Protein 2H6L (pdb70)

Foldseek 3Di:
DDFDFDFDDKDKDKDDAFDKPQVRVQVVCQVVVFAKWKKWKWFKFQWFKFWAADQPVLDTDIDTTGIWTFPIKIWMWFEPPGTDTWIKTWIHDDPGIDIHTGDITGDHIMIMMITGTHGHGFYFPQDPNRRGGDGDD/DDFDFDFDDKDKDKDDAFDKPQVRVQVVCQVVVFAKWKKWKWFKFQWFKFWAAPQPVLHTDIDTTGIWTFPIKIWMWFEPPGTDTWIKTWIHDDPGIDIHTGDITGDHIMIMMITGTHGHGFYFPQDPNRRGGDTDD/DDFDFDFDDKDKDKDDAFDKPQVVVQVVCVVVVFAKWKKWKWFKFQWFKFWAADQPVLDTDIDTTGIWTFPIKIWMWFEPPGTDTWIKTWIHDDPGIDIHTGDITGDHIMMMMITGTHGHGFYFPQDPNRRGGDGDD

Solvent-accessible surface area: 16720 Å² total

Sequence (411 aa):
KVFEFEVGKGFLLRLDYGKDLVRQIEEFLEEKGIHAAHISAIGAVRSAVIGYYDQEKKEYVKKELEPLEILSLSGNVSKDSKPFCHIHVLLGKDGEVYGGHLFSAEVFACEVFVLPLSGEAPERAFDEQTGLFLWLEKVFEFEVGKGFLLRLDYGKDLVRQIEEFLEEKGIHAAHISAIGAVRSAVIGYYDQEKKEYVKKELEPLEILSLSGNVSKDSKPFCHIHVLLGKDGEVYGGHLFSAEVFACEVFVLPLSGEAPERAFDEQTGLFLWLEKVFEFEVGKGFLLRLDYGKDLVRQIEEFLEEKGIHAAHISAIGAVRSAVIGYYDQEKKEYVKKELEPLEILSLSGNVSKDSKPFCHIHVLLGKDGEVYGGHLFSAEVFACEVFVLPLSGEAPERAFDEQTGLFLWLE

B-factor: mean 24.64, std 8.17, range [10.41, 68.02]

Organism: Archaeoglobus fulgidus (strain ATCC 49558 / DSM 4304 / JCM 9628 / NBRC 100126 / VC-16) (NCBI:txid224325)

InterPro domains:
  IPR005175 PPC domain [PF03479] (12-120)
  IPR005175 PPC domain [PS51742] (6-138)
  IPR005175 PPC domain [cd11378] (12-120)
  IPR025707 Predicted DNA-binding protein with PD1-like DNA-binding motif [PIRSF016702] (10-138)

CATH classification: 3.30.1330.80

Secondary structure (DSSP, 8-state):
-EEEEE--EEEEEEPPTTSBHHHHHHHHHHHHT--SEEEEEEEEEEEEEEEEEETTTTEEEEEE---EEEEEEEEEE--TTS--EEEEEEEEEBTEEEEEEEEEEEEEEEEEEEEE-BSPPP-EEE-TTTSSEEE--/-EEEEE--EEEEEEPPTTSBHHHHHHHHHHHHT--SEEEEEEEEEEEEEEEEEETTTTEEEEEE---EEEEEEEEEE--TTS--EEEEEEEEEBTEEEEEEEEEEEEEEEEEEEEE-BS----EEE-TTTSSEEE--/-EEEEE--EEEEEEPPTTSBHHHHHHHHHHHHT--SEEEEEEEEEEEEEEEEEETTTTEEEEEE---EEEEEEEEEE--TTS--EEEEEEEEEBTEEEEEEEEEEEEEEEEEEEEE-BSPPP-EEE-TTTSSEEE--

Nearest PDB structures (foldseek):
  2h6l-assembly1_C  TM=1.007E+00  e=1.733E-25  Archaeoglobus fulgidus
  2dt4-assembly1_A  TM=9.422E-01  e=7.377E-15  Pyrococcus horikoshii
  3hwu-assembly1_A  TM=8.911E-01  e=1.164E-10  Cupriavidus pinatubonensis JMP134
  3htn-assembly1_C  TM=8.584E-01  e=6.280E-11  Bacteroides thetaiotaomicron VPI-5482
  2hx0-assembly1_A  TM=7.952E-01  e=3.037E-07  Salmonella enterica

Radius of gyration: 19.37 Å; Cα contacts (8 Å, |Δi|>4): 1258; chains: 3; bounding box: 49×54×53 Å

Structure (mmCIF, N/CA/C/O backbone):
data_2H6L
#
_entry.id   2H6L
#
_cell.length_a   47.673
_cell.length_b   47.714
_cell.length_c   47.665
_cell.angle_alpha   70.75
_cell.angle_beta   70.81
_cell.angle_gamma   70.83
#
_symmetry.space_group_name_H-M   'P 1'
#
loop_
_entity.id
_entity.type
_entity.pdbx_description
1 polymer 'Hypothetical protein'
2 non-polymer 'ZINC ION'
3 non-polymer 'ACETIC ACID'
4 water water
#
loop_
_atom_site.group_PDB
_atom_site.id
_atom_site.type_symbol
_atom_site.label_atom_id
_atom_site.label_alt_id
_atom_site.label_comp_id
_atom_site.label_asym_id
_atom_site.label_entity_id
_atom_site.label_seq_id
_atom_site.pdbx_PDB_ins_code
_atom_site.Cartn_x
_atom_site.Cartn_y
_atom_site.Cartn_z
_atom_site.occupancy
_atom_site.B_iso_or_equiv
_atom_site.auth_seq_id
_atom_site.auth_comp_id
_atom_site.auth_asym_id
_atom_site.auth_atom_id
_atom_site.pdbx_PDB_model_num
ATOM 9 N N . LYS A 1 2 ? 63.448 -2.843 35.866 1.00 29.18 2 LYS A N 1
ATOM 10 C CA . LYS A 1 2 ? 64.608 -2.083 35.416 1.00 27.67 2 LYS A CA 1
ATOM 11 C C . LYS A 1 2 ? 64.283 -0.590 35.478 1.00 24.75 2 LYS A C 1
ATOM 12 O O . LYS A 1 2 ? 63.254 -0.152 34.977 1.00 20.75 2 LYS A O 1
ATOM 18 N N . VAL A 1 3 ? 65.175 0.180 36.088 1.00 22.92 3 VAL A N 1
ATOM 19 C CA . VAL A 1 3 ? 64.984 1.615 36.228 1.00 20.93 3 VAL A CA 1
ATOM 20 C C . VAL A 1 3 ? 66.098 2.383 35.534 1.00 20.15 3 VAL A C 1
ATOM 21 O O . VAL A 1 3 ? 67.272 2.115 35.762 1.00 20.77 3 VAL A O 1
ATOM 25 N N . PHE A 1 4 ? 65.726 3.334 34.685 1.00 18.83 4 PHE A N 1
ATOM 26 C CA . PHE A 1 4 ? 66.712 4.165 33.995 1.00 19.27 4 PHE A CA 1
ATOM 27 C C . PHE A 1 4 ? 66.419 5.608 34.376 1.00 20.29 4 PHE A C 1
ATOM 28 O O . PHE A 1 4 ? 65.337 6.126 34.108 1.00 19.28 4 PHE A O 1
ATOM 36 N N . GLU A 1 5 ? 67.389 6.248 35.013 1.00 21.02 5 GLU A N 1
ATOM 37 C CA . GLU A 1 5 ? 67.227 7.617 35.474 1.00 21.91 5 GLU A CA 1
ATOM 38 C C . GLU A 1 5 ? 67.829 8.634 34.520 1.00 21.24 5 GLU A C 1
ATOM 39 O O . GLU A 1 5 ? 68.894 8.400 33.940 1.00 18.04 5 GLU A O 1
ATOM 45 N N . PHE A 1 6 ? 67.137 9.764 34.370 1.00 19.65 6 PHE A N 1
ATOM 46 C CA . PHE A 1 6 ? 67.584 10.836 33.487 1.00 20.36 6 PHE A CA 1
ATOM 47 C C . PHE A 1 6 ? 67.245 12.224 34.034 1.00 22.23 6 PHE A C 1
ATOM 48 O O . PHE A 1 6 ? 66.552 12.363 35.045 1.00 23.20 6 PHE A O 1
ATOM 56 N N . GLU A 1 7 ? 67.748 13.244 33.344 1.00 21.85 7 GLU A N 1
ATOM 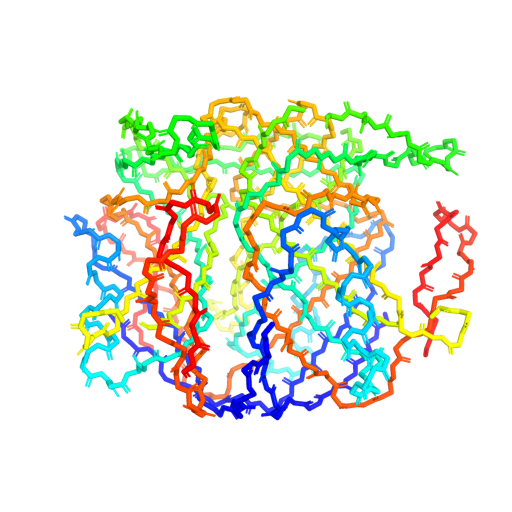57 C CA . GLU A 1 7 ? 67.491 14.642 33.666 1.00 22.63 7 GLU A CA 1
ATOM 58 C C . GLU A 1 7 ? 66.882 15.211 32.396 1.00 23.59 7 GLU A C 1
ATOM 59 O O . GLU A 1 7 ? 67.258 14.812 31.294 1.00 22.14 7 GLU A O 1
ATOM 65 N N . VAL A 1 8 ? 65.940 16.133 32.541 1.00 24.45 8 VAL A N 1
ATOM 66 C CA . VAL A 1 8 ? 65.326 16.752 31.378 1.00 24.11 8 VAL A CA 1
ATOM 67 C C . VAL A 1 8 ? 65.887 18.168 31.274 1.00 24.96 8 VAL A C 1
ATOM 68 O O . VAL A 1 8 ? 66.271 18.762 32.280 1.00 25.26 8 VAL A O 1
ATOM 72 N N . GLY A 1 9 ? 65.940 18.701 30.059 1.00 26.24 9 GLY A N 1
ATOM 73 C CA . GLY A 1 9 ? 66.464 20.040 29.861 1.00 26.58 9 GLY A CA 1
ATOM 74 C C . GLY A 1 9 ? 65.896 20.697 28.616 1.00 28.14 9 GLY A C 1
ATOM 75 O O . GLY A 1 9 ? 65.271 21.757 28.695 1.00 27.47 9 GLY A O 1
ATOM 76 N N . LYS A 1 10 ? 66.112 20.068 27.464 1.00 26.53 10 LYS A N 1
ATOM 77 C CA . LYS A 1 10 ? 65.611 20.598 26.199 1.00 26.81 10 LYS A CA 1
ATOM 78 C C . LYS A 1 10 ? 64.243 20.041 25.837 1.00 25.12 10 LYS A C 1
ATOM 79 O O . LYS A 1 10 ? 63.752 19.090 26.445 1.00 25.79 10 LYS A O 1
ATOM 85 N N . GLY A 1 11 ? 63.638 20.658 24.830 1.00 23.28 11 GLY A N 1
ATOM 86 C CA . GLY A 1 11 ? 62.343 20.236 24.346 1.00 20.03 11 GLY A CA 1
ATOM 87 C C . GLY A 1 11 ? 62.276 20.587 22.873 1.00 18.71 11 GLY A C 1
ATOM 88 O O . GLY A 1 11 ? 62.810 21.608 22.451 1.00 16.28 11 GLY A O 1
ATOM 89 N N . PHE A 1 12 ? 61.621 19.746 22.084 1.00 18.20 12 PHE A N 1
ATOM 90 C CA . PHE A 1 12 ? 61.519 19.996 20.655 1.00 19.12 12 PHE A CA 1
ATOM 91 C C . PHE A 1 12 ? 60.126 19.766 20.107 1.00 19.44 12 PHE A C 1
ATOM 92 O O . PHE A 1 12 ? 59.457 18.798 20.460 1.00 19.64 12 PHE A O 1
ATOM 100 N N . LEU A 1 13 ? 59.691 20.674 19.243 1.00 19.33 13 LEU A N 1
ATOM 101 C CA . LEU A 1 13 ? 58.413 20.530 18.572 1.00 18.67 13 LEU A CA 1
ATOM 102 C C . LEU A 1 13 ? 58.845 20.462 17.113 1.00 19.06 13 LEU A C 1
ATOM 103 O O . LEU A 1 13 ? 59.629 21.286 16.662 1.00 21.32 13 LEU A O 1
ATOM 108 N N . LEU A 1 14 ? 58.372 19.472 16.376 1.00 17.29 14 LEU A N 1
ATOM 109 C CA . LEU A 1 14 ? 58.782 19.377 14.986 1.00 18.50 14 LEU A CA 1
ATOM 110 C C . LEU A 1 14 ? 57.591 19.347 14.059 1.00 18.49 14 LEU A C 1
ATOM 111 O O . LEU A 1 14 ? 56.533 18.818 14.404 1.00 19.46 14 LEU A O 1
ATOM 116 N N . ARG A 1 15 ? 57.766 19.936 12.883 1.00 19.22 15 ARG A N 1
ATOM 117 C CA . ARG A 1 15 ? 56.734 19.909 11.857 1.00 18.36 15 ARG A CA 1
ATOM 118 C C . ARG A 1 15 ? 57.325 18.960 10.823 1.00 18.95 15 ARG A C 1
ATOM 119 O O . ARG A 1 15 ? 58.300 19.302 10.158 1.00 18.25 15 ARG A O 1
ATOM 127 N N . LEU A 1 16 ? 56.756 17.763 10.713 1.00 19.01 16 LEU A N 1
ATOM 128 C CA . LEU A 1 16 ? 57.236 16.769 9.761 1.00 21.35 16 LEU A CA 1
ATOM 129 C C . LEU A 1 16 ? 56.877 17.129 8.332 1.00 21.44 16 LEU A C 1
ATOM 130 O O . LEU A 1 16 ? 55.953 17.900 8.096 1.00 21.47 16 LEU A O 1
ATOM 135 N N . ASP A 1 17 ? 57.613 16.560 7.384 1.00 21.11 17 ASP A N 1
ATOM 136 C CA . ASP A 1 17 ? 57.369 16.812 5.969 1.00 20.63 17 ASP A CA 1
ATOM 137 C C . ASP A 1 17 ? 56.261 15.941 5.398 1.00 19.73 17 ASP A C 1
ATOM 138 O O . ASP A 1 17 ? 56.178 14.740 5.679 1.00 19.21 17 ASP A O 1
ATOM 143 N N . TYR A 1 18 ? 55.414 16.563 4.587 1.00 17.66 18 TYR A N 1
ATOM 144 C CA . TYR A 1 18 ? 54.312 15.881 3.934 1.00 18.76 18 TYR A CA 1
ATOM 145 C C . TYR A 1 18 ? 54.849 14.800 2.988 1.00 19.02 18 TYR A C 1
ATOM 146 O O . TYR A 1 18 ? 55.860 15.000 2.317 1.00 19.65 18 TYR A O 1
ATOM 155 N N . GLY A 1 19 ? 54.181 13.653 2.953 1.00 20.47 19 GLY A N 1
ATOM 156 C CA . GLY A 1 19 ? 54.595 12.577 2.065 1.00 21.73 19 GLY A CA 1
ATOM 157 C C . GLY A 1 19 ? 55.771 11.698 2.466 1.00 23.15 19 GLY A C 1
ATOM 158 O O . GLY A 1 19 ? 56.098 10.762 1.743 1.00 23.82 19 GLY A O 1
ATOM 159 N N . LYS A 1 20 ? 56.409 11.980 3.597 1.00 23.22 20 LYS A N 1
ATOM 160 C CA . LYS A 1 20 ? 57.549 11.180 4.051 1.00 24.16 20 LYS A CA 1
ATOM 161 C C . LYS A 1 20 ? 57.137 10.327 5.247 1.00 23.79 20 LYS A C 1
ATOM 162 O O . LYS A 1 20 ? 56.174 10.657 5.933 1.00 23.22 20 LYS A O 1
ATOM 168 N N . ASP A 1 21 ? 57.877 9.249 5.509 1.00 22.34 21 ASP A N 1
ATOM 169 C CA . ASP A 1 21 ? 57.556 8.365 6.631 1.00 20.86 21 ASP A CA 1
ATOM 170 C C . ASP A 1 21 ? 57.698 9.041 7.989 1.00 18.84 21 ASP A C 1
ATOM 171 O O . ASP A 1 21 ? 58.698 9.693 8.280 1.00 18.70 21 ASP A O 1
ATOM 176 N N . LEU A 1 22 ? 56.692 8.854 8.830 1.00 20.19 22 LEU A N 1
ATOM 177 C CA . LEU A 1 22 ? 56.682 9.456 10.149 1.00 18.86 22 LEU A CA 1
ATOM 178 C C . LEU A 1 22 ? 57.851 8.970 11.004 1.00 19.22 22 LEU A C 1
ATOM 179 O O . LEU A 1 22 ? 58.619 9.774 11.518 1.00 16.38 22 LEU A O 1
ATOM 184 N N . VAL A 1 23 ? 57.993 7.653 11.142 1.00 18.21 23 VAL A N 1
ATOM 185 C CA . VAL A 1 23 ? 59.072 7.097 11.947 1.00 18.24 23 VAL A CA 1
ATOM 186 C C . VAL A 1 23 ? 60.444 7.510 11.429 1.00 19.82 23 VAL A C 1
ATOM 187 O O . VAL A 1 23 ? 61.306 7.924 12.199 1.00 20.58 23 VAL A O 1
ATOM 191 N N . ARG A 1 24 ? 60.647 7.401 10.120 1.00 22.19 24 ARG A N 1
ATOM 192 C CA . ARG A 1 24 ? 61.933 7.752 9.521 1.00 22.11 24 ARG A CA 1
ATOM 193 C C . ARG A 1 24 ? 62.366 9.194 9.772 1.00 20.57 24 ARG A C 1
ATOM 194 O O . ARG A 1 24 ? 63.543 9.454 10.041 1.00 19.59 24 ARG A O 1
ATOM 202 N N . GLN A 1 25 ? 61.427 10.132 9.682 1.00 19.59 25 GLN A N 1
ATOM 203 C CA . GLN A 1 25 ? 61.752 11.537 9.903 1.00 18.19 25 GLN A CA 1
ATOM 204 C C . GLN A 1 25 ? 62.223 11.784 11.325 1.00 17.79 25 GLN A C 1
ATOM 205 O O . GLN A 1 25 ? 63.205 12.483 11.549 1.00 19.11 25 GLN A O 1
ATOM 211 N N . ILE A 1 26 ? 61.519 11.208 12.289 1.00 16.71 26 ILE A N 1
ATOM 212 C CA . ILE A 1 26 ? 61.902 11.374 13.678 1.00 15.63 26 ILE A CA 1
ATOM 213 C C . ILE A 1 26 ? 63.301 10.802 13.881 1.00 16.31 26 ILE A C 1
ATOM 214 O O . ILE A 1 26 ? 64.166 11.446 14.473 1.00 15.89 26 ILE A O 1
ATOM 219 N N . GLU A 1 27 ? 63.527 9.596 13.374 1.00 18.06 27 GLU A N 1
ATOM 220 C CA . GLU A 1 27 ? 64.830 8.961 13.518 1.00 21.08 27 GLU A CA 1
ATOM 221 C C . GLU A 1 27 ? 65.941 9.814 12.915 1.00 21.11 27 GLU A C 1
ATOM 222 O O . GLU A 1 27 ? 67.049 9.847 13.440 1.00 22.40 27 GLU A O 1
ATOM 228 N N . GLU A 1 28 ? 65.653 10.513 11.821 1.00 21.43 28 GLU A N 1
ATOM 229 C CA . GLU A 1 28 ? 66.672 11.361 11.213 1.00 22.56 28 GLU A CA 1
ATOM 230 C C . GLU A 1 28 ? 66.960 12.520 12.154 1.00 22.10 28 GLU A C 1
ATOM 231 O O . GLU A 1 28 ? 68.112 12.910 12.347 1.00 22.20 28 GLU A O 1
ATOM 237 N N . PHE A 1 29 ? 65.908 13.070 12.748 1.00 21.55 29 PHE A N 1
ATOM 238 C CA . PHE A 1 29 ? 66.072 14.170 13.682 1.00 21.42 29 PHE A CA 1
ATOM 239 C C . PHE A 1 29 ? 66.953 13.751 14.863 1.00 22.06 29 PHE A C 1
ATOM 240 O O . PHE A 1 29 ? 67.880 14.468 15.250 1.00 22.71 29 PHE A O 1
ATOM 248 N N . LEU A 1 30 ? 66.653 12.588 15.434 1.00 20.86 30 LEU A N 1
ATOM 249 C CA . LEU A 1 30 ? 67.399 12.073 16.578 1.00 20.83 30 LEU A CA 1
ATOM 250 C C . LEU A 1 30 ? 68.881 11.888 16.267 1.00 20.19 30 LEU A C 1
ATOM 251 O O . LEU A 1 30 ? 69.739 12.238 17.081 1.00 17.84 30 LEU A O 1
ATOM 256 N N . GLU A 1 31 ? 69.179 11.328 15.097 1.00 22.40 31 GLU A N 1
ATOM 257 C CA . GLU A 1 31 ? 70.566 11.103 14.682 1.00 24.83 31 GLU A CA 1
ATOM 258 C C . GLU A 1 31 ? 71.299 12.437 14.573 1.00 24.54 31 GLU A C 1
ATOM 259 O O . GLU A 1 31 ? 72.443 12.574 15.004 1.00 22.84 31 GLU A O 1
ATOM 265 N N . GLU A 1 32 ? 70.622 13.423 13.996 1.00 25.34 32 GLU A N 1
ATOM 266 C CA . GLU A 1 32 ? 71.195 14.751 13.819 1.00 25.17 32 GLU A CA 1
ATOM 267 C C . GLU A 1 32 ? 71.522 15.422 15.143 1.00 22.49 32 GLU A C 1
ATOM 268 O O . GLU A 1 32 ? 72.565 16.066 15.285 1.00 22.22 32 GLU A O 1
ATOM 274 N N . LYS A 1 33 ? 70.631 15.275 16.116 1.00 21.24 33 LYS A N 1
ATOM 275 C CA . LYS A 1 33 ? 70.838 15.882 17.426 1.00 21.48 33 LYS A CA 1
ATOM 276 C C . LYS A 1 33 ? 71.602 14.968 18.370 1.00 21.13 33 LYS A C 1
ATOM 277 O O . LYS A 1 33 ? 72.065 15.403 19.417 1.00 22.10 33 LYS A O 1
ATOM 283 N N . GLY A 1 34 ? 71.741 13.702 17.994 1.00 21.10 34 GLY A N 1
ATOM 284 C CA . GLY A 1 34 ? 72.440 12.766 18.853 1.00 21.69 34 GLY A CA 1
ATOM 285 C C . GLY A 1 34 ? 71.639 12.420 20.099 1.00 20.60 34 GLY A C 1
ATOM 286 O O . GLY A 1 34 ? 72.205 12.253 21.178 1.00 21.79 34 GLY A O 1
ATOM 287 N N . ILE A 1 35 ? 70.320 12.325 19.954 1.00 19.55 35 ILE A N 1
ATOM 288 C CA . ILE A 1 35 ? 69.447 11.973 21.077 1.00 22.42 35 ILE A CA 1
ATOM 289 C C . ILE A 1 35 ? 69.347 10.446 21.128 1.00 20.47 35 ILE A C 1
ATOM 290 O O . ILE A 1 35 ? 68.907 9.827 20.164 1.00 19.32 35 ILE A O 1
ATOM 295 N N . HIS A 1 36 ? 69.745 9.842 22.243 1.00 20.79 36 HIS A N 1
ATOM 296 C CA . HIS A 1 36 ? 69.701 8.386 22.373 1.00 22.03 36 HIS A CA 1
ATOM 297 C C . HIS A 1 36 ? 68.592 7.872 23.279 1.00 21.86 36 HIS A C 1
ATOM 298 O O . HIS A 1 36 ? 68.298 6.677 23.293 1.00 21.85 36 HIS A O 1
ATOM 305 N N . ALA A 1 37 ? 67.979 8.776 24.036 1.00 20.79 37 ALA A N 1
ATOM 306 C CA . ALA A 1 37 ? 66.895 8.415 24.941 1.00 19.01 37 ALA A CA 1
ATOM 307 C C . ALA A 1 37 ? 65.910 9.578 24.981 1.00 18.71 37 ALA A C 1
ATOM 308 O O . ALA A 1 37 ? 66.316 10.729 25.111 1.00 17.02 37 ALA A O 1
ATOM 310 N N . ALA A 1 38 ? 64.621 9.282 24.859 1.00 19.75 38 ALA A N 1
ATOM 311 C CA . ALA A 1 38 ? 63.609 10.334 24.874 1.00 20.33 38 ALA A CA 1
ATOM 312 C C . ALA A 1 38 ? 62.185 9.810 24.944 1.00 21.40 38 ALA A C 1
ATOM 313 O O . ALA A 1 38 ? 61.934 8.619 24.759 1.00 22.11 38 ALA A O 1
ATOM 315 N N . HIS A 1 39 ? 61.261 10.721 25.237 1.00 20.48 39 HIS A N 1
ATOM 316 C CA . HIS A 1 39 ? 59.842 10.408 25.286 1.00 21.20 39 HIS A CA 1
ATOM 317 C C . HIS A 1 39 ? 59.281 11.087 24.044 1.00 21.00 39 HIS A C 1
ATOM 318 O O . HIS A 1 39 ? 59.678 12.207 23.720 1.00 19.89 39 HIS A O 1
ATOM 325 N N . ILE A 1 40 ? 58.365 10.414 23.356 1.00 21.75 40 ILE A N 1
ATOM 326 C CA . ILE A 1 40 ? 57.784 10.941 22.129 1.00 20.63 40 ILE A CA 1
ATOM 327 C C . ILE A 1 40 ? 56.270 11.030 22.160 1.00 20.88 40 ILE A C 1
ATOM 328 O O . ILE A 1 40 ? 55.596 10.145 22.683 1.00 17.82 40 ILE A O 1
ATOM 333 N N . SER A 1 41 ? 55.745 12.093 21.560 1.00 19.02 41 SER A N 1
ATOM 334 C CA . SER A 1 41 ? 54.309 12.293 21.474 1.00 17.88 41 SER A CA 1
ATOM 335 C C . SER A 1 41 ? 54.002 13.059 20.183 1.00 17.52 41 SER A C 1
ATOM 336 O O . SER A 1 41 ? 54.791 13.894 19.757 1.00 18.67 41 SER A O 1
ATOM 339 N N . ALA A 1 42 ? 52.867 12.770 19.556 1.00 17.51 42 ALA A N 1
ATOM 340 C CA . ALA A 1 42 ? 52.505 13.469 18.326 1.00 18.36 42 ALA A CA 1
ATOM 341 C C . ALA A 1 42 ? 51.019 13.401 18.021 1.00 18.51 42 ALA A C 1
ATOM 342 O O . ALA A 1 42 ? 50.305 12.539 18.532 1.00 18.66 42 ALA A O 1
ATOM 344 N N . ILE A 1 43 ? 50.556 14.339 17.200 1.00 18.02 43 ILE A N 1
ATOM 345 C CA . ILE A 1 43 ? 49.167 14.374 16.766 1.00 18.01 43 ILE A CA 1
ATOM 346 C C . ILE A 1 43 ? 49.190 14.879 15.332 1.00 16.90 43 ILE A C 1
ATOM 347 O O . ILE A 1 43 ? 50.211 15.373 14.866 1.00 15.62 43 ILE A O 1
ATOM 352 N N . GLY A 1 44 ? 48.069 14.758 14.635 1.00 17.03 44 GLY A N 1
ATOM 353 C CA . GLY A 1 44 ? 48.027 15.212 13.259 1.00 17.27 44 GLY A CA 1
ATOM 354 C C . GLY A 1 44 ? 47.257 14.228 12.413 1.00 16.89 44 GLY A C 1
ATOM 355 O O . GLY A 1 44 ? 46.262 13.675 12.866 1.00 18.62 44 GLY A O 1
ATOM 356 N N . ALA A 1 45 ? 47.708 14.007 11.183 1.00 15.60 45 ALA A N 1
ATOM 357 C CA . ALA A 1 45 ? 47.030 13.075 10.295 1.00 14.31 45 ALA A CA 1
ATOM 358 C C . ALA A 1 45 ? 48.028 12.433 9.343 1.00 13.36 45 ALA A C 1
ATOM 359 O O . ALA A 1 45 ? 49.071 13.009 9.047 1.00 14.84 45 ALA A O 1
ATOM 361 N N . VAL A 1 46 ? 47.683 11.244 8.862 1.00 13.91 46 VAL A N 1
ATOM 362 C CA . VAL A 1 46 ? 48.530 10.493 7.943 1.00 14.58 46 VAL A CA 1
ATOM 363 C C . VAL A 1 46 ? 47.734 10.087 6.710 1.00 14.82 46 VAL A C 1
ATOM 364 O O . VAL A 1 46 ? 46.509 9.991 6.757 1.00 16.14 46 VAL A O 1
ATOM 368 N N . ARG A 1 47 ? 48.440 9.837 5.612 1.00 16.66 47 ARG A N 1
ATOM 369 C CA . ARG A 1 47 ? 47.811 9.427 4.358 1.00 16.82 47 ARG A CA 1
ATOM 370 C C . ARG A 1 47 ? 47.662 7.908 4.289 1.00 16.68 47 ARG A C 1
ATOM 371 O O . ARG A 1 47 ? 46.856 7.382 3.521 1.00 15.52 47 ARG A O 1
ATOM 379 N N . SER A 1 48 ? 48.452 7.204 5.092 1.00 18.37 48 SER A N 1
ATOM 380 C CA . SER A 1 48 ? 48.392 5.746 5.133 1.00 18.39 48 SER A CA 1
ATOM 381 C C . SER A 1 48 ? 49.290 5.268 6.256 1.00 18.13 48 SER A C 1
ATOM 382 O O . SER A 1 48 ? 50.010 6.057 6.858 1.00 17.37 48 SER A O 1
ATOM 385 N N . ALA A 1 49 ? 49.274 3.970 6.526 1.00 18.52 49 ALA A N 1
ATOM 386 C CA . ALA A 1 49 ? 50.102 3.470 7.601 1.00 17.77 49 ALA A CA 1
ATOM 387 C C . ALA A 1 49 ? 50.165 1.963 7.660 1.00 18.36 49 ALA A C 1
ATOM 388 O O . ALA A 1 49 ? 49.398 1.260 7.001 1.00 18.81 49 ALA A O 1
ATOM 390 N N . VAL A 1 50 ? 51.109 1.479 8.458 1.00 18.25 50 VAL A N 1
ATOM 391 C CA . VAL A 1 50 ? 51.268 0.058 8.694 1.00 18.11 50 VAL A CA 1
ATOM 392 C C . VAL A 1 50 ? 51.425 -0.095 10.199 1.00 17.33 50 VAL A C 1
ATOM 393 O O . VAL A 1 50 ? 52.364 0.429 10.792 1.00 18.89 50 VAL A O 1
ATOM 397 N N . ILE A 1 51 ? 50.479 -0.792 10.814 1.00 17.80 51 ILE A N 1
ATOM 398 C CA . ILE A 1 51 ? 50.501 -1.017 12.250 1.00 19.78 51 ILE A CA 1
ATOM 399 C C . ILE A 1 51 ? 50.478 -2.520 12.482 1.00 21.58 51 ILE A C 1
ATOM 400 O O . ILE A 1 51 ? 50.534 -3.303 11.534 1.00 23.03 51 ILE A O 1
ATOM 405 N N . GLY A 1 52 ? 50.389 -2.932 13.737 1.00 21.98 52 GLY A N 1
ATOM 406 C CA . GLY A 1 52 ? 50.350 -4.356 13.999 1.00 23.07 52 GLY A CA 1
ATOM 407 C C . GLY A 1 52 ? 50.228 -4.681 15.461 1.00 22.42 52 GLY A C 1
ATOM 408 O O . GLY A 1 52 ? 50.408 -3.816 16.315 1.00 23.50 52 GLY A O 1
ATOM 409 N N . TYR A 1 53 ? 49.898 -5.929 15.755 1.00 23.56 53 TYR A N 1
ATOM 410 C CA . TYR A 1 53 ? 49.785 -6.344 17.138 1.00 24.20 53 TYR A CA 1
ATOM 411 C C . TYR A 1 53 ? 50.699 -7.545 17.341 1.00 24.43 53 TYR A C 1
ATOM 412 O O . TYR A 1 53 ? 50.994 -8.282 16.396 1.00 25.67 53 TYR A O 1
ATOM 421 N N . TYR A 1 54 ? 51.161 -7.728 18.570 1.00 22.55 54 TYR A N 1
ATOM 422 C CA . TYR A 1 54 ? 52.073 -8.813 18.881 1.00 20.96 54 TYR A CA 1
ATOM 423 C C . TYR A 1 54 ? 51.385 -10.064 19.427 1.00 20.21 54 TYR A C 1
ATOM 424 O O . TYR A 1 54 ? 50.724 -10.023 20.468 1.00 18.77 54 TYR A O 1
ATOM 433 N N . ASP A 1 55 ? 51.525 -11.175 18.713 1.00 19.55 55 ASP A N 1
ATOM 434 C CA . ASP A 1 55 ? 50.949 -12.428 19.187 1.00 20.67 55 ASP A CA 1
ATOM 435 C C . ASP A 1 55 ? 51.892 -12.830 20.319 1.00 21.16 55 ASP A C 1
ATOM 436 O O . ASP A 1 55 ? 53.059 -13.144 20.085 1.00 22.09 55 ASP A O 1
ATOM 441 N N . GLN A 1 56 ? 51.385 -12.806 21.544 1.00 19.60 56 GLN A N 1
ATOM 442 C CA . GLN A 1 56 ? 52.195 -13.115 22.711 1.00 21.53 56 GLN A CA 1
ATOM 443 C C . GLN A 1 56 ? 52.578 -14.584 22.898 1.00 22.25 56 GLN A C 1
ATOM 444 O O . GLN A 1 56 ? 53.450 -14.890 23.708 1.00 21.48 56 GLN A O 1
ATOM 450 N N . GLU A 1 57 ? 51.942 -15.482 22.150 1.00 22.18 57 GLU A N 1
ATOM 451 C CA . GLU A 1 57 ? 52.255 -16.911 22.254 1.00 24.17 57 GLU A CA 1
ATO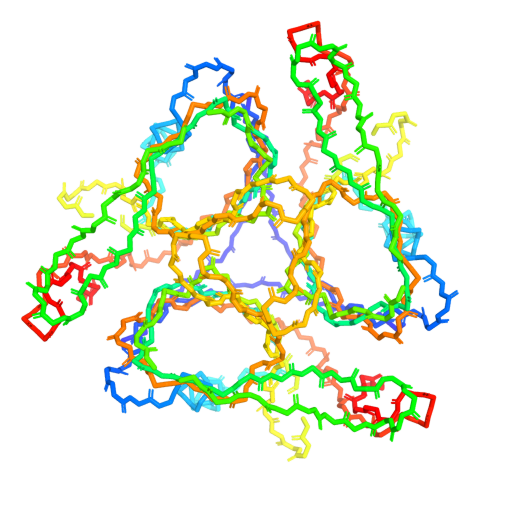M 452 C C . GLU A 1 57 ? 53.178 -17.370 21.118 1.00 24.06 57 GLU A C 1
ATOM 453 O O . GLU A 1 57 ? 54.175 -18.051 21.355 1.00 22.86 57 GLU A O 1
ATOM 459 N N . LYS A 1 58 ? 52.837 -17.007 19.885 1.00 24.55 58 LYS A N 1
ATOM 460 C CA . LYS A 1 58 ? 53.661 -17.366 18.736 1.00 25.46 58 LYS A CA 1
ATOM 461 C C . LYS A 1 58 ? 54.907 -16.497 18.761 1.00 25.53 58 LYS A C 1
ATOM 462 O O . LYS A 1 58 ? 55.909 -16.804 18.115 1.00 26.52 58 LYS A O 1
ATOM 468 N N . LYS A 1 59 ? 54.832 -15.402 19.510 1.00 25.26 59 LYS A N 1
ATOM 469 C CA . LYS A 1 59 ? 55.959 -14.488 19.646 1.00 27.02 59 LYS A CA 1
ATOM 470 C C . LYS A 1 59 ? 56.365 -13.841 18.327 1.00 25.90 59 LYS A C 1
ATOM 471 O O . LYS A 1 59 ? 57.530 -13.885 17.930 1.00 25.12 59 LYS A O 1
ATOM 477 N N . GLU A 1 60 ? 55.396 -13.246 17.643 1.00 26.26 60 GLU A N 1
ATOM 478 C CA . GLU A 1 60 ? 55.671 -12.561 16.390 1.00 26.54 60 GLU A CA 1
ATOM 479 C C . GLU A 1 60 ? 54.601 -11.509 16.094 1.00 25.18 60 GLU A C 1
ATOM 480 O O . GLU A 1 60 ? 53.444 -11.627 16.517 1.00 23.97 60 GLU A O 1
ATOM 486 N N . TYR A 1 61 ? 55.000 -10.458 15.392 1.00 23.77 61 TYR A N 1
ATOM 487 C CA . TYR A 1 61 ? 54.066 -9.393 15.066 1.00 24.45 61 TYR A CA 1
ATOM 488 C C . TYR A 1 61 ? 53.117 -9.802 13.947 1.00 24.46 61 TYR A C 1
ATOM 489 O O . TYR A 1 61 ? 53.431 -10.674 13.130 1.00 23.58 61 TYR A O 1
ATOM 498 N N . VAL A 1 62 ? 51.941 -9.182 13.947 1.00 22.89 62 VAL A N 1
ATOM 499 C CA . VAL A 1 62 ? 50.911 -9.415 12.948 1.00 22.54 62 VAL A CA 1
ATOM 500 C C . VAL A 1 62 ? 50.530 -8.011 12.506 1.00 23.79 62 VAL A C 1
ATOM 501 O O . VAL A 1 62 ? 49.901 -7.274 13.259 1.00 24.18 62 VAL A O 1
ATOM 505 N N . LYS A 1 63 ? 50.916 -7.636 11.293 1.00 24.00 63 LYS A N 1
ATOM 506 C CA . LYS A 1 63 ? 50.640 -6.293 10.814 1.00 24.24 63 LYS A CA 1
ATOM 507 C C . LYS A 1 63 ? 49.364 -6.098 10.016 1.00 24.58 63 LYS A C 1
ATOM 508 O O . LYS A 1 63 ? 48.796 -7.038 9.455 1.00 23.73 63 LYS A O 1
ATOM 514 N N . LYS A 1 64 ? 48.913 -4.849 9.997 1.00 22.76 64 LYS A N 1
ATOM 515 C CA . LYS A 1 64 ? 47.713 -4.461 9.281 1.00 22.74 64 LYS A CA 1
ATOM 516 C C . LYS A 1 64 ? 48.049 -3.243 8.430 1.00 21.03 64 LYS A C 1
ATOM 517 O O . LYS A 1 64 ? 48.687 -2.298 8.901 1.00 18.88 64 LYS A O 1
ATOM 523 N N . GLU A 1 65 ? 47.639 -3.284 7.170 1.00 21.74 65 GLU A N 1
ATOM 524 C CA . GLU A 1 65 ? 47.892 -2.183 6.255 1.00 21.95 65 GLU A CA 1
ATOM 525 C C . GLU A 1 65 ? 46.655 -1.328 6.180 1.00 21.16 65 GLU A C 1
ATOM 526 O O . GLU A 1 65 ? 45.540 -1.841 6.160 1.00 22.60 65 GLU A O 1
ATOM 532 N N . LEU A 1 66 ? 46.864 -0.021 6.154 1.00 22.85 66 LEU A N 1
ATOM 533 C CA . LEU A 1 66 ? 45.774 0.937 6.070 1.00 24.82 66 LEU A CA 1
ATOM 534 C C . LEU A 1 66 ? 46.132 1.937 4.986 1.00 24.92 66 LEU A C 1
ATOM 535 O O . LEU A 1 66 ? 47.011 2.772 5.179 1.00 24.01 66 LEU A O 1
ATOM 548 N N . GLU A 1 68 ? 44.276 4.421 3.669 1.00 29.20 68 GLU A N 1
ATOM 549 C CA . GLU A 1 68 ? 43.234 5.433 3.702 1.00 28.78 68 GLU A CA 1
ATOM 550 C C . GLU A 1 68 ? 43.692 6.514 4.660 1.00 26.87 68 GLU A C 1
ATOM 551 O O . GLU A 1 68 ? 44.303 6.224 5.690 1.00 27.55 68 GLU A O 1
ATOM 557 N N . PRO A 1 69 ? 43.420 7.780 4.326 1.00 25.08 69 PRO A N 1
ATOM 558 C CA . PRO A 1 69 ? 43.814 8.893 5.191 1.00 23.36 69 PRO A CA 1
ATOM 559 C C . PRO A 1 69 ? 43.219 8.664 6.575 1.00 21.07 69 PRO A C 1
ATOM 560 O O . PRO A 1 69 ? 42.057 8.283 6.691 1.00 20.32 69 PRO A O 1
ATOM 564 N N . LEU A 1 70 ? 44.012 8.893 7.616 1.00 21.78 70 LEU A N 1
ATOM 565 C CA . LEU A 1 70 ? 43.543 8.700 8.986 1.00 22.03 70 LEU A CA 1
ATOM 566 C C . LEU A 1 70 ? 44.093 9.783 9.899 1.00 22.21 70 LEU A C 1
ATOM 567 O O . LEU A 1 70 ? 45.167 10.326 9.654 1.00 23.61 70 LEU A O 1
ATOM 572 N N . GLU A 1 71 ? 43.344 10.104 10.949 1.00 21.34 71 GLU A N 1
ATOM 573 C CA . GLU A 1 71 ? 43.787 11.098 11.914 1.00 20.67 71 GLU A CA 1
ATOM 574 C C . GLU A 1 71 ? 44.685 10.385 12.914 1.00 19.54 71 GLU A C 1
ATOM 575 O O . GLU A 1 71 ? 44.456 9.218 13.232 1.00 18.67 71 GLU A O 1
ATOM 581 N N . ILE A 1 72 ? 45.711 11.072 13.398 1.00 18.53 72 ILE A N 1
ATOM 582 C CA . ILE A 1 72 ? 46.565 10.489 14.417 1.00 18.66 72 ILE A CA 1
ATOM 583 C C . ILE A 1 72 ? 45.807 10.861 15.680 1.00 19.28 72 ILE A C 1
ATOM 584 O O . ILE A 1 72 ? 45.886 11.992 16.150 1.00 19.08 72 ILE A O 1
ATOM 589 N N . LEU A 1 73 ? 45.043 9.914 16.206 1.00 20.67 73 LEU A N 1
ATOM 590 C CA . LEU A 1 73 ? 44.248 10.165 17.400 1.00 19.41 73 LEU A CA 1
ATOM 591 C C . LEU A 1 73 ? 45.108 10.150 18.649 1.00 21.44 73 LEU A C 1
ATOM 592 O O . LEU A 1 73 ? 44.791 10.800 19.654 1.00 20.82 73 LEU A O 1
ATOM 597 N N . SER A 1 74 ? 46.210 9.407 18.568 1.00 21.30 74 SER A N 1
ATOM 598 C CA . SER A 1 74 ? 47.151 9.282 19.667 1.00 21.41 74 SER A CA 1
ATOM 599 C C . SER A 1 74 ? 48.428 8.617 19.163 1.00 19.74 74 SER A C 1
ATOM 600 O O . SER A 1 74 ? 48.378 7.591 18.486 1.00 20.01 74 SER A O 1
ATOM 603 N N . LEU A 1 75 ? 49.561 9.227 19.488 1.00 18.96 75 LEU A N 1
ATOM 604 C CA . LEU A 1 75 ? 50.872 8.718 19.106 1.00 19.19 75 LEU A CA 1
ATOM 605 C C . LEU A 1 75 ? 51.776 8.935 20.312 1.00 18.02 75 LEU A C 1
ATOM 606 O O . LEU A 1 75 ? 51.974 10.062 20.767 1.00 16.75 75 LEU A O 1
ATOM 611 N N . SER A 1 76 ? 52.313 7.848 20.841 1.00 18.09 76 SER A N 1
ATOM 612 C CA . SER A 1 76 ? 53.166 7.938 22.012 1.00 18.66 76 SER A CA 1
ATOM 613 C C . SER A 1 76 ? 54.279 6.904 21.957 1.00 16.87 76 SER A C 1
ATOM 614 O O . SER A 1 76 ? 54.115 5.836 21.386 1.00 15.00 76 SER A O 1
ATOM 617 N N . GLY A 1 77 ? 55.418 7.217 22.553 1.00 18.82 77 GLY A N 1
ATOM 618 C CA . GLY A 1 77 ? 56.496 6.253 22.524 1.00 19.63 77 GLY A CA 1
ATOM 619 C C . GLY A 1 77 ? 57.780 6.750 23.133 1.00 19.40 77 GLY A C 1
ATOM 620 O O . GLY A 1 77 ? 57.810 7.770 23.818 1.00 18.89 77 GLY A O 1
ATOM 621 N N . ASN A 1 78 ? 58.857 6.024 22.868 1.00 17.97 78 ASN A N 1
ATOM 622 C CA . ASN A 1 78 ? 60.143 6.387 23.414 1.00 16.76 78 ASN A CA 1
ATOM 623 C C . ASN A 1 78 ? 61.284 6.101 22.448 1.00 14.92 78 ASN A C 1
ATOM 624 O O . ASN A 1 78 ? 61.123 5.399 21.445 1.00 14.45 78 ASN A O 1
ATOM 629 N N . VAL A 1 79 ? 62.438 6.665 22.775 1.00 15.05 79 VAL A N 1
ATOM 630 C CA . VAL A 1 79 ? 63.655 6.490 21.996 1.00 17.01 79 VAL A CA 1
ATOM 631 C C . VAL A 1 79 ? 64.658 5.789 22.893 1.00 18.30 79 VAL A C 1
ATOM 632 O O . VAL A 1 79 ? 64.763 6.100 24.082 1.00 18.95 79 VAL A O 1
ATOM 636 N N . SER A 1 80 ? 65.385 4.836 22.324 1.00 20.43 80 SER A N 1
ATOM 637 C CA . SER A 1 80 ? 66.400 4.099 23.063 1.00 23.24 80 SER A CA 1
ATOM 638 C C . SER A 1 80 ? 67.418 3.577 22.058 1.00 25.05 80 SER A C 1
ATOM 639 O O . SER A 1 80 ? 67.294 3.842 20.860 1.00 24.52 80 SER A O 1
ATOM 650 N N . LYS A 1 82 ? 69.290 0.669 19.912 1.00 31.90 82 LYS A N 1
ATOM 651 C CA . LYS A 1 82 ? 69.169 -0.657 19.316 1.00 35.47 82 LYS A CA 1
ATOM 652 C C . LYS A 1 82 ? 70.142 -0.683 18.139 1.00 36.98 82 LYS A C 1
ATOM 653 O O . LYS A 1 82 ? 70.102 0.191 17.269 1.00 35.82 82 LYS A O 1
ATOM 659 N N . ASP A 1 83 ? 71.023 -1.675 18.115 1.00 39.20 83 ASP A N 1
ATOM 660 C CA . ASP A 1 83 ? 72.004 -1.772 17.040 1.00 41.24 83 ASP A CA 1
ATOM 661 C C . ASP A 1 83 ? 72.825 -0.479 16.983 1.00 42.38 83 ASP A C 1
ATOM 662 O O . ASP A 1 83 ? 73.088 0.063 15.907 1.00 42.41 83 ASP A O 1
ATOM 667 N N . SER A 1 84 ? 73.203 0.011 18.161 1.00 43.11 84 SER A N 1
ATOM 668 C CA . SER A 1 84 ? 74.017 1.220 18.323 1.00 43.01 84 SER A CA 1
ATOM 669 C C . SER A 1 84 ? 73.520 2.499 17.649 1.00 41.86 84 SER A C 1
ATOM 670 O O . SER A 1 84 ? 74.323 3.314 17.195 1.00 41.66 84 SER A O 1
ATOM 673 N N . LYS A 1 85 ? 72.206 2.678 17.582 1.00 39.45 85 LYS A N 1
ATOM 674 C CA . LYS A 1 85 ? 71.643 3.882 16.987 1.00 37.24 85 LYS A CA 1
ATOM 675 C C . LYS A 1 85 ? 70.265 4.154 17.571 1.00 34.51 85 LYS A C 1
ATOM 676 O O . LYS A 1 85 ? 69.549 3.229 17.960 1.00 32.54 85 LYS A O 1
ATOM 682 N N . PRO A 1 86 ? 69.871 5.432 17.642 1.00 31.87 86 PRO A N 1
ATOM 683 C CA . PRO A 1 86 ? 68.551 5.748 18.198 1.00 30.24 86 PRO A CA 1
ATOM 684 C C . PRO A 1 86 ? 67.421 4.969 17.521 1.00 28.68 86 PRO A C 1
ATOM 685 O O . PRO A 1 86 ? 67.260 5.005 16.299 1.00 27.81 86 PRO A O 1
ATOM 689 N N . PHE A 1 87 ? 66.647 4.258 18.333 1.00 25.68 87 PHE A N 1
ATOM 690 C CA . PHE A 1 87 ? 65.546 3.448 17.831 1.00 23.99 87 PHE A CA 1
ATOM 691 C C . PHE A 1 87 ? 64.207 3.865 18.447 1.00 22.71 87 PHE A C 1
ATOM 692 O O . PHE A 1 87 ? 64.085 3.974 19.666 1.00 20.28 87 PHE A O 1
ATOM 700 N N . CYS A 1 88 ? 63.207 4.094 17.598 1.00 23.00 88 CYS A N 1
ATOM 701 C CA . CYS A 1 88 ? 61.884 4.506 18.061 1.00 20.77 88 CYS A CA 1
ATOM 702 C C . CYS A 1 88 ? 60.924 3.336 18.261 1.00 19.71 88 CYS A C 1
ATOM 703 O O . CYS A 1 88 ? 60.836 2.444 17.423 1.00 19.29 88 CYS A O 1
ATOM 706 N N . HIS A 1 89 ? 60.214 3.354 19.388 1.00 17.97 89 HIS A N 1
ATOM 707 C CA . HIS A 1 89 ? 59.204 2.355 19.703 1.00 15.17 89 HIS A CA 1
ATOM 708 C C . HIS A 1 89 ? 57.947 3.191 19.881 1.00 14.66 89 HIS A C 1
ATOM 709 O O . HIS A 1 89 ? 57.801 3.892 20.878 1.00 16.15 89 HIS A O 1
ATOM 716 N N . ILE A 1 90 ? 57.036 3.110 18.923 1.00 16.00 90 ILE A N 1
ATOM 717 C CA . ILE A 1 90 ? 55.829 3.922 18.978 1.00 16.99 90 ILE A CA 1
ATOM 718 C C . ILE A 1 90 ? 54.528 3.161 18.822 1.00 16.25 90 ILE A C 1
ATOM 719 O O . ILE A 1 90 ? 54.414 2.263 17.992 1.00 17.30 90 ILE A O 1
ATOM 724 N N . HIS A 1 91 ? 53.538 3.540 19.622 1.00 15.29 91 HIS A N 1
ATOM 725 C CA . HIS A 1 91 ? 52.222 2.936 19.537 1.00 16.10 91 HIS A CA 1
ATOM 726 C C . HIS A 1 91 ? 51.266 4.046 19.130 1.00 16.91 91 HIS A C 1
ATOM 727 O O . HIS A 1 91 ? 51.440 5.199 19.530 1.00 17.88 91 HIS A O 1
ATOM 734 N N . VAL A 1 92 ? 50.268 3.713 18.322 1.00 16.20 92 VAL A N 1
ATOM 735 C CA . VAL A 1 92 ? 49.326 4.726 17.874 1.00 17.58 92 VAL A CA 1
ATOM 736 C C . VAL A 1 92 ? 47.890 4.276 17.814 1.00 18.27 92 VAL A C 1
ATOM 737 O O . VAL A 1 92 ? 47.570 3.088 17.888 1.00 18.47 92 VAL A O 1
ATOM 741 N N . LEU A 1 93 ? 47.035 5.278 17.673 1.00 17.87 93 LEU A N 1
ATOM 742 C CA . LEU A 1 93 ? 45.604 5.112 17.508 1.00 18.30 93 LEU A CA 1
ATOM 743 C C . LEU A 1 93 ? 45.316 6.032 16.326 1.00 16.68 93 LEU A C 1
ATOM 744 O O . LEU A 1 93 ? 45.578 7.238 16.375 1.00 12.65 93 LEU A O 1
ATOM 749 N N . LEU A 1 94 ? 44.832 5.435 15.247 1.00 17.69 94 LEU A N 1
ATOM 750 C CA . LEU A 1 94 ? 44.519 6.155 14.018 1.00 19.71 94 LEU A CA 1
ATOM 751 C C . LEU A 1 94 ? 43.066 5.913 13.673 1.00 20.59 94 LEU A C 1
ATOM 752 O O . LEU A 1 94 ? 42.509 4.869 14.005 1.00 19.08 94 LEU A O 1
ATOM 757 N N . GLY A 1 95 ? 42.452 6.871 12.993 1.00 21.81 95 GLY A N 1
ATOM 758 C CA . GLY A 1 95 ? 41.069 6.689 12.613 1.00 24.88 95 GLY A CA 1
ATOM 759 C C . GLY A 1 95 ? 40.297 7.979 12.494 1.00 26.06 95 GLY A C 1
ATOM 760 O O . GLY A 1 95 ? 40.870 9.066 12.484 1.00 25.68 95 GLY A O 1
ATOM 761 N N . LYS A 1 96 ? 38.982 7.842 12.405 1.00 27.54 96 LYS A N 1
ATOM 762 C CA . LYS A 1 96 ? 38.087 8.978 12.276 1.00 30.50 96 LYS A CA 1
ATOM 763 C C . LYS A 1 96 ? 36.756 8.586 12.908 1.00 30.55 96 LYS A C 1
ATOM 764 O O . LYS A 1 96 ? 36.227 7.505 12.639 1.00 28.38 96 LYS A O 1
ATOM 770 N N . ASP A 1 97 ? 36.230 9.468 13.754 1.00 32.32 97 ASP A N 1
ATOM 771 C CA . ASP A 1 97 ? 34.974 9.230 14.458 1.00 32.97 97 ASP A CA 1
ATOM 772 C C . ASP A 1 97 ? 34.970 7.879 15.164 1.00 32.92 97 ASP A C 1
ATOM 773 O O . ASP A 1 97 ? 35.768 7.652 16.066 1.00 33.54 97 ASP A O 1
ATOM 778 N N . GLY A 1 98 ? 34.076 6.987 14.748 1.00 31.62 98 GLY A N 1
ATOM 779 C CA . GLY A 1 98 ? 33.993 5.676 15.366 1.00 31.65 98 GLY A CA 1
ATOM 780 C C . GLY A 1 98 ? 34.859 4.616 14.708 1.00 31.95 98 GLY A C 1
ATOM 781 O O . GLY A 1 98 ? 34.878 3.466 15.153 1.00 32.24 98 GLY A O 1
ATOM 782 N N . GLU A 1 99 ? 35.562 4.992 13.642 1.00 30.49 99 GLU A N 1
ATOM 783 C CA . GLU A 1 99 ? 36.445 4.066 12.936 1.00 29.53 99 GLU A CA 1
ATOM 784 C C . GLU A 1 99 ? 37.830 4.225 13.541 1.00 27.98 99 GLU A C 1
ATOM 785 O O . GLU A 1 99 ? 38.573 5.138 13.180 1.00 27.31 99 GLU A O 1
ATOM 791 N N . VAL A 1 100 ? 38.178 3.340 14.468 1.00 26.73 100 VAL A N 1
ATOM 792 C CA . VAL A 1 100 ? 39.473 3.432 15.125 1.00 25.97 100 VAL A CA 1
ATOM 793 C C . VAL A 1 100 ? 40.308 2.164 15.025 1.00 25.24 100 VAL A C 1
ATOM 794 O O . VAL A 1 100 ? 39.801 1.057 15.183 1.00 23.42 100 VAL A O 1
ATOM 798 N N . TYR A 1 101 ? 41.599 2.353 14.770 1.00 24.15 101 TYR A N 1
ATOM 799 C CA . TYR A 1 101 ? 42.556 1.256 14.651 1.00 23.34 101 TYR A CA 1
ATOM 800 C C . TYR A 1 101 ? 43.680 1.602 15.612 1.00 22.94 101 TYR A C 1
ATOM 801 O O . TYR A 1 101 ? 43.898 2.775 15.908 1.00 22.96 101 TYR A O 1
ATOM 810 N N . GLY A 1 102 ? 44.393 0.597 16.107 1.00 20.91 102 GLY A N 1
ATOM 811 C CA . GLY A 1 102 ? 45.481 0.879 17.024 1.00 19.87 102 GLY A CA 1
ATOM 812 C C . GLY A 1 102 ? 46.515 -0.224 17.080 1.00 19.89 102 GLY A C 1
ATOM 813 O O . GLY A 1 102 ? 46.216 -1.376 16.764 1.00 19.45 102 GLY A O 1
ATOM 814 N N . GLY A 1 103 ? 47.734 0.125 17.477 1.00 20.96 103 GLY A N 1
ATOM 815 C CA . GLY A 1 103 ? 48.776 -0.877 17.582 1.00 19.22 103 GLY A CA 1
ATOM 816 C C . GLY A 1 103 ? 50.191 -0.353 17.548 1.00 19.71 103 GLY A C 1
ATOM 817 O O . GLY A 1 103 ? 50.443 0.844 17.711 1.00 19.45 103 GLY A O 1
ATOM 818 N N . HIS A 1 104 ? 51.119 -1.283 17.350 1.00 18.38 104 HIS A N 1
ATOM 819 C CA . HIS A 1 104 ? 52.534 -0.981 17.246 1.00 17.77 104 HIS A CA 1
ATOM 820 C C . HIS A 1 104 ? 52.670 -0.309 15.874 1.00 17.39 104 HIS A C 1
ATOM 821 O O . HIS A 1 104 ? 52.130 -0.800 14.883 1.00 18.60 104 HIS A O 1
ATOM 8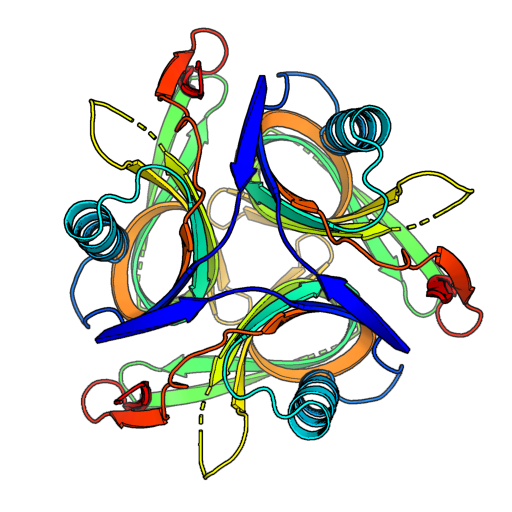28 N N . LEU A 1 105 ? 53.376 0.814 15.817 1.00 15.83 105 LEU A N 1
ATOM 829 C CA . LEU A 1 105 ? 53.544 1.533 14.560 1.00 17.87 105 LEU A CA 1
ATOM 830 C C . LEU A 1 105 ? 54.795 1.095 13.808 1.00 18.63 105 LEU A C 1
ATOM 831 O O . LEU A 1 105 ? 55.887 1.077 14.370 1.00 20.05 105 LEU A O 1
ATOM 836 N N . PHE A 1 106 ? 54.631 0.752 12.534 1.00 18.99 106 PHE A N 1
ATOM 837 C CA . PHE A 1 106 ? 55.760 0.333 11.707 1.00 19.98 106 PHE A CA 1
ATOM 838 C C . PHE A 1 106 ? 56.122 1.440 10.736 1.00 18.48 106 PHE A C 1
ATOM 839 O O . PHE A 1 106 ? 57.297 1.777 10.575 1.00 18.45 106 PHE A O 1
ATOM 847 N N . SER A 1 107 ? 55.107 2.002 10.086 1.00 17.72 107 SER A N 1
ATOM 848 C CA . SER A 1 107 ? 55.317 3.102 9.146 1.00 17.57 107 SER A CA 1
ATOM 849 C C . SER A 1 107 ? 54.038 3.906 8.959 1.00 16.86 107 SER A C 1
ATOM 850 O O . SER A 1 107 ? 52.931 3.407 9.176 1.00 16.40 107 SER A O 1
ATOM 853 N N . ALA A 1 108 ? 54.209 5.156 8.546 1.00 17.20 108 ALA A N 1
ATOM 854 C CA . ALA A 1 108 ? 53.092 6.045 8.294 1.00 15.29 108 ALA A CA 1
ATOM 855 C C . ALA A 1 108 ? 53.545 7.174 7.387 1.00 15.80 108 ALA A C 1
ATOM 856 O O . ALA A 1 108 ? 54.582 7.795 7.613 1.00 15.49 108 ALA A O 1
ATOM 858 N N . GLU A 1 109 ? 52.770 7.416 6.340 1.00 17.20 109 GLU A N 1
ATOM 859 C CA . GLU A 1 109 ? 53.072 8.497 5.421 1.00 18.32 109 GLU A CA 1
ATOM 860 C C . GLU A 1 109 ? 52.435 9.715 6.061 1.00 17.66 109 GLU A C 1
ATOM 861 O O . GLU A 1 109 ? 51.251 9.703 6.378 1.00 17.14 109 GLU A O 1
ATOM 867 N N . VAL A 1 110 ? 53.225 10.760 6.258 1.00 17.29 110 VAL A N 1
ATOM 868 C CA . VAL A 1 110 ? 52.723 11.975 6.881 1.00 18.48 110 VAL A CA 1
ATOM 869 C C . VAL A 1 110 ? 51.886 12.902 5.992 1.00 20.79 110 VAL A C 1
ATOM 870 O O . VAL A 1 110 ? 52.210 13.123 4.817 1.00 18.59 110 VAL A O 1
ATOM 874 N N . PHE A 1 111 ? 50.809 13.438 6.569 1.00 18.72 111 PHE A N 1
ATOM 875 C CA . PHE A 1 111 ? 49.972 14.411 5.883 1.00 18.62 111 PHE A CA 1
ATOM 876 C C . PHE A 1 111 ? 50.368 15.716 6.567 1.00 18.90 111 PHE A C 1
ATOM 877 O O . PHE A 1 111 ? 50.829 16.666 5.924 1.00 19.69 111 PHE A O 1
ATOM 885 N N . ALA A 1 112 ? 50.187 15.739 7.886 1.00 17.56 112 ALA A N 1
ATOM 886 C CA . ALA A 1 112 ? 50.556 16.870 8.734 1.00 18.04 112 ALA A CA 1
ATOM 887 C C . ALA A 1 112 ? 50.812 16.269 10.110 1.00 19.05 112 ALA A C 1
ATOM 888 O O . ALA A 1 112 ? 49.927 15.635 10.693 1.00 17.32 112 ALA A O 1
ATOM 890 N N . CYS A 1 113 ? 52.024 16.455 10.624 1.00 19.99 113 CYS A N 1
ATOM 891 C CA . CYS A 1 113 ? 52.374 15.892 11.920 1.00 18.76 113 CYS A CA 1
ATOM 892 C C . CYS A 1 113 ? 53.209 16.827 12.781 1.00 18.83 113 CYS A C 1
ATOM 893 O O . CYS A 1 113 ? 54.214 17.364 12.338 1.00 18.35 113 CYS A O 1
ATOM 896 N N . GLU A 1 114 ? 52.768 17.017 14.019 1.00 18.21 114 GLU A N 1
ATOM 897 C CA . GLU A 1 114 ? 53.454 17.869 14.973 1.00 17.43 114 GLU A CA 1
ATOM 898 C C . GLU A 1 114 ? 53.911 16.926 16.078 1.00 17.70 114 GLU A C 1
ATOM 899 O O . GLU A 1 114 ? 53.101 16.299 16.758 1.00 16.87 114 GLU A O 1
ATOM 905 N N . VAL A 1 115 ? 55.224 16.828 16.238 1.00 16.99 115 VAL A N 1
ATOM 906 C CA . VAL A 1 115 ? 55.813 15.923 17.207 1.00 17.83 115 VAL A CA 1
ATOM 907 C C . VAL A 1 115 ? 56.466 16.641 18.374 1.00 17.36 115 VAL A C 1
ATOM 908 O O . VAL A 1 115 ? 57.109 17.675 18.197 1.00 19.33 115 VAL A O 1
ATOM 912 N N . PHE A 1 116 ? 56.289 16.095 19.570 1.00 15.73 116 PHE A N 1
ATOM 913 C CA . PHE A 1 116 ? 56.923 16.670 20.743 1.00 16.59 116 PHE A CA 1
ATOM 914 C C . PHE A 1 116 ? 57.999 15.679 21.132 1.00 16.23 116 PHE A C 1
ATOM 915 O O . PHE A 1 116 ? 57.715 14.504 21.351 1.00 15.17 116 PHE A O 1
ATOM 923 N N . VAL A 1 117 ? 59.236 16.143 21.189 1.00 16.50 117 VAL A N 1
ATOM 924 C CA . VAL A 1 117 ? 60.336 15.269 21.566 1.00 18.60 117 VAL A CA 1
ATOM 925 C C . VAL A 1 117 ? 60.956 15.774 22.857 1.00 18.09 117 VAL A C 1
ATOM 926 O O . VAL A 1 117 ? 61.372 16.927 22.943 1.00 20.10 117 VAL A O 1
ATOM 930 N N . LEU A 1 118 ? 61.001 14.908 23.863 1.00 19.27 118 LEU A N 1
ATOM 931 C CA . LEU A 1 118 ? 61.578 15.267 25.153 1.00 18.49 118 LEU A CA 1
ATOM 932 C C . LEU A 1 118 ? 62.820 14.417 25.361 1.00 19.60 118 LEU A C 1
ATOM 933 O O . LEU A 1 118 ? 62.731 13.273 25.822 1.00 18.35 118 LEU A O 1
ATOM 938 N N . PRO A 1 119 ? 63.998 14.952 24.995 1.00 20.70 119 PRO A N 1
ATOM 939 C CA . PRO A 1 119 ? 65.238 14.190 25.167 1.00 20.79 119 PRO A CA 1
ATOM 940 C C . PRO A 1 119 ? 65.508 13.906 26.643 1.00 21.52 119 PRO A C 1
ATOM 941 O O . PRO A 1 119 ? 65.185 14.717 27.515 1.00 19.39 119 PRO A O 1
ATOM 945 N N . LEU A 1 120 ? 66.084 12.740 26.913 1.00 19.42 120 LEU A N 1
ATOM 946 C CA . LEU A 1 120 ? 66.397 12.343 28.275 1.00 19.56 120 LEU A CA 1
ATOM 947 C C . LEU A 1 120 ? 67.903 12.156 28.377 1.00 19.81 120 LEU A C 1
ATOM 948 O O . LEU A 1 120 ? 68.487 11.306 27.691 1.00 18.82 120 LEU A O 1
ATOM 953 N N . SER A 1 121 ? 68.525 12.975 29.220 1.00 18.07 121 SER A N 1
ATOM 954 C CA . SER A 1 121 ? 69.969 12.940 29.434 1.00 17.72 121 SER A CA 1
ATOM 955 C C . SER A 1 121 ? 70.355 11.944 30.536 1.00 17.49 121 SER A C 1
ATOM 956 O O . SER A 1 121 ? 70.025 12.128 31.706 1.00 16.07 121 SER A O 1
ATOM 959 N N . GLY A 1 122 ? 71.059 10.887 30.147 1.00 17.91 122 GLY A N 1
ATOM 960 C CA . GLY A 1 122 ? 71.483 9.870 31.096 1.00 16.39 122 GLY A CA 1
ATOM 961 C C . GLY A 1 122 ? 71.863 8.641 30.298 1.00 19.91 122 GLY A C 1
ATOM 962 O O . GLY A 1 122 ? 71.965 8.712 29.075 1.00 18.29 122 GLY A O 1
ATOM 963 N N . GLU A 1 123 ? 72.079 7.515 30.964 1.00 21.86 123 GLU A N 1
ATOM 964 C CA . GLU A 1 123 ? 72.439 6.298 30.241 1.00 23.80 123 GLU A CA 1
ATOM 965 C C . GLU A 1 123 ? 71.240 5.787 29.452 1.00 22.77 123 GLU A C 1
ATOM 966 O O . GLU A 1 123 ? 70.216 5.442 30.023 1.00 22.37 123 GLU A O 1
ATOM 972 N N . ALA A 1 124 ? 71.374 5.743 28.132 1.00 23.15 124 ALA A N 1
ATOM 973 C CA . ALA A 1 124 ? 70.295 5.278 27.273 1.00 23.80 124 ALA A CA 1
ATOM 974 C C . ALA A 1 124 ? 70.084 3.772 27.366 1.00 23.32 124 ALA A C 1
ATOM 975 O O . ALA A 1 124 ? 71.038 2.995 27.345 1.00 21.71 124 ALA A O 1
ATOM 977 N N . PRO A 1 125 ? 68.822 3.340 27.490 1.00 24.99 125 PRO A N 1
ATOM 978 C CA . PRO A 1 125 ? 68.579 1.899 27.571 1.00 25.09 125 PRO A CA 1
ATOM 979 C C . PRO A 1 125 ? 68.834 1.254 26.210 1.00 26.68 125 PRO A C 1
ATOM 980 O O . PRO A 1 125 ? 68.547 1.848 25.163 1.00 24.54 125 PRO A O 1
ATOM 984 N N . GLU A 1 126 ? 69.402 0.052 26.238 1.00 25.79 126 GLU A N 1
ATOM 985 C CA . GLU A 1 126 ? 69.707 -0.681 25.023 1.00 27.21 126 GLU A CA 1
ATOM 986 C C . GLU A 1 126 ? 68.748 -1.854 24.897 1.00 26.23 126 GLU A C 1
ATOM 987 O O . GLU A 1 126 ? 68.425 -2.513 25.888 1.00 26.76 126 GLU A O 1
ATOM 993 N N . ARG A 1 127 ? 68.296 -2.114 23.679 1.00 24.68 127 ARG A N 1
ATOM 994 C CA . ARG A 1 127 ? 67.374 -3.210 23.436 1.00 26.32 127 ARG A CA 1
ATOM 995 C C . ARG A 1 127 ? 68.107 -4.496 23.066 1.00 27.91 127 ARG A C 1
ATOM 996 O O . ARG A 1 127 ? 68.901 -4.528 22.125 1.00 29.63 127 ARG A O 1
ATOM 1004 N N . ALA A 1 128 ? 67.847 -5.551 23.830 1.00 28.46 128 ALA A N 1
ATOM 1005 C CA . ALA A 1 128 ? 68.459 -6.855 23.585 1.00 28.12 128 ALA A CA 1
ATOM 1006 C C . ALA A 1 128 ? 67.347 -7.898 23.585 1.00 28.38 128 ALA A C 1
ATOM 1007 O O . ALA A 1 128 ? 66.325 -7.728 24.257 1.00 26.88 128 ALA A O 1
ATOM 1009 N N . PHE A 1 129 ? 67.539 -8.971 22.826 1.00 28.74 129 PHE A N 1
ATOM 1010 C CA . PHE A 1 129 ? 66.531 -10.015 22.756 1.00 28.70 129 PHE A CA 1
ATOM 1011 C C . PHE A 1 129 ? 66.182 -10.550 24.144 1.00 28.74 129 PHE A C 1
ATOM 1012 O O . PHE A 1 129 ? 67.062 -10.833 24.961 1.00 27.69 129 PHE A O 1
ATOM 1020 N N . ASP A 1 130 ? 64.888 -10.681 24.401 1.00 28.72 130 ASP A N 1
ATOM 1021 C CA . ASP A 1 130 ? 64.410 -11.206 25.666 1.00 28.71 130 ASP A CA 1
ATOM 1022 C C . ASP A 1 130 ? 63.681 -12.513 25.364 1.00 28.23 130 ASP A C 1
ATOM 1023 O O . ASP A 1 130 ? 62.722 -12.535 24.598 1.00 27.54 130 ASP A O 1
ATOM 1028 N N . GLU A 1 131 ? 64.151 -13.599 25.967 1.00 29.60 131 GLU A N 1
ATOM 1029 C CA . GLU A 1 131 ? 63.573 -14.927 25.758 1.00 30.24 131 GLU A CA 1
ATOM 1030 C C . GLU A 1 131 ? 62.104 -15.031 26.178 1.00 28.27 131 GLU A C 1
ATOM 1031 O O . GLU A 1 131 ? 61.277 -15.614 25.468 1.00 28.81 131 GLU A O 1
ATOM 1037 N N . GLN A 1 132 ? 61.785 -14.458 27.331 1.00 26.85 132 GLN A N 1
ATOM 1038 C CA . GLN A 1 132 ? 60.429 -14.503 27.872 1.00 23.33 132 GLN A CA 1
ATOM 1039 C C . GLN A 1 132 ? 59.356 -13.995 26.918 1.00 22.06 132 GLN A C 1
ATOM 1040 O O . GLN A 1 132 ? 58.331 -14.650 26.728 1.00 23.08 132 GLN A O 1
ATOM 1046 N N . THR A 1 133 ? 59.587 -12.835 26.314 1.00 20.67 133 THR A N 1
ATOM 1047 C CA . THR A 1 133 ? 58.601 -12.249 25.408 1.00 19.88 133 THR A CA 1
ATOM 1048 C C . THR A 1 133 ? 58.886 -12.425 23.916 1.00 20.05 133 THR A C 1
ATOM 1049 O O . THR A 1 133 ? 57.966 -12.351 23.098 1.00 17.41 133 THR A O 1
ATOM 1053 N N . GLY A 1 134 ? 60.152 -12.657 23.569 1.00 21.99 134 GLY A N 1
ATOM 1054 C CA . GLY A 1 134 ? 60.535 -12.818 22.172 1.00 22.71 134 GLY A CA 1
ATOM 1055 C C . GLY A 1 134 ? 60.686 -11.440 21.559 1.00 24.40 134 GLY A C 1
ATOM 1056 O O . GLY A 1 134 ? 60.813 -11.273 20.348 1.00 24.10 134 GLY A O 1
ATOM 1057 N N . LEU A 1 135 ? 60.674 -10.446 22.437 1.00 26.19 135 LEU A N 1
ATOM 1058 C CA . LEU A 1 135 ? 60.778 -9.042 22.073 1.00 26.74 135 LEU A CA 1
ATOM 1059 C C . LEU A 1 135 ? 62.196 -8.555 22.363 1.00 26.75 135 LEU A C 1
ATOM 1060 O O . LEU A 1 135 ? 62.988 -9.263 22.984 1.00 26.65 135 LEU A O 1
ATOM 1065 N N . PHE A 1 136 ? 62.518 -7.352 21.904 1.00 26.54 136 PHE A N 1
ATOM 1066 C CA . PHE A 1 136 ? 63.826 -6.773 22.177 1.00 27.59 136 PHE A CA 1
ATOM 1067 C C . PHE A 1 136 ? 63.611 -5.725 23.261 1.00 27.30 136 PHE A C 1
ATOM 1068 O O . PHE A 1 136 ? 63.269 -4.578 22.966 1.00 26.99 136 PHE A O 1
ATOM 1076 N N . LEU A 1 137 ? 63.810 -6.129 24.514 1.00 26.30 137 LEU A N 1
ATOM 1077 C CA . LEU A 1 137 ? 63.604 -5.247 25.661 1.00 26.67 137 LEU A CA 1
ATOM 1078 C C . LEU A 1 137 ? 64.882 -4.645 26.231 1.00 26.64 137 LEU A C 1
ATOM 1079 O O . LEU A 1 137 ? 65.983 -5.112 25.947 1.00 27.70 137 LEU A O 1
ATOM 1084 N N . TRP A 1 138 ? 64.724 -3.604 27.044 1.00 28.25 138 TRP A N 1
ATOM 1085 C CA . TRP A 1 138 ? 65.860 -2.911 27.644 1.00 29.51 138 TRP A CA 1
ATOM 1086 C C . TRP A 1 138 ? 66.665 -3.763 28.619 1.00 33.90 138 TRP A C 1
ATOM 1087 O O . TRP A 1 138 ? 66.110 -4.440 29.484 1.00 33.62 138 TRP A O 1
ATOM 1098 N N . LEU A 1 139 ? 67.984 -3.709 28.480 1.00 39.38 139 LEU A N 1
ATOM 1099 C CA . LEU A 1 139 ? 68.879 -4.469 29.341 1.00 45.59 139 LEU A CA 1
ATOM 1100 C C . LEU A 1 139 ? 69.518 -3.530 30.354 1.00 48.62 139 LEU A C 1
ATOM 1101 O O . LEU A 1 139 ? 69.418 -3.741 31.563 1.00 49.01 139 LEU A O 1
ATOM 1106 N N . GLU A 1 140 ? 70.176 -2.493 29.845 1.00 52.91 140 GLU A N 1
ATOM 1107 C CA . GLU A 1 140 ? 70.831 -1.490 30.679 1.00 57.45 140 GLU A CA 1
ATOM 1108 C C . GLU A 1 140 ? 71.442 -0.396 29.805 1.00 58.27 140 GLU A C 1
ATOM 1109 O O . GLU A 1 140 ? 71.195 -0.430 28.581 1.00 58.49 140 GLU A O 1
ATOM 1123 N N . LYS B 1 2 ? 60.628 21.181 9.944 1.00 28.45 2 LYS B N 1
ATOM 1124 C CA . LYS B 1 2 ? 60.839 22.359 10.767 1.00 26.82 2 LYS B CA 1
ATOM 1125 C C . LYS B 1 2 ? 61.103 21.924 12.209 1.00 23.70 2 LYS B C 1
ATOM 1126 O O . LYS B 1 2 ? 60.392 21.085 12.759 1.00 20.14 2 LYS B O 1
ATOM 1132 N N . VAL B 1 3 ? 62.139 22.498 12.808 1.00 21.51 3 VAL B N 1
ATOM 1133 C CA . VAL B 1 3 ? 62.519 22.161 14.170 1.00 20.68 3 VAL B CA 1
ATOM 1134 C C . VAL B 1 3 ? 62.459 23.365 15.097 1.00 20.29 3 VAL B C 1
ATOM 1135 O O . VAL B 1 3 ? 63.091 24.379 14.835 1.00 20.56 3 VAL B O 1
ATOM 1139 N N . PHE B 1 4 ? 61.699 23.248 16.181 1.00 19.28 4 PHE B N 1
ATOM 1140 C CA . PHE B 1 4 ? 61.605 24.328 17.160 1.00 19.53 4 PHE B CA 1
ATOM 1141 C C . PHE B 1 4 ? 62.211 23.814 18.455 1.00 20.01 4 PHE B C 1
ATOM 1142 O O . PHE B 1 4 ? 61.741 22.828 19.018 1.00 19.66 4 PHE B O 1
ATOM 1150 N N . GLU B 1 5 ? 63.262 24.485 18.912 1.00 20.93 5 GLU B N 1
ATOM 1151 C CA . GLU B 1 5 ? 63.973 24.087 20.120 1.00 21.18 5 GLU B CA 1
ATOM 1152 C C . GLU B 1 5 ? 63.508 24.868 21.341 1.00 21.75 5 GLU B C 1
ATOM 1153 O O . GLU B 1 5 ? 63.211 26.065 21.250 1.00 18.79 5 GLU B O 1
ATOM 1159 N N . PHE B 1 6 ? 63.460 24.181 22.484 1.00 20.56 6 PHE B N 1
ATOM 1160 C CA . PHE B 1 6 ? 63.032 24.795 23.737 1.00 20.26 6 PHE B CA 1
ATOM 1161 C C . PHE B 1 6 ? 63.765 24.236 24.955 1.00 20.83 6 PHE B C 1
ATOM 1162 O O . PHE B 1 6 ? 64.549 23.290 24.866 1.00 21.59 6 PHE B O 1
ATOM 1170 N N . GLU B 1 7 ? 63.494 24.849 26.100 1.00 20.68 7 GLU B N 1
ATOM 1171 C CA . GLU B 1 7 ? 64.047 24.417 27.373 1.00 20.11 7 GLU B CA 1
ATOM 1172 C C . GLU B 1 7 ? 62.823 24.212 28.248 1.00 20.32 7 GLU B C 1
ATOM 1173 O O . GLU B 1 7 ? 61.860 24.972 28.149 1.00 17.17 7 GLU B O 1
ATOM 1179 N N . VAL B 1 8 ? 62.846 23.178 29.082 1.00 20.41 8 VAL B N 1
ATOM 1180 C CA . VAL B 1 8 ? 61.736 22.924 29.987 1.00 21.70 8 VAL B CA 1
ATOM 1181 C C . VAL B 1 8 ? 62.176 23.346 31.385 1.00 22.96 8 VAL B C 1
ATOM 1182 O O . VAL B 1 8 ? 63.367 23.350 31.693 1.00 24.02 8 VAL B O 1
ATOM 1186 N N . GLY B 1 9 ? 61.217 23.708 32.227 1.00 24.11 9 GLY B N 1
ATOM 1187 C CA . GLY B 1 9 ? 61.549 24.131 33.574 1.00 23.88 9 GLY B CA 1
ATOM 1188 C C . GLY B 1 9 ? 60.404 23.914 34.544 1.00 25.26 9 GLY B C 1
ATOM 1189 O O . GLY B 1 9 ? 60.561 23.224 35.553 1.00 24.15 9 GLY B O 1
ATOM 1190 N N . LYS B 1 10 ? 59.250 24.498 34.232 1.00 24.88 10 LYS B N 1
ATOM 1191 C CA . LYS B 1 10 ? 58.072 24.378 35.081 1.00 24.92 10 LYS B CA 1
ATOM 1192 C C . LYS B 1 10 ? 57.117 23.301 34.589 1.00 23.91 10 LYS B C 1
ATOM 1193 O O . LYS B 1 10 ? 57.239 22.796 33.477 1.00 23.59 10 LYS B O 1
ATOM 1199 N N . GLY B 1 11 ? 56.157 22.965 35.442 1.00 22.59 11 GLY B N 1
ATOM 1200 C CA . GLY B 1 11 ? 55.164 21.967 35.111 1.00 20.22 11 GLY B CA 1
ATOM 1201 C C . GLY B 1 11 ? 53.889 22.362 35.826 1.00 17.66 11 GLY B C 1
ATOM 1202 O O . GLY B 1 11 ? 53.942 22.931 36.909 1.00 15.69 11 GLY B O 1
ATOM 1203 N N . PHE B 1 12 ? 52.744 22.061 35.228 1.00 17.78 12 PHE B N 1
ATOM 1204 C CA . PHE B 1 12 ? 51.465 22.415 35.831 1.00 18.48 12 PHE B CA 1
ATOM 1205 C C . PHE B 1 12 ? 50.441 21.293 35.751 1.00 18.88 12 PHE B C 1
ATOM 1206 O O . PHE B 1 12 ? 50.340 20.593 34.742 1.00 18.73 12 PHE B O 1
ATOM 1214 N N . LEU B 1 13 ? 49.690 21.116 36.830 1.00 17.92 13 LEU B N 1
ATOM 1215 C CA . LEU B 1 13 ? 48.620 20.134 36.843 1.00 18.11 13 LEU B CA 1
ATOM 1216 C C . LEU B 1 13 ? 47.388 20.976 37.140 1.00 18.25 13 LEU B C 1
ATOM 1217 O O . LEU B 1 13 ? 47.367 21.739 38.097 1.00 19.52 13 LEU B O 1
ATOM 1222 N N . LEU B 1 14 ? 46.365 20.866 36.313 1.00 17.36 14 LEU B N 1
ATOM 1223 C CA . LEU B 1 14 ? 45.183 21.675 36.548 1.00 19.25 14 LEU B CA 1
ATOM 1224 C C . LEU B 1 14 ? 43.955 20.828 36.783 1.00 19.26 14 LEU B C 1
ATOM 1225 O O . LEU B 1 14 ? 43.811 19.755 36.199 1.00 20.30 14 LEU B O 1
ATOM 1230 N N . ARG B 1 15 ? 43.082 21.304 37.664 1.00 19.40 15 ARG B N 1
ATOM 1231 C CA . ARG B 1 15 ? 41.813 20.633 37.909 1.00 18.12 15 ARG B CA 1
ATOM 1232 C C . ARG B 1 15 ? 40.815 21.585 37.253 1.00 18.44 15 ARG B C 1
ATOM 1233 O O . ARG B 1 15 ? 40.588 22.682 37.753 1.00 16.90 15 ARG B O 1
ATOM 1241 N N . LEU B 1 16 ? 40.246 21.176 36.122 1.00 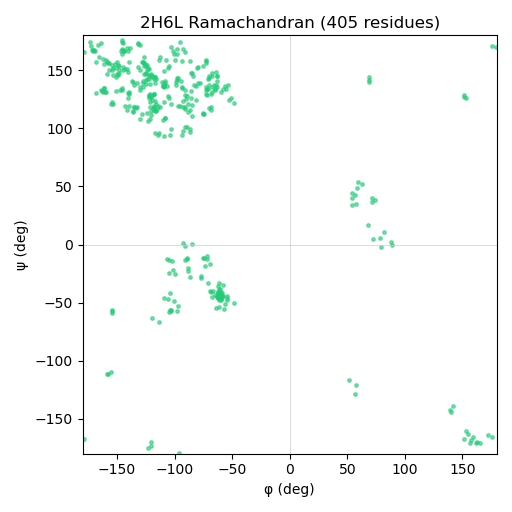19.48 16 LEU B N 1
ATOM 1242 C CA . LEU B 1 16 ? 39.291 22.006 35.397 1.00 20.90 16 LEU B CA 1
ATOM 1243 C C . LEU B 1 16 ? 37.936 22.116 36.076 1.00 21.98 16 LEU B C 1
ATOM 1244 O O . LEU B 1 16 ? 37.556 21.261 36.876 1.00 20.84 16 LEU B O 1
ATOM 1249 N N . ASP B 1 17 ? 37.209 23.178 35.744 1.00 20.52 17 ASP B N 1
ATOM 1250 C CA . ASP B 1 17 ? 35.891 23.407 36.316 1.00 20.62 17 ASP B CA 1
ATOM 1251 C C . ASP B 1 17 ? 34.798 22.608 35.632 1.0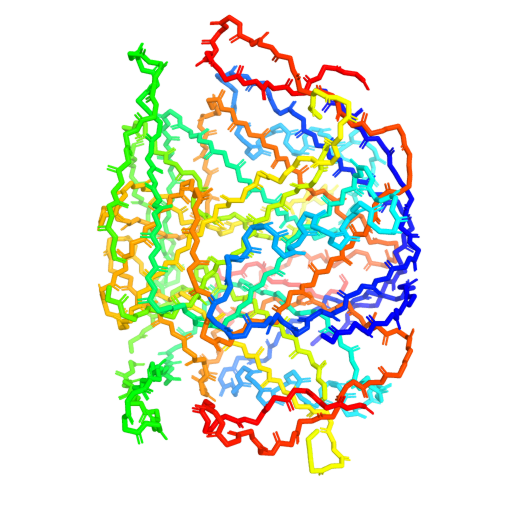0 20.38 17 ASP B C 1
ATOM 1252 O O . ASP B 1 17 ? 34.741 22.519 34.400 1.00 20.61 17 ASP B O 1
ATOM 1257 N N . TYR B 1 18 ? 33.932 22.029 36.453 1.00 17.09 18 TYR B N 1
ATOM 1258 C CA . TYR B 1 18 ? 32.801 21.252 35.985 1.00 19.58 18 TYR B CA 1
ATOM 1259 C C . TYR B 1 18 ? 31.833 22.145 35.193 1.00 20.50 18 TYR B C 1
ATOM 1260 O O . TYR B 1 18 ? 31.559 23.280 35.585 1.00 19.45 18 TYR B O 1
ATOM 1269 N N . GLY B 1 19 ? 31.329 21.630 34.077 1.00 20.56 19 GLY B N 1
ATOM 1270 C CA . GLY B 1 19 ? 30.385 22.386 33.272 1.00 22.35 19 GLY B CA 1
ATOM 1271 C C . GLY B 1 19 ? 30.937 23.474 32.363 1.00 23.06 19 GLY B C 1
ATOM 1272 O O . GLY B 1 19 ? 30.167 24.204 31.745 1.00 24.43 19 GLY B O 1
ATOM 1273 N N . LYS B 1 20 ? 32.256 23.598 32.278 1.00 22.25 20 LYS B N 1
ATOM 1274 C CA . LYS B 1 20 ? 32.867 24.614 31.425 1.00 23.20 20 LYS B CA 1
ATOM 1275 C C . LYS B 1 20 ? 33.614 23.926 30.289 1.00 23.01 20 LYS B C 1
ATOM 1276 O O . LYS B 1 20 ? 33.964 22.758 30.405 1.00 22.93 20 LYS B O 1
ATOM 1282 N N . ASP B 1 21 ? 33.861 24.647 29.198 1.00 22.95 21 ASP B N 1
ATOM 1283 C CA . ASP B 1 21 ? 34.562 24.064 28.055 1.00 22.90 21 ASP B CA 1
ATOM 1284 C C . ASP B 1 21 ? 36.025 23.746 28.351 1.00 21.72 21 ASP B C 1
ATOM 1285 O O . ASP B 1 21 ? 36.781 24.588 28.830 1.00 23.01 21 ASP B O 1
ATOM 1290 N N . LEU B 1 22 ? 36.420 22.523 28.030 1.00 21.80 22 LEU B N 1
ATOM 1291 C CA . LEU B 1 22 ? 37.777 22.063 28.268 1.00 19.62 22 LEU B CA 1
ATOM 1292 C C . LEU B 1 22 ? 38.833 22.943 27.592 1.00 19.60 22 LEU B C 1
ATOM 1293 O O . LEU B 1 22 ? 39.736 23.450 28.251 1.00 17.68 22 LEU B O 1
ATOM 1298 N N . VAL B 1 23 ? 38.708 23.129 26.281 1.00 19.28 23 VAL B N 1
ATOM 1299 C CA . VAL B 1 23 ? 39.662 23.936 25.531 1.00 19.00 23 VAL B CA 1
ATOM 1300 C C . VAL B 1 23 ? 39.743 25.373 26.024 1.00 19.37 23 VAL B C 1
ATOM 1301 O O . VAL B 1 23 ? 40.829 25.925 26.158 1.00 18.47 23 VAL B O 1
ATOM 1305 N N . ARG B 1 24 ? 38.593 25.984 26.291 1.00 22.24 24 ARG B N 1
ATOM 1306 C CA . ARG B 1 24 ? 38.573 27.367 26.762 1.00 22.63 24 ARG B CA 1
ATOM 1307 C C . ARG B 1 24 ? 39.281 27.556 28.100 1.00 20.02 24 ARG B C 1
ATOM 1308 O O . ARG B 1 24 ? 39.988 28.540 28.293 1.00 20.99 24 ARG B O 1
ATOM 1316 N N . GLN B 1 25 ? 39.084 26.622 29.026 1.00 18.63 25 GLN B N 1
ATOM 1317 C CA . GLN B 1 25 ? 39.723 26.714 30.334 1.00 16.05 25 GLN B CA 1
ATOM 1318 C C . GLN B 1 25 ? 41.236 26.676 30.218 1.00 15.54 25 GLN B C 1
ATOM 1319 O O . GL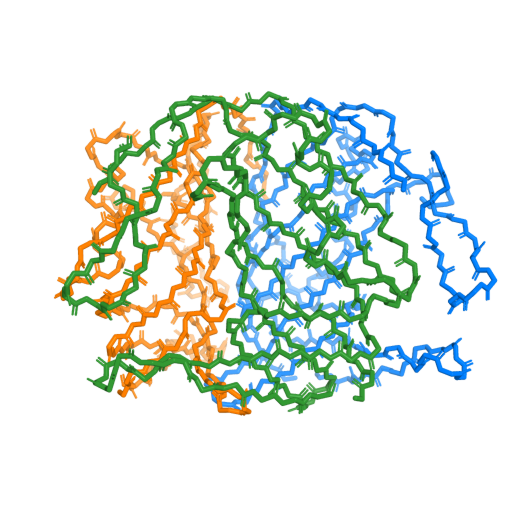N B 1 25 ? 41.936 27.450 30.863 1.00 15.44 25 GLN B O 1
ATOM 1325 N N . ILE B 1 26 ? 41.746 25.772 29.394 1.00 14.71 26 ILE B N 1
ATOM 1326 C CA . ILE B 1 26 ? 43.185 25.681 29.211 1.00 15.40 26 ILE B CA 1
ATOM 1327 C C . ILE B 1 26 ? 43.691 26.981 28.593 1.00 15.40 26 ILE B C 1
ATOM 1328 O O . ILE B 1 26 ? 44.703 27.535 29.025 1.00 15.64 26 ILE B O 1
ATOM 1333 N N . GLU B 1 27 ? 42.978 27.480 27.591 1.00 17.06 27 GLU B N 1
ATOM 1334 C CA . GLU B 1 27 ? 43.387 28.718 26.936 1.00 20.04 27 GLU B CA 1
ATOM 1335 C C . GLU B 1 27 ? 43.388 29.908 27.896 1.00 20.56 27 GLU B C 1
ATOM 1336 O O . GLU B 1 27 ? 44.243 30.784 27.792 1.00 20.68 27 GLU B O 1
ATOM 1342 N N . GLU B 1 28 ? 42.447 29.948 28.835 1.00 20.74 28 GLU B N 1
ATOM 1343 C CA . GLU B 1 28 ? 42.425 31.049 29.796 1.00 20.99 28 GLU B CA 1
ATOM 1344 C C . GLU B 1 28 ? 43.666 30.930 30.665 1.00 20.84 28 GLU B C 1
ATOM 1345 O O . GLU B 1 28 ? 44.302 31.927 30.999 1.00 20.68 28 GLU B O 1
ATOM 1351 N N . PHE B 1 29 ? 44.009 29.697 31.028 1.00 21.15 29 PHE B N 1
ATOM 1352 C CA . PHE B 1 29 ? 45.184 29.438 31.849 1.00 21.51 29 PHE B CA 1
ATOM 1353 C C . PHE B 1 29 ? 46.470 29.884 31.145 1.00 22.09 29 PHE B C 1
ATOM 1354 O O . PHE B 1 29 ? 47.338 30.516 31.753 1.00 22.31 29 PHE B O 1
ATOM 1362 N N . LEU B 1 30 ? 46.593 29.538 29.868 1.00 21.27 30 LEU B N 1
ATOM 1363 C CA . LEU B 1 30 ? 47.772 29.899 29.082 1.00 21.88 30 LEU B CA 1
ATOM 1364 C C . LEU B 1 30 ? 47.945 31.414 28.966 1.00 22.08 30 LEU B C 1
ATOM 1365 O O . LEU B 1 30 ? 49.067 31.925 28.995 1.00 20.73 30 LEU B O 1
ATOM 1370 N N . GLU B 1 31 ? 46.830 32.123 28.815 1.00 25.34 31 GLU B N 1
ATOM 1371 C CA . GLU B 1 31 ? 46.846 33.581 28.695 1.00 27.21 31 GLU B CA 1
ATOM 1372 C C . GLU B 1 31 ? 47.286 34.209 30.011 1.00 27.04 31 GLU B C 1
ATOM 1373 O O . GLU B 1 31 ? 48.118 35.115 30.039 1.00 25.00 31 GLU B O 1
ATOM 1379 N N . GLU B 1 32 ? 46.722 33.712 31.104 1.00 27.67 32 GLU B N 1
ATOM 1380 C CA . GLU B 1 32 ? 47.048 34.213 32.429 1.00 28.62 32 GLU B CA 1
ATOM 1381 C C . GLU B 1 32 ? 48.531 34.037 32.757 1.00 26.17 32 GLU B C 1
ATOM 1382 O O . GLU B 1 32 ? 49.141 34.916 33.371 1.00 25.82 32 GLU B O 1
ATOM 1388 N N . LYS B 1 33 ? 49.110 32.914 32.338 1.00 22.89 33 LYS B N 1
ATOM 1389 C CA . LYS B 1 33 ? 50.523 32.639 32.602 1.00 23.39 33 LYS B CA 1
ATOM 1390 C C . LYS B 1 33 ? 51.454 33.127 31.497 1.00 22.28 33 LYS B C 1
ATOM 1391 O O . LYS B 1 33 ? 52.666 33.196 31.688 1.00 23.71 33 LYS B O 1
ATOM 1397 N N . GLY B 1 34 ? 50.897 33.472 30.344 1.00 20.64 34 GLY B N 1
ATOM 1398 C CA . GLY B 1 34 ? 51.738 33.921 29.254 1.00 19.56 34 GLY B CA 1
ATOM 1399 C C . GLY B 1 34 ? 52.502 32.767 28.621 1.00 18.72 34 GLY B C 1
ATOM 1400 O O . GLY B 1 34 ? 53.672 32.916 28.261 1.00 17.50 34 GLY B O 1
ATOM 1401 N N . ILE B 1 35 ? 51.849 31.613 28.498 1.00 19.48 35 ILE B N 1
ATOM 1402 C CA . ILE B 1 35 ? 52.480 30.443 27.882 1.00 21.56 35 ILE B CA 1
ATOM 1403 C C . ILE B 1 35 ? 52.159 30.467 26.394 1.00 19.88 35 ILE B C 1
ATOM 1404 O O . ILE B 1 35 ? 50.996 30.360 26.020 1.00 19.56 35 ILE B O 1
ATOM 1409 N N . HIS B 1 36 ? 53.178 30.589 25.549 1.00 20.39 36 HIS B N 1
ATOM 1410 C CA . HIS B 1 36 ? 52.965 30.623 24.103 1.00 21.97 36 HIS B CA 1
ATOM 1411 C C . HIS B 1 36 ? 53.298 29.310 23.410 1.00 21.08 36 HIS B C 1
ATOM 1412 O O . HIS B 1 36 ? 52.921 29.097 22.259 1.00 21.97 36 HIS B O 1
ATOM 1419 N N . ALA B 1 37 ? 54.002 28.432 24.115 1.00 20.01 37 ALA B N 1
ATOM 1420 C CA . ALA B 1 37 ? 54.386 27.134 23.572 1.00 17.97 37 ALA B CA 1
ATOM 1421 C C . ALA B 1 37 ? 54.374 26.096 24.686 1.00 17.24 37 ALA B C 1
ATOM 1422 O O . ALA B 1 37 ? 54.895 26.336 25.775 1.00 14.31 37 ALA B O 1
ATOM 1424 N N . ALA B 1 38 ? 53.790 24.937 24.411 1.00 18.97 38 ALA B N 1
ATOM 1425 C CA . ALA B 1 38 ? 53.728 23.886 25.414 1.00 19.08 38 ALA B CA 1
ATOM 1426 C C . ALA B 1 38 ? 53.203 22.575 24.866 1.00 20.09 38 ALA B C 1
ATOM 1427 O O . ALA B 1 38 ? 52.675 22.513 23.752 1.00 20.23 38 ALA B O 1
ATOM 1429 N N . HIS B 1 39 ? 53.379 21.524 25.660 1.00 19.73 39 HIS B N 1
ATOM 1430 C CA . HIS B 1 39 ? 52.886 20.200 25.322 1.00 20.21 39 HIS B CA 1
ATOM 1431 C C . HIS B 1 39 ? 51.732 19.969 26.292 1.00 19.89 39 HIS B C 1
ATOM 1432 O O . HIS B 1 39 ? 51.843 20.303 27.471 1.00 18.68 39 HIS B O 1
ATOM 1439 N N . ILE B 1 40 ? 50.634 19.407 25.797 1.00 20.33 40 ILE B N 1
ATOM 1440 C CA . ILE B 1 40 ? 49.455 19.178 26.625 1.00 20.60 40 ILE B CA 1
ATOM 1441 C C . ILE B 1 40 ? 49.042 17.723 26.724 1.00 19.81 40 ILE B C 1
ATOM 1442 O O . ILE B 1 40 ? 49.158 16.969 25.766 1.00 15.93 40 ILE B O 1
ATOM 1447 N N . SER B 1 41 ? 48.508 17.354 27.885 1.00 19.88 41 SER B N 1
ATOM 1448 C CA . SER B 1 41 ? 48.045 15.999 28.117 1.00 20.77 41 SER B CA 1
ATOM 1449 C C . SER B 1 41 ? 46.942 16.029 29.183 1.00 20.68 41 SER B C 1
ATOM 1450 O O . SER B 1 41 ? 46.984 16.852 30.094 1.00 22.41 41 SER B O 1
ATOM 1453 N N . ALA B 1 42 ? 45.953 15.149 29.072 1.00 20.24 42 ALA B N 1
ATOM 1454 C CA . ALA B 1 42 ? 44.885 15.122 30.069 1.00 18.53 42 ALA B CA 1
ATOM 1455 C C . ALA B 1 42 ? 44.078 13.836 30.080 1.00 17.90 42 ALA B C 1
ATOM 1456 O O . ALA B 1 42 ? 44.075 13.075 29.114 1.00 16.49 42 ALA B O 1
ATOM 1458 N N . ILE B 1 43 ? 43.405 13.597 31.201 1.00 16.86 43 ILE B N 1
ATOM 1459 C CA . ILE B 1 43 ? 42.540 12.440 31.358 1.00 17.29 43 ILE B CA 1
ATOM 1460 C C . ILE B 1 43 ? 41.355 12.904 32.199 1.00 17.85 43 ILE B C 1
ATOM 1461 O O . ILE B 1 43 ? 41.395 13.981 32.794 1.00 17.64 43 ILE B O 1
ATOM 1466 N N . GLY B 1 44 ? 40.305 12.096 32.244 1.00 17.97 44 GLY B N 1
ATOM 1467 C CA . GLY B 1 44 ? 39.130 12.469 33.008 1.00 18.57 44 GLY B CA 1
ATOM 1468 C C . GLY B 1 44 ? 37.881 12.076 32.250 1.00 18.19 44 GLY B C 1
ATOM 1469 O O . GLY B 1 44 ? 37.863 11.041 31.589 1.00 19.31 44 GLY B O 1
ATOM 1470 N N . ALA B 1 45 ? 36.838 12.898 32.345 1.00 16.29 45 ALA B N 1
ATOM 1471 C CA . ALA B 1 45 ? 35.582 12.625 31.664 1.00 15.45 45 ALA B CA 1
ATOM 1472 C C . ALA B 1 45 ? 34.880 13.919 31.269 1.00 13.63 45 ALA B C 1
ATOM 1473 O O . ALA B 1 45 ? 35.070 14.954 31.902 1.00 15.65 45 ALA B O 1
ATOM 1475 N N . VAL B 1 46 ? 34.061 13.840 30.229 1.00 14.81 46 VAL B N 1
ATOM 1476 C CA . VAL B 1 46 ? 33.309 14.990 29.744 1.00 16.08 46 VAL B CA 1
ATOM 1477 C C . VAL B 1 46 ? 31.823 14.649 29.670 1.00 16.53 46 VAL B C 1
ATOM 1478 O O . VAL B 1 46 ? 31.449 13.479 29.571 1.00 15.58 46 VAL B O 1
ATOM 1482 N N . ARG B 1 47 ? 30.984 15.680 29.721 1.00 17.67 47 ARG B N 1
ATOM 1483 C CA . ARG B 1 47 ? 29.534 15.517 29.655 1.00 15.84 47 ARG B CA 1
ATOM 1484 C C . ARG B 1 47 ? 29.065 15.492 28.199 1.00 16.20 47 ARG B C 1
ATOM 1485 O O . ARG B 1 47 ? 28.041 14.894 27.870 1.00 15.90 47 ARG B O 1
ATOM 1493 N N . SER B 1 48 ? 29.819 16.159 27.331 1.00 17.13 48 SER B N 1
ATOM 1494 C CA . SER B 1 48 ? 29.504 16.202 25.906 1.00 17.29 48 SER B CA 1
ATOM 1495 C C . SER B 1 48 ? 30.753 16.676 25.189 1.00 17.54 48 SER B C 1
ATOM 1496 O O . SER B 1 48 ? 31.730 17.066 25.825 1.00 18.90 48 SER B O 1
ATOM 1499 N N . ALA B 1 49 ? 30.730 16.659 23.864 1.00 17.41 49 ALA B N 1
ATOM 1500 C CA . ALA B 1 49 ? 31.900 17.107 23.136 1.00 16.64 49 ALA B CA 1
ATOM 1501 C C . ALA B 1 49 ? 31.623 17.268 21.662 1.00 17.31 49 ALA B C 1
ATOM 1502 O O . ALA B 1 49 ? 30.595 16.816 21.151 1.00 16.97 49 ALA B O 1
ATOM 1504 N N . VAL B 1 50 ? 32.551 17.934 20.985 1.00 17.26 50 VAL B N 1
ATOM 1505 C CA . VAL B 1 50 ? 32.466 18.117 19.547 1.00 18.06 50 VAL B CA 1
ATOM 1506 C C . VAL B 1 50 ? 33.852 17.861 18.968 1.00 17.25 50 VAL B C 1
ATOM 1507 O O . VAL B 1 50 ? 34.792 18.601 19.243 1.00 19.40 50 VAL B O 1
ATOM 1511 N N . ILE B 1 51 ? 33.974 16.798 18.185 1.00 18.21 51 ILE B N 1
ATOM 1512 C CA . ILE B 1 51 ? 35.245 16.443 17.566 1.00 20.63 51 ILE B CA 1
ATOM 1513 C C . ILE B 1 51 ? 35.059 16.431 16.053 1.00 22.77 51 ILE B C 1
ATOM 1514 O O . ILE B 1 51 ? 34.026 16.865 15.542 1.00 22.08 51 ILE B O 1
ATOM 1519 N N . GLY B 1 52 ? 36.055 15.924 15.337 1.00 22.92 52 GLY B N 1
ATOM 1520 C CA . GLY B 1 52 ? 35.946 15.869 13.894 1.00 23.84 52 GLY B CA 1
ATOM 1521 C C . GLY B 1 52 ? 37.196 15.354 13.224 1.00 23.74 52 GLY B C 1
ATOM 1522 O O . GLY B 1 52 ? 38.226 15.166 13.876 1.00 23.32 52 GLY B O 1
ATOM 1523 N N . TYR B 1 53 ? 37.107 1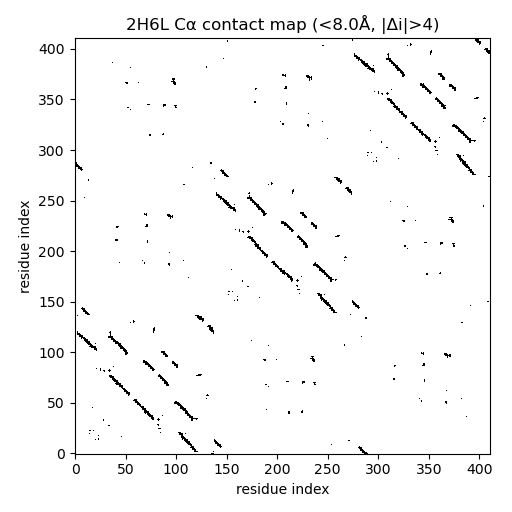5.105 11.921 1.00 23.81 53 TYR B N 1
ATOM 1524 C CA . TYR B 1 53 ? 38.266 14.635 11.182 1.00 24.67 53 TYR B CA 1
ATOM 1525 C C . TYR B 1 53 ? 38.479 15.533 9.967 1.00 24.88 53 TYR B C 1
ATOM 1526 O O . TYR B 1 53 ? 37.552 16.204 9.509 1.00 25.00 53 TYR B O 1
ATOM 1535 N N . TYR B 1 54 ? 39.707 15.566 9.462 1.00 22.06 54 TYR B N 1
ATOM 1536 C CA . TYR B 1 54 ? 40.032 16.412 8.328 1.00 20.83 54 TYR B CA 1
ATOM 1537 C C . TYR B 1 54 ? 40.008 15.671 6.991 1.00 20.12 54 TYR B C 1
ATOM 1538 O O . TYR B 1 54 ? 40.748 14.708 6.788 1.00 19.35 54 TYR B O 1
ATOM 1547 N N . ASP B 1 55 ? 39.144 16.107 6.083 1.00 18.64 55 ASP B N 1
ATOM 1548 C CA . ASP B 1 55 ? 39.094 15.490 4.763 1.00 20.39 55 ASP B CA 1
ATOM 1549 C C . ASP B 1 55 ? 40.339 16.066 4.088 1.00 19.70 55 ASP B C 1
ATOM 1550 O O . ASP B 1 55 ? 40.407 17.266 3.822 1.00 19.66 55 ASP B O 1
ATOM 1555 N N . GLN B 1 56 ? 41.323 15.214 3.831 1.00 19.29 56 GLN B N 1
ATOM 1556 C CA . GLN B 1 56 ? 42.586 15.650 3.244 1.00 20.70 56 GLN B CA 1
ATOM 1557 C C . GLN B 1 56 ? 42.525 16.042 1.766 1.00 21.92 56 GLN B C 1
ATOM 1558 O O . GLN B 1 56 ? 43.480 16.597 1.228 1.00 20.66 56 GLN B O 1
ATOM 1564 N N . GLU B 1 57 ? 41.400 15.757 1.120 1.00 23.31 57 GLU B N 1
ATOM 1565 C CA . GLU B 1 57 ? 41.218 16.094 -0.290 1.00 26.61 57 GLU B CA 1
ATOM 1566 C C . GLU B 1 57 ? 40.433 17.397 -0.426 1.00 26.81 57 GLU B C 1
ATOM 1567 O O . GLU B 1 57 ? 40.899 18.352 -1.047 1.00 26.09 57 GLU B O 1
ATOM 1573 N N . LYS B 1 58 ? 39.237 17.424 0.155 1.00 26.46 58 LYS B N 1
ATOM 1574 C CA . LYS B 1 58 ? 38.396 18.612 0.111 1.00 26.80 58 LYS B CA 1
ATOM 1575 C C . LYS B 1 58 ? 39.017 19.702 0.970 1.00 26.71 58 LYS B C 1
ATOM 1576 O O . LYS B 1 58 ? 38.666 20.878 0.854 1.00 26.78 58 LYS B O 1
ATOM 1582 N N . LYS B 1 59 ? 39.944 19.299 1.834 1.00 26.42 59 LYS B N 1
ATOM 1583 C CA . LYS B 1 59 ? 40.643 20.223 2.715 1.00 26.40 59 LYS B CA 1
ATOM 1584 C C . LYS B 1 59 ? 39.724 21.006 3.643 1.00 26.31 59 LYS B C 1
ATOM 1585 O O . LYS B 1 59 ? 39.760 22.241 3.688 1.00 24.95 59 LYS B O 1
ATOM 1591 N N . GLU B 1 60 ? 38.890 20.277 4.376 1.00 25.65 60 GLU B N 1
ATOM 1592 C CA . GLU B 1 60 ? 37.992 20.886 5.347 1.00 25.91 60 GLU B CA 1
ATOM 1593 C C . GLU B 1 60 ? 37.678 19.867 6.441 1.00 24.70 60 GLU B C 1
ATOM 1594 O O . GLU B 1 60 ? 37.731 18.652 6.217 1.00 21.95 60 GLU B O 1
ATOM 1600 N N . TYR B 1 61 ? 37.387 20.360 7.638 1.00 23.69 61 TYR B N 1
ATOM 1601 C CA . TYR B 1 61 ? 37.077 19.471 8.749 1.00 24.20 61 TYR B CA 1
ATOM 1602 C C . TYR B 1 61 ? 35.640 18.992 8.657 1.00 24.46 61 TYR B C 1
ATOM 1603 O O . TYR B 1 61 ? 34.785 19.664 8.075 1.00 24.25 61 TYR B O 1
ATOM 1612 N N . VAL B 1 62 ? 35.390 17.813 9.215 1.00 23.59 62 VAL B N 1
ATOM 1613 C CA . VAL B 1 62 ? 34.060 17.232 9.252 1.00 23.83 62 VAL B CA 1
ATOM 1614 C C . VAL B 1 62 ? 33.813 16.988 10.734 1.00 24.40 62 VAL B C 1
ATOM 1615 O O . VAL B 1 62 ? 34.477 16.164 11.352 1.00 23.76 62 VAL B O 1
ATOM 1619 N N . LYS B 1 63 ? 32.863 17.719 11.304 1.00 25.89 63 LYS B N 1
ATOM 1620 C CA . LYS B 1 63 ? 32.571 17.611 12.729 1.00 25.29 63 LYS B CA 1
ATOM 1621 C C . LYS B 1 63 ? 31.580 16.522 13.116 1.00 24.78 63 LYS B C 1
ATOM 1622 O O . LYS B 1 63 ? 30.776 16.064 12.300 1.00 24.62 63 LYS B O 1
ATOM 1628 N N . LYS B 1 64 ? 31.651 16.122 14.384 1.00 22.57 64 LYS B N 1
ATOM 1629 C CA . LYS B 1 64 ? 30.767 15.110 14.943 1.00 21.40 64 LYS B CA 1
ATOM 1630 C C . LYS B 1 64 ? 30.381 15.530 16.361 1.00 20.31 64 LYS B C 1
ATOM 1631 O O . LYS B 1 64 ? 31.240 15.824 17.191 1.00 18.33 64 LYS B O 1
ATOM 1637 N N . GLU B 1 65 ? 29.083 15.579 16.628 1.00 19.11 65 GLU B N 1
ATOM 1638 C CA . GLU B 1 65 ? 28.612 15.963 17.946 1.00 19.32 65 GLU B CA 1
ATOM 1639 C C . GLU B 1 65 ? 28.366 14.728 18.783 1.00 17.96 65 GLU B C 1
ATOM 1640 O O . GLU B 1 65 ? 27.889 13.717 18.284 1.00 19.64 65 GLU B O 1
ATOM 1646 N N . LEU B 1 66 ? 28.717 14.815 20.056 1.00 19.67 66 LEU B N 1
ATOM 1647 C CA . LEU B 1 66 ? 28.513 13.716 20.986 1.00 23.03 66 LEU B CA 1
ATOM 1648 C C . LEU B 1 66 ? 27.861 14.286 22.238 1.00 24.12 66 LEU B C 1
ATOM 1649 O O . LEU B 1 66 ? 28.529 14.898 23.067 1.00 22.83 66 LEU B O 1
ATOM 1662 N N . GLU B 1 68 ? 26.590 12.830 24.955 1.00 28.55 68 GLU B N 1
ATOM 1663 C CA . GLU B 1 68 ? 26.498 11.752 25.927 1.00 28.39 68 GLU B CA 1
ATOM 1664 C C . GLU B 1 68 ? 27.784 11.770 26.730 1.00 27.09 68 GLU B C 1
ATOM 1665 O O . GLU B 1 68 ? 28.865 11.999 26.184 1.00 27.39 68 GLU B O 1
ATOM 1671 N N . PRO B 1 69 ? 27.682 11.546 28.045 1.00 25.63 69 PRO B N 1
ATOM 1672 C CA . PRO B 1 69 ? 28.864 11.536 28.907 1.00 24.24 69 PRO B CA 1
ATOM 1673 C C . PRO B 1 69 ? 29.886 10.550 28.347 1.00 22.33 69 PRO B C 1
ATOM 1674 O O . PRO B 1 69 ? 29.523 9.456 27.916 1.00 19.46 69 PRO B O 1
ATOM 1678 N N . LEU B 1 70 ? 31.155 10.948 28.351 1.00 21.15 70 LEU B N 1
ATOM 1679 C CA . LEU B 1 70 ? 32.229 10.101 27.835 1.00 21.55 70 LEU B CA 1
ATOM 1680 C C . LEU B 1 70 ? 33.492 10.257 28.666 1.00 20.58 70 LEU B C 1
ATOM 1681 O O . LEU B 1 70 ? 33.734 11.307 29.257 1.00 20.99 70 LEU B O 1
ATOM 1686 N N . GLU B 1 71 ? 34.291 9.196 28.714 1.00 19.73 71 GLU B N 1
ATOM 1687 C CA . GLU B 1 71 ? 35.555 9.222 29.430 1.00 18.59 71 GLU B CA 1
ATOM 1688 C C . GLU B 1 71 ? 36.570 9.800 28.453 1.00 18.24 71 GLU B C 1
ATOM 1689 O O . GLU B 1 71 ? 36.449 9.602 27.245 1.00 18.08 71 GLU B O 1
ATOM 1695 N N . ILE B 1 72 ? 37.556 10.520 28.972 1.00 17.22 72 ILE B N 1
ATOM 1696 C CA . ILE B 1 72 ? 38.620 11.043 28.131 1.00 17.43 72 ILE B CA 1
ATOM 1697 C C . ILE B 1 72 ? 39.602 9.882 28.195 1.00 18.06 72 ILE B C 1
ATOM 1698 O O . ILE B 1 72 ? 40.300 9.704 29.191 1.00 19.04 72 ILE B O 1
ATOM 1703 N N . LEU B 1 73 ? 39.619 9.069 27.150 1.00 19.09 73 LEU B N 1
ATOM 1704 C CA . LEU B 1 73 ? 40.499 7.910 27.108 1.00 19.38 73 LEU B CA 1
ATOM 1705 C C . LEU B 1 73 ? 41.925 8.340 26.796 1.00 20.75 73 LEU B C 1
ATOM 1706 O O . LEU B 1 73 ? 42.895 7.703 27.223 1.00 19.46 73 LEU B O 1
ATOM 1711 N N . SER B 1 74 ? 42.033 9.444 26.061 1.00 20.51 74 SER B N 1
ATOM 1712 C CA . SER B 1 74 ? 43.315 10.005 25.679 1.00 20.95 74 SER B CA 1
ATOM 1713 C C . SER B 1 74 ? 43.127 11.436 25.193 1.00 19.70 74 SER B C 1
ATOM 1714 O O . SER B 1 74 ? 42.239 11.723 24.399 1.00 19.30 74 SER B O 1
ATOM 1717 N N . LEU B 1 75 ? 43.969 12.328 25.691 1.00 19.98 75 LEU B N 1
ATOM 1718 C CA . LEU B 1 75 ? 43.915 13.727 25.298 1.00 19.04 75 LEU B CA 1
ATOM 1719 C C . LEU B 1 75 ? 45.350 14.205 25.195 1.00 17.80 75 LEU B C 1
ATOM 1720 O O . LEU B 1 75 ? 46.086 14.229 26.181 1.00 17.08 75 LEU B O 1
ATOM 1725 N N . SER B 1 76 ? 45.750 14.569 23.988 1.00 17.90 76 SER B N 1
ATOM 1726 C CA . SER B 1 76 ? 47.108 15.028 23.770 1.00 18.83 76 SER B CA 1
ATOM 1727 C C . SER B 1 76 ? 47.152 16.198 22.802 1.00 17.57 76 SER B C 1
ATOM 1728 O O . SER B 1 76 ? 46.342 16.291 21.886 1.00 16.38 76 SER B O 1
ATOM 1731 N N . GLY B 1 77 ? 48.113 17.087 22.999 1.00 18.62 77 GLY B N 1
ATOM 1732 C CA . GLY B 1 77 ? 48.208 18.220 22.107 1.00 19.40 77 GLY B CA 1
ATOM 1733 C C . GLY B 1 77 ? 49.354 19.149 22.413 1.00 19.50 77 GLY B C 1
ATOM 1734 O O . GLY B 1 77 ? 50.258 18.828 23.189 1.00 18.10 77 GLY B O 1
ATOM 1735 N N . ASN B 1 78 ? 49.309 20.318 21.788 1.00 18.54 78 ASN B N 1
ATOM 1736 C CA . ASN B 1 78 ? 50.345 21.307 21.976 1.00 17.57 78 ASN B CA 1
ATOM 1737 C C . ASN B 1 78 ? 49.789 22.729 21.920 1.00 16.62 78 ASN B C 1
ATOM 1738 O O . ASN B 1 78 ? 48.669 22.968 21.461 1.00 16.35 78 ASN B O 1
ATOM 1743 N N . VAL B 1 79 ? 50.593 23.666 22.400 1.00 16.68 79 VAL B N 1
ATOM 1744 C CA . VAL B 1 79 ? 50.234 25.074 22.400 1.00 19.06 79 VAL B CA 1
ATOM 1745 C C . VAL B 1 79 ? 51.213 25.799 21.495 1.00 19.95 79 VAL B C 1
ATOM 1746 O O . VAL B 1 79 ? 52.402 25.469 21.462 1.00 22.72 79 VAL B O 1
ATOM 1750 N N . SER B 1 80 ? 50.712 26.778 20.757 1.00 20.47 80 SER B N 1
ATOM 1751 C CA . SER B 1 80 ? 51.556 27.568 19.871 1.00 24.04 80 SER B CA 1
ATOM 1752 C C . SER B 1 80 ? 50.858 28.892 19.616 1.00 25.51 80 SER B C 1
ATOM 1753 O O . SER B 1 80 ? 49.768 29.128 20.136 1.00 25.44 80 SER B O 1
ATOM 1764 N N . LYS B 1 82 ? 48.899 31.624 17.298 1.00 34.98 82 LYS B N 1
ATOM 1765 C CA . LYS B 1 82 ? 48.018 31.782 16.148 1.00 37.42 82 LYS B CA 1
ATOM 1766 C C . LYS B 1 82 ? 47.223 33.061 16.407 1.00 38.34 82 LYS B C 1
ATOM 1767 O O . LYS B 1 82 ? 46.642 33.235 17.480 1.00 36.61 82 LYS B O 1
ATOM 1773 N N . ASP B 1 83 ? 47.213 33.964 15.434 1.00 40.42 83 ASP B N 1
ATOM 1774 C CA . ASP B 1 83 ? 46.495 35.223 15.585 1.00 42.35 83 ASP B CA 1
ATOM 1775 C C . ASP B 1 83 ? 46.959 35.936 16.860 1.00 42.51 83 ASP B C 1
ATOM 1776 O O . ASP B 1 83 ? 46.156 36.500 17.607 1.00 42.03 83 ASP B O 1
ATOM 1781 N N . SER B 1 84 ? 48.267 35.879 17.100 1.00 42.71 84 SER B N 1
ATOM 1782 C CA . SER B 1 84 ? 48.920 36.518 18.245 1.00 42.99 84 SER B CA 1
ATOM 1783 C C . SER B 1 84 ? 48.434 36.136 19.643 1.00 41.60 84 SER B C 1
ATOM 1784 O O . SER B 1 84 ? 48.413 36.971 20.545 1.00 41.09 84 SER B O 1
ATOM 1787 N N . LYS B 1 85 ? 48.052 34.881 19.832 1.00 40.58 85 LYS B N 1
ATOM 1788 C CA . LYS B 1 85 ? 47.601 34.434 21.144 1.00 38.97 85 LYS B CA 1
ATOM 1789 C C . LYS B 1 85 ? 47.718 32.920 21.249 1.00 36.04 85 LYS B C 1
ATOM 1790 O O . LYS B 1 85 ? 47.543 32.204 20.263 1.00 35.45 85 LYS B O 1
ATOM 1796 N N . PRO B 1 86 ? 48.022 32.409 22.450 1.00 34.13 86 PRO B N 1
ATOM 1797 C CA . PRO B 1 86 ? 48.153 30.958 22.631 1.00 32.27 86 PRO B CA 1
ATOM 1798 C C . PRO B 1 86 ? 46.995 30.161 22.037 1.00 30.27 86 PRO B C 1
ATOM 1799 O O . PRO B 1 86 ? 45.835 30.357 22.399 1.00 30.65 86 PRO B O 1
ATOM 1803 N N . PHE B 1 87 ? 47.326 29.264 21.116 1.00 27.30 87 PHE B N 1
ATOM 1804 C CA . PHE B 1 87 ? 46.330 28.445 20.445 1.00 24.43 87 PHE B CA 1
ATOM 1805 C C . PHE B 1 87 ? 46.533 26.952 20.724 1.00 23.17 87 PHE B C 1
ATOM 1806 O O . PHE B 1 87 ? 47.632 26.426 20.565 1.00 21.11 87 PHE B O 1
ATOM 1814 N N . CYS B 1 88 ? 45.466 26.275 21.134 1.00 22.48 88 CYS B N 1
ATOM 1815 C CA . CYS B 1 88 ? 45.538 24.849 21.437 1.00 21.57 88 CYS B CA 1
ATOM 1816 C C . CYS B 1 88 ? 45.160 23.974 20.251 1.00 20.49 88 CYS B C 1
ATOM 1817 O O . CYS B 1 88 ? 44.179 24.242 19.561 1.00 18.59 88 CYS B O 1
ATOM 1820 N N . HIS B 1 89 ? 45.957 22.933 20.022 1.00 19.33 89 HIS B N 1
ATOM 1821 C CA . HIS B 1 89 ? 45.695 21.953 18.979 1.00 17.29 89 HIS B CA 1
ATOM 1822 C C . HIS B 1 89 ? 45.647 20.644 19.748 1.00 17.01 89 HIS B C 1
ATOM 1823 O O . HIS B 1 89 ? 46.678 20.131 20.175 1.00 18.48 89 HIS B O 1
ATOM 1830 N N . ILE B 1 90 ? 44.452 20.099 19.917 1.00 17.88 90 ILE B N 1
ATOM 1831 C CA . ILE B 1 90 ? 44.293 18.881 20.695 1.00 18.59 90 ILE B CA 1
ATOM 1832 C C . ILE B 1 90 ? 43.534 17.769 19.992 1.00 17.25 90 ILE B C 1
ATOM 1833 O O . ILE B 1 90 ? 42.546 18.009 19.305 1.00 18.38 90 ILE B O 1
ATOM 1838 N N . HIS B 1 91 ? 44.006 16.545 20.184 1.00 15.98 91 HIS B N 1
ATOM 1839 C CA . HIS B 1 91 ? 43.355 15.378 19.613 1.00 16.72 91 HIS B CA 1
ATOM 1840 C C . HIS B 1 91 ? 42.937 14.508 20.781 1.00 16.75 91 HIS B C 1
ATOM 1841 O O . HIS B 1 91 ? 43.636 14.443 21.789 1.00 19.00 91 HIS B O 1
ATOM 1848 N N . VAL B 1 92 ? 41.799 13.842 20.653 1.00 17.17 92 VAL B N 1
ATOM 1849 C CA . VAL B 1 92 ? 41.315 13.008 21.739 1.00 18.13 92 VAL B CA 1
ATOM 1850 C C . VAL B 1 92 ? 40.684 11.717 21.299 1.00 19.12 92 VAL B C 1
ATOM 1851 O O . VAL B 1 92 ? 40.409 11.486 20.122 1.00 19.39 92 VAL B O 1
ATOM 1855 N N . LEU B 1 93 ? 40.456 10.884 22.300 1.00 18.76 93 LEU B N 1
ATOM 1856 C CA . LEU B 1 93 ? 39.788 9.609 22.154 1.00 18.61 93 LEU B CA 1
ATOM 1857 C C . LEU B 1 93 ? 38.829 9.638 23.338 1.00 17.40 93 LEU B C 1
ATOM 1858 O O . LEU B 1 93 ? 39.249 9.761 24.487 1.00 14.29 93 LEU B O 1
ATOM 1863 N N . LEU B 1 94 ? 37.537 9.586 23.044 1.00 18.13 94 LEU B N 1
ATOM 1864 C CA . LEU B 1 94 ? 36.509 9.615 24.082 1.00 19.06 94 LEU B CA 1
ATOM 1865 C C . LEU B 1 94 ? 35.660 8.369 23.955 1.00 19.86 94 LEU B C 1
ATOM 1866 O O . LEU B 1 94 ? 35.495 7.830 22.862 1.00 19.06 94 LEU B O 1
ATOM 1871 N N . GLY B 1 95 ? 35.109 7.910 25.068 1.00 20.97 95 GLY B N 1
ATOM 1872 C CA . GLY B 1 95 ? 34.266 6.737 24.995 1.00 23.64 95 GLY B CA 1
ATOM 1873 C C . GLY B 1 95 ? 34.195 5.929 26.264 1.00 24.29 95 GLY B C 1
ATOM 1874 O O . GLY B 1 95 ? 34.496 6.420 27.349 1.00 23.55 95 GLY B O 1
ATOM 1875 N N . LYS B 1 96 ? 33.787 4.676 26.109 1.00 26.90 96 LYS B N 1
ATOM 1876 C CA . LYS B 1 96 ? 33.660 3.752 27.223 1.00 30.90 96 LYS B CA 1
ATOM 1877 C C . LYS B 1 96 ? 33.594 2.333 26.670 1.00 31.48 96 LYS B C 1
ATOM 1878 O O . LYS B 1 96 ? 32.849 2.059 25.724 1.00 29.83 96 LYS B O 1
ATOM 1884 N N . ASP B 1 97 ? 34.387 1.442 27.262 1.00 33.97 97 ASP B N 1
ATOM 1885 C CA . ASP B 1 97 ? 34.460 0.047 26.837 1.00 35.04 97 ASP B CA 1
ATOM 1886 C C . ASP B 1 97 ? 34.859 -0.033 25.369 1.00 34.07 97 ASP B C 1
ATOM 1887 O O . ASP B 1 97 ? 35.920 0.446 24.987 1.00 33.90 97 ASP B O 1
ATOM 1892 N N . GLY B 1 98 ? 34.001 -0.635 24.553 1.00 32.75 98 GLY B N 1
ATOM 1893 C CA . GLY B 1 98 ? 34.290 -0.757 23.136 1.00 32.43 98 GLY B CA 1
ATOM 1894 C C . GLY B 1 98 ? 33.714 0.375 22.304 1.00 31.64 98 GLY B C 1
ATOM 1895 O O . GLY B 1 98 ? 33.845 0.377 21.079 1.00 31.94 98 GLY B O 1
ATOM 1896 N N . GLU B 1 99 ? 33.061 1.332 22.960 1.00 30.80 99 GLU B N 1
ATOM 1897 C CA . GLU B 1 99 ? 32.483 2.476 22.259 1.00 29.24 99 GLU B CA 1
ATOM 1898 C C . GLU B 1 99 ? 33.513 3.589 22.289 1.00 27.60 99 GLU B C 1
ATOM 1899 O O . GLU B 1 99 ? 33.587 4.352 23.252 1.00 26.90 99 GLU B O 1
ATOM 1905 N N . VAL B 1 100 ? 34.315 3.677 21.236 1.00 25.86 100 VAL B N 1
ATOM 1906 C CA . VAL B 1 100 ? 35.348 4.694 21.186 1.00 24.83 100 VAL B CA 1
ATOM 1907 C C . VAL B 1 100 ? 35.226 5.626 19.991 1.00 24.43 100 VAL B C 1
ATOM 1908 O O . VAL B 1 100 ? 34.940 5.204 18.869 1.00 22.18 100 VAL B O 1
ATOM 1912 N N . TYR B 1 101 ? 35.446 6.907 20.253 1.00 22.68 101 TYR B N 1
ATOM 1913 C CA . TYR B 1 101 ? 35.379 7.930 19.220 1.00 23.20 101 TYR B CA 1
ATOM 1914 C C . TYR B 1 101 ? 36.711 8.649 19.293 1.00 22.89 101 TYR B C 1
ATOM 1915 O O . TYR B 1 101 ? 37.365 8.633 20.336 1.00 22.20 101 TYR B O 1
ATOM 1924 N N . GLY B 1 102 ? 37.125 9.270 18.196 1.00 21.09 102 GLY B N 1
ATOM 1925 C CA . GLY B 1 102 ? 38.391 9.976 18.212 1.00 19.18 102 GLY B CA 1
ATOM 1926 C C . GLY B 1 102 ? 38.493 11.026 17.129 1.00 19.88 102 GLY B C 1
ATOM 1927 O O . GLY B 1 102 ? 37.793 10.959 16.118 1.00 18.11 102 GLY B O 1
ATOM 1928 N N . GLY B 1 103 ? 39.363 12.005 17.344 1.00 20.85 103 GLY B N 1
ATOM 1929 C CA . GLY B 1 103 ? 39.547 13.037 16.349 1.00 20.31 103 GLY B CA 1
ATOM 1930 C C . GLY B 1 103 ? 40.087 14.346 16.871 1.00 20.07 103 GLY B C 1
ATOM 1931 O O . GLY B 1 103 ? 40.523 14.462 18.021 1.00 20.66 103 GLY B O 1
ATOM 1932 N N . HIS B 1 104 ? 40.070 15.335 15.989 1.00 18.86 104 HIS B N 1
ATOM 1933 C CA . HIS B 1 104 ? 40.509 16.677 16.303 1.00 16.98 104 HIS B CA 1
ATOM 1934 C C . HIS B 1 104 ? 39.471 17.190 17.305 1.00 15.74 104 HIS B C 1
ATOM 1935 O O . HIS B 1 104 ? 38.273 17.070 17.075 1.00 18.06 104 HIS B O 1
ATOM 1942 N N . LEU B 1 105 ? 39.925 17.752 18.413 1.00 15.60 105 LEU B N 1
ATOM 1943 C CA . LEU B 1 105 ? 39.000 18.250 19.422 1.00 17.72 105 LEU B CA 1
ATOM 1944 C C . LEU B 1 105 ? 38.600 19.703 19.183 1.00 18.24 105 LEU B C 1
ATOM 1945 O O . LEU B 1 105 ? 39.460 20.570 19.035 1.00 19.59 105 LEU B O 1
ATOM 1950 N N . PHE B 1 106 ? 37.298 19.964 19.151 1.00 19.51 106 PHE B N 1
ATOM 1951 C CA . PHE B 1 106 ? 36.803 21.328 18.955 1.00 21.68 106 PHE B CA 1
ATOM 1952 C C . PHE B 1 106 ? 36.302 21.903 20.270 1.00 19.95 106 PHE B C 1
ATOM 1953 O O . PHE B 1 106 ? 36.554 23.066 20.586 1.00 20.16 106 PHE B O 1
ATOM 1961 N N . SER B 1 107 ? 35.603 21.084 21.045 1.00 18.90 107 SER B N 1
ATOM 1962 C CA . SER B 1 107 ? 35.091 21.532 22.338 1.00 17.30 107 SER B CA 1
ATOM 1963 C C . SER B 1 107 ? 34.586 20.352 23.151 1.00 16.28 107 SER B C 1
ATOM 1964 O O . SER B 1 107 ? 34.242 19.312 22.598 1.00 15.14 107 SER B O 1
ATOM 1967 N N . ALA B 1 108 ? 34.543 20.526 24.467 1.00 17.38 108 ALA B N 1
ATOM 1968 C CA . ALA B 1 108 ? 34.053 19.486 25.359 1.00 17.63 108 ALA B CA 1
ATOM 1969 C C . ALA B 1 108 ? 33.693 20.078 26.711 1.00 18.03 108 ALA B C 1
ATOM 1970 O O . ALA B 1 108 ? 34.459 20.837 27.295 1.00 18.29 108 ALA B O 1
ATOM 1972 N N . GLU B 1 109 ? 32.505 19.742 27.194 1.00 19.11 109 GLU B N 1
ATOM 1973 C CA . GLU B 1 109 ? 32.064 20.216 28.495 1.00 19.71 109 GLU B CA 1
ATOM 1974 C C . GLU B 1 109 ? 32.697 19.298 29.533 1.00 18.90 109 GLU B C 1
ATOM 1975 O O . GLU B 1 109 ? 32.521 18.087 29.486 1.00 17.57 109 GLU B O 1
ATOM 1981 N N . VAL B 1 110 ? 33.430 19.886 30.466 1.00 18.52 110 VAL B N 1
ATOM 1982 C CA . VAL B 1 110 ? 34.111 19.133 31.514 1.00 18.67 110 VAL B CA 1
ATOM 1983 C C . VAL B 1 110 ? 33.218 18.542 32.614 1.00 21.09 110 VAL B C 1
ATOM 1984 O O . VAL B 1 110 ? 32.307 19.214 33.113 1.00 20.53 110 VAL B O 1
ATOM 1988 N N . PHE B 1 111 ? 33.479 17.283 32.978 1.00 19.27 111 PHE B N 1
ATOM 1989 C CA . PHE B 1 111 ? 32.771 16.641 34.084 1.00 18.79 111 PHE B CA 1
ATOM 1990 C C . PHE B 1 111 ? 33.821 16.709 35.188 1.00 18.76 111 PHE B C 1
ATOM 1991 O O . PHE B 1 111 ? 33.587 17.259 36.267 1.00 18.82 111 PHE B O 1
ATOM 1999 N N . ALA B 1 112 ? 34.988 16.142 34.887 1.00 19.51 112 ALA B N 1
ATOM 2000 C CA . ALA B 1 112 ? 36.146 16.146 35.782 1.00 19.52 112 ALA B CA 1
ATOM 2001 C C . ALA B 1 112 ? 37.362 15.983 34.879 1.00 20.83 112 ALA B C 1
ATOM 2002 O O . ALA B 1 112 ? 37.465 14.998 34.143 1.00 21.04 112 ALA B O 1
ATOM 2004 N N . CYS B 1 113 ? 38.275 16.950 34.923 1.00 21.20 113 CYS B N 1
ATOM 2005 C CA . CYS B 1 113 ? 39.457 16.889 34.070 1.00 20.42 113 CYS B CA 1
ATOM 2006 C C . CYS B 1 113 ? 40.748 17.343 34.752 1.00 20.37 113 CYS B C 1
ATOM 2007 O O . CYS B 1 113 ? 40.797 18.397 35.391 1.00 19.48 113 CYS B O 1
ATOM 2010 N N . GLU B 1 114 ? 41.790 16.528 34.608 1.00 18.50 114 GLU B N 1
ATOM 2011 C CA . GLU B 1 114 ? 43.098 16.810 35.181 1.00 16.48 114 GLU B CA 1
ATOM 2012 C C . GLU B 1 114 ? 44.035 16.977 33.993 1.00 18.11 114 GLU B C 1
ATOM 2013 O O . GLU B 1 114 ? 44.269 16.043 33.226 1.00 17.61 114 GLU B O 1
ATOM 2019 N N . VAL B 1 115 ? 44.557 18.187 33.841 1.00 17.73 115 VAL B N 1
ATOM 2020 C CA . VAL B 1 115 ? 45.423 18.509 32.718 1.00 18.33 115 VAL B CA 1
ATOM 2021 C C . VAL B 1 115 ? 46.877 18.702 33.106 1.00 17.86 115 VAL B C 1
ATOM 2022 O O . VAL B 1 115 ? 47.174 19.338 34.118 1.00 18.95 115 VAL B O 1
ATOM 2026 N N . PHE B 1 116 ? 47.785 18.137 32.313 1.00 16.72 116 PHE B N 1
ATOM 2027 C CA . PHE B 1 116 ? 49.207 18.322 32.571 1.00 16.33 116 PHE B CA 1
ATOM 2028 C C . PHE B 1 116 ? 49.692 19.306 31.525 1.00 16.28 116 PHE B C 1
ATOM 2029 O O . PHE B 1 116 ? 49.484 19.104 30.328 1.00 16.47 116 PHE B O 1
ATOM 2037 N N . VAL B 1 117 ? 50.323 20.380 31.966 1.00 15.05 117 VAL B N 1
ATOM 2038 C CA . VAL B 1 117 ? 50.825 21.359 31.024 1.00 17.48 117 VAL B CA 1
ATOM 2039 C C . VAL B 1 117 ? 52.323 21.522 31.193 1.00 16.31 117 VAL B C 1
ATOM 2040 O O . VAL B 1 117 ? 52.809 21.837 32.278 1.00 19.40 117 VAL B O 1
ATOM 2044 N N . LEU B 1 118 ? 53.053 21.289 30.112 1.00 17.94 118 LEU B N 1
ATOM 2045 C CA . LEU B 1 118 ? 54.501 21.416 30.125 1.00 16.68 118 LEU B CA 1
ATOM 2046 C C . LEU B 1 118 ? 54.843 22.587 29.222 1.00 18.29 118 LEU B C 1
ATOM 2047 O O . LEU B 1 118 ? 54.900 22.439 27.999 1.00 16.04 118 LEU B O 1
ATOM 2052 N N . PRO B 1 119 ? 55.036 23.781 29.808 1.00 20.78 119 PRO B N 1
ATOM 2053 C CA . PRO B 1 119 ? 55.373 24.947 28.988 1.00 20.89 119 PRO B CA 1
ATOM 2054 C C . PRO B 1 119 ? 56.759 24.789 28.372 1.00 20.74 119 PRO B C 1
ATOM 2055 O O . PRO B 1 119 ? 57.650 24.176 28.965 1.00 20.85 119 PRO B O 1
ATOM 2059 N N . LEU B 1 120 ? 56.934 25.335 27.176 1.00 19.80 120 LEU B N 1
ATOM 2060 C CA . LEU B 1 120 ? 58.214 25.248 26.489 1.00 20.33 120 LEU B CA 1
ATOM 2061 C C . LEU B 1 120 ? 58.772 26.647 26.279 1.00 19.84 120 LEU B C 1
ATOM 2062 O O . LEU B 1 120 ? 58.163 27.478 25.600 1.00 19.18 120 LEU B O 1
ATOM 2067 N N . SER B 1 121 ? 59.930 26.900 26.876 1.00 19.97 121 SER B N 1
ATOM 2068 C CA . SER B 1 121 ? 60.592 28.193 26.771 1.00 19.53 121 SER B CA 1
ATOM 2069 C C . SER B 1 121 ? 61.472 28.264 25.525 1.00 19.64 121 SER B C 1
ATOM 2070 O O . SER B 1 121 ? 62.461 27.533 25.397 1.00 18.42 121 SER B O 1
ATOM 2073 N N . GLY B 1 122 ? 61.103 29.155 24.613 1.00 17.93 122 GLY B N 1
ATOM 2074 C CA . GLY B 1 122 ? 61.850 29.327 23.382 1.00 17.14 122 GLY B CA 1
ATOM 2075 C C . GLY B 1 122 ? 60.968 30.049 22.391 1.00 19.58 122 GLY B C 1
ATOM 2076 O O . GLY B 1 122 ? 59.892 30.525 22.751 1.00 17.61 122 GLY B O 1
ATOM 2077 N N . GLU B 1 123 ? 61.411 30.140 21.143 1.00 21.77 123 GLU B N 1
ATOM 2078 C CA . GLU B 1 123 ? 60.614 30.811 20.129 1.00 23.12 123 GLU B CA 1
ATOM 2079 C C . GLU B 1 123 ? 59.382 29.972 19.849 1.00 23.06 123 GLU B C 1
ATOM 2080 O O . GLU B 1 123 ? 59.485 28.840 19.387 1.00 23.32 123 GLU B O 1
ATOM 2086 N N . ALA B 1 124 ? 58.215 30.527 20.158 1.00 22.89 124 ALA B N 1
ATOM 2087 C CA . ALA B 1 124 ? 56.955 29.831 19.947 1.00 22.79 124 ALA B CA 1
ATOM 2088 C C . ALA B 1 124 ? 56.622 29.708 18.464 1.00 22.41 124 ALA B C 1
ATOM 2089 O O . ALA B 1 124 ? 56.745 30.673 17.709 1.00 21.51 124 ALA B O 1
ATOM 2091 N N . PRO B 1 125 ? 56.206 28.511 18.021 1.00 23.36 125 PRO B N 1
ATOM 2092 C CA . PRO B 1 125 ? 55.870 28.353 16.605 1.00 23.24 125 PRO B CA 1
ATOM 2093 C C . PRO B 1 125 ? 54.582 29.107 16.298 1.00 24.93 125 PRO B C 1
ATOM 2094 O O . PRO B 1 125 ? 53.675 29.169 17.132 1.00 23.54 125 PRO B O 1
ATOM 2098 N N . GLU B 1 126 ? 54.524 29.694 15.108 1.00 25.43 126 GLU B N 1
ATOM 2099 C CA . GLU B 1 126 ? 53.360 30.448 14.671 1.00 26.95 126 GLU B CA 1
ATOM 2100 C C . GLU B 1 126 ? 52.658 29.685 13.560 1.00 25.67 126 GLU B C 1
ATOM 2101 O O . GLU B 1 126 ? 53.306 29.167 12.650 1.00 25.71 126 GLU B O 1
ATOM 2107 N N . ARG B 1 127 ? 51.334 29.623 13.635 1.00 23.87 127 ARG B N 1
ATOM 2108 C CA . ARG B 1 127 ? 50.552 28.914 12.633 1.00 26.21 127 ARG B CA 1
ATOM 2109 C C . ARG B 1 127 ? 50.134 29.820 11.483 1.00 27.59 127 ARG B C 1
ATOM 2110 O O . ARG B 1 127 ? 49.534 30.875 11.693 1.00 27.71 127 ARG B O 1
ATOM 2118 N N . ALA B 1 128 ? 50.466 29.402 10.267 1.00 28.84 128 ALA B N 1
ATOM 2119 C CA . ALA B 1 128 ? 50.116 30.160 9.069 1.00 29.70 128 ALA B CA 1
ATOM 2120 C C . ALA B 1 128 ? 49.493 29.197 8.070 1.00 30.11 128 ALA B C 1
ATOM 2121 O O . ALA B 1 128 ? 49.774 27.994 8.093 1.00 29.86 128 ALA B O 1
ATOM 2123 N N . PHE B 1 129 ? 48.639 29.722 7.199 1.00 29.96 129 PHE B N 1
ATOM 2124 C CA . PHE B 1 129 ? 47.991 28.882 6.210 1.00 29.53 129 PHE B CA 1
ATOM 2125 C C . PHE B 1 129 ? 49.027 28.166 5.344 1.00 29.78 129 PHE B C 1
ATOM 2126 O O . PHE B 1 129 ? 49.995 28.773 4.875 1.00 29.71 129 PHE B O 1
ATOM 2134 N N . ASP B 1 130 ? 48.816 26.870 5.146 1.00 28.30 130 ASP B N 1
ATOM 2135 C CA . ASP B 1 130 ? 49.700 26.056 4.329 1.00 27.47 130 ASP B CA 1
ATOM 2136 C C . ASP B 1 130 ? 48.899 25.523 3.142 1.00 27.42 130 ASP B C 1
ATOM 2137 O O . ASP B 1 130 ? 47.957 24.747 3.313 1.00 26.55 130 ASP B O 1
ATOM 2142 N N . GLU B 1 131 ? 49.281 25.949 1.944 1.00 28.45 131 GLU B N 1
ATOM 2143 C CA . GLU B 1 131 ? 48.605 25.555 0.705 1.00 29.56 131 GLU B CA 1
ATOM 2144 C C . GLU B 1 131 ? 48.483 24.043 0.511 1.00 27.67 131 GLU B C 1
ATOM 2145 O O . GLU B 1 131 ? 47.426 23.532 0.132 1.00 29.87 131 GLU B O 1
ATOM 2151 N N . GLN B 1 132 ? 49.571 23.333 0.775 1.00 25.84 132 GLN B N 1
ATOM 2152 C CA . GLN B 1 132 ? 49.620 21.884 0.612 1.00 24.03 132 GLN B CA 1
ATOM 2153 C C . GLN B 1 132 ? 48.537 21.099 1.356 1.00 22.72 132 GLN B C 1
ATOM 2154 O O . GLN B 1 132 ? 47.911 20.208 0.785 1.00 24.23 132 GLN B O 1
ATOM 2160 N N . THR B 1 133 ? 48.307 21.428 2.622 1.00 21.37 133 THR B N 1
ATOM 2161 C CA . THR B 1 133 ? 47.317 20.705 3.421 1.00 19.87 133 THR B CA 1
ATOM 2162 C C . THR B 1 133 ? 46.002 21.446 3.659 1.00 19.08 133 THR B C 1
ATOM 2163 O O . THR B 1 133 ? 44.968 20.826 3.905 1.00 18.79 133 THR B O 1
ATOM 2167 N N . GLY B 1 134 ? 46.047 22.770 3.594 1.00 20.98 134 GLY B N 1
ATOM 2168 C CA . GLY B 1 134 ? 44.853 23.557 3.832 1.00 20.87 134 GLY B CA 1
ATOM 2169 C C . GLY B 1 134 ? 44.711 23.877 5.310 1.00 22.65 134 GLY B C 1
ATOM 2170 O O . GLY B 1 134 ? 43.752 24.531 5.721 1.00 21.23 134 GLY B O 1
ATOM 2171 N N . LEU B 1 135 ? 45.658 23.396 6.114 1.00 24.47 135 LEU B N 1
ATOM 2172 C CA . LEU B 1 135 ? 45.644 23.651 7.554 1.00 26.27 135 LEU B CA 1
ATOM 2173 C C . LEU B 1 135 ? 46.525 24.851 7.852 1.00 25.86 135 LEU B C 1
ATOM 2174 O O . LEU B 1 135 ? 47.202 25.381 6.973 1.00 26.85 135 LEU B O 1
ATOM 2179 N N . PHE B 1 136 ? 46.508 25.274 9.106 1.00 26.03 136 PHE B N 1
ATOM 2180 C CA . PHE B 1 136 ? 47.349 26.368 9.549 1.00 27.01 136 PHE B CA 1
ATOM 2181 C C . PHE B 1 136 ? 48.482 25.678 10.302 1.00 26.44 136 PHE B C 1
ATOM 2182 O O . PHE B 1 136 ? 48.318 25.286 11.458 1.00 25.23 136 PHE B O 1
ATOM 2190 N N . LEU B 1 137 ? 49.617 25.511 9.624 1.00 26.63 137 LEU B N 1
ATOM 2191 C CA . LEU B 1 137 ? 50.782 24.841 10.195 1.00 26.13 137 LEU B CA 1
ATOM 2192 C C . LEU B 1 137 ? 51.862 25.803 10.671 1.00 26.88 137 LEU B C 1
ATOM 2193 O O . LEU B 1 137 ? 51.840 26.989 10.347 1.00 27.32 137 LEU B O 1
ATOM 2198 N N . TRP B 1 138 ? 52.813 25.287 11.442 1.00 27.34 138 TRP B N 1
ATOM 2199 C CA . TRP B 1 138 ? 53.878 26.122 11.980 1.00 29.01 138 TRP B CA 1
ATOM 2200 C C . TRP B 1 138 ? 54.824 26.665 10.921 1.00 33.55 138 TRP B C 1
ATOM 2201 O O . TRP B 1 138 ? 55.130 25.999 9.932 1.00 33.22 138 TRP B O 1
ATOM 2212 N N . LEU B 1 139 ? 55.302 27.881 11.151 1.00 38.67 139 LEU B N 1
ATOM 2213 C CA . LEU B 1 139 ? 56.197 28.528 10.214 1.00 45.35 139 LEU B CA 1
ATOM 2214 C C . LEU B 1 139 ? 57.541 28.867 10.833 1.00 48.37 139 LEU B C 1
ATOM 2215 O O . LEU B 1 139 ? 58.573 28.344 10.417 1.00 48.88 139 LEU B O 1
ATOM 2220 N N . GLU B 1 140 ? 57.521 29.744 11.832 1.00 53.08 140 GLU B N 1
ATOM 2221 C CA . GLU B 1 140 ? 58.749 30.176 12.493 1.00 57.27 140 GLU B CA 1
ATOM 2222 C C . GLU B 1 140 ? 58.454 31.028 13.731 1.00 58.53 140 GLU B C 1
ATOM 2223 O O . GLU B 1 140 ? 58.936 30.663 14.827 1.00 58.95 140 GLU B O 1
ATOM 2237 N N . LYS C 1 2 ? 41.553 24.948 39.701 1.00 29.80 2 LYS C N 1
ATOM 2238 C CA . LYS C 1 2 ? 42.657 24.691 40.621 1.00 28.32 2 LYS C CA 1
ATOM 2239 C C . LYS C 1 2 ? 43.964 24.567 39.840 1.00 25.90 2 LYS C C 1
ATOM 2240 O O . LYS C 1 2 ? 44.043 23.839 38.855 1.00 23.26 2 LYS C O 1
ATOM 2246 N N . VAL C 1 3 ? 44.990 25.274 40.297 1.00 23.95 3 VAL C N 1
ATOM 2247 C CA . VAL C 1 3 ? 46.280 25.266 39.626 1.00 22.17 3 VAL C CA 1
ATOM 2248 C C . VAL C 1 3 ? 47.407 24.810 40.537 1.00 22.12 3 VAL C C 1
ATOM 2249 O O . VAL C 1 3 ? 47.598 25.361 41.616 1.00 22.35 3 VAL C O 1
ATOM 2253 N N . PHE C 1 4 ? 48.154 23.801 40.096 1.00 20.91 4 PHE C N 1
ATOM 2254 C CA . PHE C 1 4 ? 49.288 23.293 40.868 1.00 19.98 4 PHE C CA 1
ATOM 2255 C C . PHE C 1 4 ? 50.553 23.502 40.055 1.00 19.78 4 PHE C C 1
ATOM 2256 O O . PHE C 1 4 ? 50.683 22.971 38.955 1.00 18.47 4 PHE C O 1
ATOM 2264 N N . GLU C 1 5 ? 51.479 24.277 40.606 1.00 20.14 5 GLU C N 1
ATOM 2265 C CA . GLU C 1 5 ? 52.725 24.587 39.924 1.00 20.58 5 GLU C CA 1
ATOM 2266 C C . GLU C 1 5 ? 53.874 23.695 40.369 1.00 20.69 5 GLU C C 1
ATOM 2267 O O . GLU C 1 5 ? 53.978 23.343 41.549 1.00 17.44 5 GLU C O 1
ATOM 2273 N N . PHE C 1 6 ? 54.734 23.339 39.413 1.00 19.07 6 PHE C N 1
ATOM 2274 C CA . PHE C 1 6 ? 55.883 22.474 39.681 1.00 19.65 6 PHE C CA 1
ATOM 2275 C C . PHE C 1 6 ? 57.105 22.827 38.829 1.00 20.30 6 PHE C C 1
ATOM 2276 O O . PHE C 1 6 ? 57.058 23.700 37.961 1.00 20.36 6 PHE C O 1
ATOM 2284 N N . GLU C 1 7 ? 58.202 22.128 39.099 1.00 20.44 7 GLU C N 1
ATOM 2285 C CA . GLU C 1 7 ? 59.446 22.272 38.348 1.00 20.26 7 GLU C CA 1
ATOM 2286 C C . GLU C 1 7 ? 59.786 20.850 37.911 1.00 21.08 7 GLU C C 1
ATOM 2287 O O . GLU C 1 7 ? 59.481 19.891 38.622 1.00 18.18 7 GLU C O 1
ATOM 2293 N N . VAL C 1 8 ? 60.387 20.708 36.736 1.00 22.08 8 VAL C N 1
ATOM 2294 C CA . VAL C 1 8 ? 60.778 19.393 36.248 1.00 23.40 8 VAL C CA 1
ATOM 2295 C C . VAL C 1 8 ? 62.301 19.308 36.299 1.00 23.60 8 VAL C C 1
ATOM 2296 O O . VAL C 1 8 ? 62.987 20.319 36.165 1.00 24.46 8 VAL C O 1
ATOM 2300 N N . GLY C 1 9 ? 62.827 18.105 36.504 1.00 24.92 9 GLY C N 1
ATOM 2301 C CA . GLY C 1 9 ? 64.266 17.933 36.570 1.00 24.63 9 GLY C CA 1
ATOM 2302 C C . GLY C 1 9 ? 64.684 16.528 36.179 1.00 26.95 9 GLY C C 1
ATOM 2303 O O . GLY C 1 9 ? 65.482 16.342 35.255 1.00 26.27 9 GLY C O 1
ATOM 2304 N N . LYS C 1 10 ? 64.144 15.539 36.887 1.00 24.83 10 LYS C N 1
ATOM 2305 C CA . LYS C 1 10 ? 64.453 14.141 36.617 1.00 24.88 10 LYS C CA 1
ATOM 2306 C C . LYS C 1 10 ? 63.478 13.526 35.628 1.00 23.18 10 LYS C C 1
ATOM 2307 O O . LYS C 1 10 ? 62.408 14.071 35.349 1.00 22.90 10 LYS C O 1
ATOM 2313 N N . GLY C 1 11 ? 63.871 12.367 35.113 1.00 21.38 11 GLY C N 1
ATOM 2314 C CA . GLY C 1 11 ? 63.053 11.633 34.174 1.00 18.97 11 GLY C CA 1
ATOM 2315 C C . GLY C 1 11 ? 63.382 10.168 34.374 1.00 16.47 11 GLY C C 1
ATOM 2316 O O . GLY C 1 11 ? 64.514 9.825 34.684 1.00 13.67 11 GLY C O 1
ATOM 2317 N N . PHE C 1 12 ? 62.396 9.303 34.199 1.00 15.45 12 PHE C N 1
ATOM 2318 C CA . PHE C 1 12 ? 62.615 7.877 34.388 1.00 17.63 12 PHE C CA 1
ATOM 2319 C C . PHE C 1 12 ? 61.958 7.053 33.298 1.00 18.22 12 PHE C C 1
ATOM 2320 O O . PHE C 1 12 ? 60.862 7.368 32.836 1.00 18.88 12 PHE C O 1
ATOM 2328 N N . LEU C 1 13 ? 62.648 6.005 32.873 1.00 17.97 13 LEU C N 1
ATOM 2329 C CA . LEU C 1 13 ? 62.093 5.089 31.894 1.00 18.22 13 LEU C CA 1
ATOM 2330 C C . LEU C 1 13 ? 62.137 3.767 32.645 1.00 18.40 13 LEU C C 1
ATOM 2331 O O . LEU C 1 13 ? 63.170 3.401 33.188 1.00 19.98 13 LEU C O 1
ATOM 2336 N N . LEU C 1 14 ? 61.020 3.062 32.713 1.00 16.44 14 LEU C N 1
ATOM 2337 C CA . LEU C 1 14 ? 61.015 1.803 33.445 1.00 19.55 14 LEU C CA 1
ATOM 2338 C C . LEU C 1 14 ? 60.614 0.631 32.576 1.00 19.29 14 LEU C C 1
ATOM 2339 O O . LEU C 1 14 ? 59.789 0.766 31.670 1.00 19.45 14 LEU C O 1
ATOM 2344 N N . ARG C 1 15 ? 61.217 -0.519 32.856 1.00 19.20 15 ARG C N 1
ATOM 2345 C CA . ARG C 1 15 ? 60.872 -1.756 32.174 1.00 17.75 15 ARG C CA 1
ATOM 2346 C C . ARG C 1 15 ? 60.187 -2.565 33.269 1.00 18.01 15 ARG C C 1
ATOM 2347 O O . ARG C 1 15 ? 60.847 -3.032 34.192 1.00 17.23 15 ARG C O 1
ATOM 2355 N N . LEU C 1 16 ? 58.868 -2.702 33.184 1.00 17.30 16 LEU C N 1
ATOM 2356 C CA . LEU C 1 16 ? 58.098 -3.448 34.178 1.00 18.61 16 LEU C CA 1
ATOM 2357 C C . LEU C 1 16 ? 58.301 -4.954 34.086 1.00 18.59 16 LEU C C 1
ATOM 2358 O O . LEU C 1 16 ? 58.656 -5.476 33.033 1.00 18.48 16 LEU C O 1
ATOM 2363 N N . ASP C 1 17 ? 58.066 -5.648 35.195 1.00 18.58 17 ASP C N 1
ATOM 2364 C CA . ASP C 1 17 ? 58.221 -7.104 35.238 1.00 19.13 17 ASP C CA 1
ATOM 2365 C C . ASP C 1 17 ? 57.036 -7.850 34.650 1.00 18.21 17 ASP C C 1
ATOM 2366 O O . ASP C 1 17 ? 55.878 -7.495 34.883 1.00 17.56 17 ASP C O 1
ATOM 2371 N N . TYR C 1 18 ? 57.341 -8.901 33.898 1.00 16.23 18 TYR C N 1
ATOM 2372 C CA . TYR C 1 18 ? 56.329 -9.738 33.282 1.00 17.92 18 TYR C CA 1
ATOM 2373 C C . TYR C 1 18 ? 55.478 -10.424 34.359 1.00 19.36 18 TYR C C 1
ATOM 2374 O O . TYR C 1 18 ? 55.977 -10.774 35.431 1.00 18.84 18 TYR C O 1
ATOM 2383 N N . GLY C 1 19 ? 54.191 -10.590 34.074 1.00 19.72 19 GLY C N 1
ATOM 2384 C CA . GLY C 1 19 ? 53.294 -11.248 35.008 1.00 22.44 19 GLY C CA 1
ATOM 2385 C C . GLY C 1 19 ? 52.880 -10.518 36.277 1.00 23.73 19 GLY C C 1
ATOM 2386 O O . GLY C 1 19 ? 52.193 -11.103 37.109 1.00 24.80 19 GLY C O 1
ATOM 2387 N N . LYS C 1 20 ? 53.279 -9.260 36.438 1.00 23.24 20 LYS C N 1
ATOM 2388 C CA . LYS C 1 20 ? 52.923 -8.497 37.635 1.00 24.34 20 LYS C CA 1
ATOM 2389 C C . LYS C 1 20 ? 51.968 -7.366 37.261 1.00 23.87 20 LYS C C 1
ATOM 2390 O O . LYS C 1 20 ? 51.888 -6.993 36.097 1.00 24.25 20 LYS C O 1
ATOM 2396 N N . ASP C 1 21 ? 51.252 -6.812 38.238 1.00 22.64 21 ASP C N 1
ATOM 2397 C CA . ASP C 1 21 ? 50.318 -5.729 37.938 1.00 21.52 21 ASP C CA 1
ATOM 2398 C C . ASP C 1 21 ? 51.033 -4.454 37.505 1.00 20.54 21 ASP C C 1
ATOM 2399 O O . ASP C 1 21 ? 52.010 -4.028 38.113 1.00 21.84 21 ASP C O 1
ATOM 2404 N N . LEU C 1 22 ? 50.523 -3.837 36.451 1.00 20.36 22 LEU C N 1
ATOM 2405 C CA . LEU C 1 22 ? 51.117 -2.621 35.925 1.00 19.07 22 LEU C CA 1
ATOM 2406 C C . LEU C 1 22 ? 51.041 -1.483 36.942 1.00 18.75 22 LEU C C 1
ATOM 2407 O O . LEU C 1 22 ? 52.061 -0.895 37.298 1.00 17.02 22 LEU C O 1
ATOM 2412 N N . VAL C 1 23 ? 49.835 -1.187 37.422 1.00 17.94 23 VAL C N 1
ATOM 2413 C CA . VAL C 1 23 ? 49.653 -0.115 38.392 1.00 19.15 23 VAL C CA 1
ATOM 2414 C C . VAL C 1 23 ? 50.462 -0.331 39.665 1.00 20.26 23 VAL C C 1
ATOM 2415 O O . VAL C 1 23 ? 51.104 0.591 40.160 1.00 20.03 23 VAL C O 1
ATOM 2419 N N . ARG C 1 24 ? 50.436 -1.548 40.199 1.00 22.61 24 ARG C N 1
ATOM 2420 C CA . ARG C 1 24 ? 51.177 -1.835 41.425 1.00 22.15 24 ARG C CA 1
ATOM 2421 C C . ARG C 1 24 ? 52.674 -1.591 41.290 1.00 19.86 24 ARG C C 1
ATOM 2422 O O . ARG C 1 24 ? 53.300 -1.061 42.210 1.00 19.47 24 ARG C O 1
ATOM 2430 N N . GLN C 1 25 ? 53.256 -1.969 40.155 1.00 18.39 25 GLN C N 1
ATOM 2431 C CA . GLN C 1 25 ? 54.689 -1.769 39.965 1.00 16.66 25 GLN C CA 1
ATOM 2432 C C . GLN C 1 25 ? 55.053 -0.297 39.937 1.00 17.35 25 GLN C C 1
ATOM 2433 O O . GLN C 1 25 ? 56.038 0.114 40.542 1.00 17.03 25 GLN C O 1
ATOM 2439 N N . ILE C 1 26 ? 54.260 0.505 39.240 1.00 16.26 26 ILE C N 1
ATOM 2440 C CA . ILE C 1 26 ? 54.545 1.927 39.185 1.00 17.37 26 ILE C CA 1
ATOM 2441 C C . ILE C 1 26 ? 54.475 2.517 40.590 1.00 17.80 26 ILE C C 1
ATOM 2442 O O . ILE C 1 26 ? 55.362 3.264 41.008 1.00 19.34 26 ILE C O 1
ATOM 2447 N N . GLU C 1 27 ? 53.429 2.166 41.329 1.00 19.45 27 GLU C N 1
ATOM 2448 C CA . GLU C 1 27 ? 53.268 2.680 42.683 1.00 22.36 27 GLU C CA 1
ATOM 2449 C C . GLU C 1 27 ? 54.42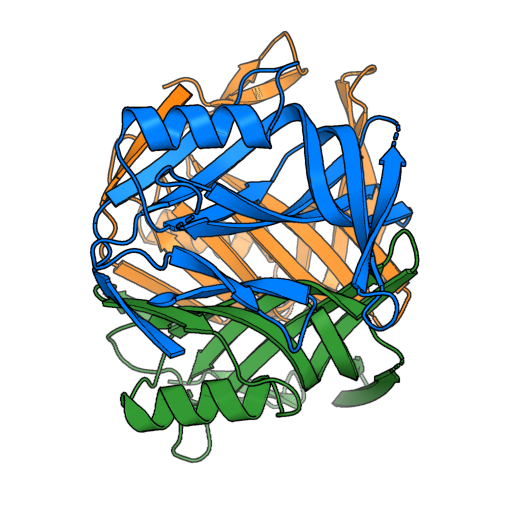5 2.257 43.591 1.00 23.09 27 GLU C C 1
ATOM 2450 O O . GLU C 1 27 ? 54.812 3.002 44.491 1.00 22.49 27 GLU C O 1
ATOM 2456 N N . GLU C 1 28 ? 54.983 1.071 43.359 1.00 23.41 28 GLU C N 1
ATOM 2457 C CA . GLU C 1 28 ? 56.109 0.619 44.172 1.00 24.71 28 GLU C CA 1
ATOM 2458 C C . GLU C 1 28 ? 57.311 1.484 43.833 1.00 23.13 28 GLU C C 1
ATOM 2459 O O . GLU C 1 28 ? 58.084 1.868 44.709 1.00 23.65 28 GLU C O 1
ATOM 2465 N N . PHE C 1 29 ? 57.465 1.796 42.553 1.00 21.74 29 PHE C N 1
ATOM 2466 C CA . PHE C 1 29 ? 58.564 2.644 42.124 1.00 20.39 29 PHE C CA 1
ATOM 2467 C C . PHE C 1 29 ? 58.421 4.024 42.769 1.00 19.80 29 PHE C C 1
ATOM 2468 O O . PHE C 1 29 ? 59.384 4.578 43.303 1.00 20.48 29 PHE C O 1
ATOM 2476 N N . LEU C 1 30 ? 57.212 4.575 42.723 1.00 19.37 30 LEU C N 1
ATOM 2477 C CA . LEU C 1 30 ? 56.951 5.899 43.295 1.00 21.19 30 LEU C CA 1
ATOM 2478 C C . LEU C 1 30 ? 57.293 5.973 44.780 1.00 20.59 30 LEU C C 1
ATOM 2479 O O . LEU C 1 30 ? 57.899 6.947 45.242 1.00 20.52 30 LEU C O 1
ATOM 2484 N N . GLU C 1 31 ? 56.891 4.946 45.525 1.00 22.59 31 GLU C N 1
ATOM 2485 C CA . GLU C 1 31 ? 57.150 4.876 46.964 1.00 24.93 31 GLU C CA 1
ATOM 2486 C C . GLU C 1 31 ? 58.646 4.852 47.245 1.00 24.71 31 GLU C C 1
ATOM 2487 O O . GLU C 1 31 ? 59.134 5.526 48.150 1.00 23.64 31 GLU C O 1
ATOM 2493 N N . GLU C 1 32 ? 59.365 4.074 46.445 1.00 25.89 32 GLU C N 1
ATOM 2494 C CA . GLU C 1 32 ? 60.810 3.936 46.575 1.00 25.67 32 GLU C CA 1
ATOM 2495 C C . GLU C 1 32 ? 61.541 5.261 46.361 1.00 23.97 32 GLU C C 1
ATOM 2496 O O . GLU C 1 32 ? 62.481 5.581 47.091 1.00 24.10 32 GLU C O 1
ATOM 2502 N N . LYS C 1 33 ? 61.110 6.031 45.366 1.00 21.55 33 LYS C N 1
ATOM 2503 C CA . LYS C 1 33 ? 61.748 7.315 45.073 1.00 21.29 33 LYS C CA 1
ATOM 2504 C C . LYS C 1 33 ? 61.129 8.473 45.847 1.00 21.56 33 LYS C C 1
ATOM 2505 O O . LYS C 1 33 ? 61.686 9.568 45.880 1.00 23.61 33 LYS C O 1
ATOM 2511 N N . GLY C 1 34 ? 59.983 8.235 46.477 1.00 20.50 34 GLY C N 1
ATOM 2512 C CA . GLY C 1 34 ? 59.340 9.306 47.211 1.00 22.21 34 GLY C CA 1
ATOM 2513 C C . GLY C 1 34 ? 58.762 10.341 46.259 1.00 21.05 34 GLY C C 1
ATOM 2514 O O . GLY C 1 34 ? 58.850 11.542 46.507 1.00 20.52 34 GLY C O 1
ATOM 2515 N N . ILE C 1 35 ? 58.182 9.869 45.158 1.00 21.72 35 ILE C N 1
ATOM 2516 C CA . ILE C 1 35 ? 57.569 10.754 44.168 1.00 22.50 35 ILE C CA 1
ATOM 2517 C C . ILE C 1 35 ? 56.098 10.890 44.531 1.00 21.58 35 ILE C C 1
ATOM 2518 O O . ILE C 1 35 ? 55.371 9.902 44.527 1.00 21.46 35 ILE C O 1
ATOM 2523 N N . HIS C 1 36 ? 55.661 12.112 44.826 1.00 21.98 36 HIS C N 1
ATOM 2524 C CA . HIS C 1 36 ? 54.275 12.365 45.211 1.00 21.67 36 HIS C CA 1
ATOM 2525 C C . HIS C 1 36 ? 53.427 13.016 44.122 1.00 21.32 36 HIS C C 1
ATOM 2526 O O . HIS C 1 36 ? 52.205 13.062 44.227 1.00 21.45 36 HIS C O 1
ATOM 2533 N N . ALA C 1 37 ? 54.080 13.516 43.080 1.00 19.82 37 ALA C N 1
ATOM 2534 C CA . ALA C 1 37 ? 53.392 14.170 41.972 1.00 17.91 37 ALA C CA 1
ATOM 2535 C C . ALA C 1 37 ? 54.171 13.894 40.694 1.00 16.88 37 ALA C C 1
ATOM 2536 O O . ALA C 1 37 ? 55.389 14.037 40.672 1.00 16.11 37 ALA C O 1
ATOM 2538 N N . ALA C 1 38 ? 53.473 13.504 39.633 1.00 18.47 38 ALA C N 1
ATOM 2539 C CA . ALA C 1 38 ? 54.134 13.215 38.366 1.00 18.76 38 ALA C CA 1
ATOM 2540 C C . ALA C 1 38 ? 53.171 13.012 37.202 1.00 20.21 38 ALA C C 1
ATOM 2541 O O . ALA C 1 38 ? 51.957 12.885 37.385 1.00 20.78 38 ALA C O 1
ATOM 2543 N N . HIS C 1 39 ? 53.730 13.002 35.996 1.00 19.34 39 HIS C N 1
ATOM 2544 C CA . HIS C 1 39 ? 52.955 12.759 34.791 1.00 18.66 39 HIS C CA 1
ATOM 2545 C C . HIS C 1 39 ? 53.414 11.389 34.321 1.00 18.33 39 HIS C C 1
ATOM 2546 O O . HIS C 1 39 ? 54.609 11.105 34.323 1.00 19.62 39 HIS C O 1
ATOM 2553 N N . ILE C 1 40 ? 52.468 10.547 33.920 1.00 19.14 40 ILE C N 1
ATOM 2554 C CA . ILE C 1 40 ? 52.790 9.191 33.497 1.00 19.43 40 ILE C CA 1
ATOM 2555 C C . ILE C 1 40 ? 52.353 8.834 32.093 1.00 19.31 40 ILE C C 1
ATOM 2556 O O . ILE C 1 40 ? 51.274 9.213 31.654 1.00 16.52 40 ILE C O 1
ATOM 2561 N N . SER C 1 41 ? 53.190 8.052 31.414 1.00 18.96 41 SER C N 1
ATOM 2562 C CA . SER C 1 41 ? 52.906 7.615 30.058 1.00 19.11 41 SER C CA 1
ATOM 2563 C C . SER C 1 41 ? 53.514 6.221 29.840 1.00 18.88 41 SER C C 1
ATOM 2564 O O . SER C 1 41 ? 54.517 5.886 30.465 1.00 19.51 41 SER C O 1
ATOM 2567 N N . ALA C 1 42 ? 52.911 5.412 28.970 1.00 17.86 42 ALA C N 1
ATOM 2568 C CA . ALA C 1 42 ? 53.454 4.080 28.699 1.00 16.66 42 ALA C CA 1
ATOM 2569 C C . ALA C 1 42 ? 52.897 3.401 27.455 1.00 16.98 42 ALA C C 1
ATOM 2570 O O . ALA C 1 42 ? 51.846 3.773 26.936 1.00 15.67 42 ALA C O 1
ATOM 2572 N N . ILE C 1 43 ? 53.631 2.403 26.972 1.00 16.27 43 ILE C N 1
ATOM 2573 C CA . ILE C 1 43 ? 53.212 1.621 25.818 1.00 17.09 43 ILE C CA 1
ATOM 2574 C C . ILE C 1 43 ? 53.721 0.199 26.037 1.00 17.00 43 ILE C C 1
ATOM 2575 O O . ILE C 1 43 ? 54.558 -0.044 26.900 1.00 13.28 43 ILE C O 1
ATOM 2580 N N . GLY C 1 44 ? 53.217 -0.739 25.251 1.00 17.42 44 GLY C N 1
ATOM 2581 C CA . GLY C 1 44 ? 53.648 -2.114 25.410 1.00 18.32 44 GLY C CA 1
ATOM 2582 C C . GLY C 1 44 ? 52.473 -3.041 25.215 1.00 18.34 44 GLY C C 1
ATOM 2583 O O . GLY C 1 44 ? 51.653 -2.816 24.327 1.00 20.81 44 GLY C O 1
ATOM 2584 N N . ALA C 1 45 ? 52.387 -4.079 26.043 1.00 17.21 45 ALA C N 1
ATOM 2585 C CA . ALA C 1 45 ? 51.303 -5.040 25.948 1.00 15.17 45 ALA C CA 1
ATOM 2586 C C . ALA C 1 45 ? 51.019 -5.659 27.312 1.00 13.54 45 ALA C C 1
ATOM 2587 O O . ALA C 1 45 ? 51.894 -5.714 28.172 1.00 15.47 45 ALA C O 1
ATOM 2589 N N . VAL C 1 46 ? 49.789 -6.129 27.488 1.00 13.55 46 VAL C N 1
ATOM 2590 C CA . VAL C 1 46 ? 49.350 -6.746 28.733 1.00 14.27 46 VAL C CA 1
ATOM 2591 C C . VAL C 1 46 ? 48.708 -8.103 28.424 1.00 15.45 46 VAL C C 1
ATOM 2592 O O . VAL C 1 46 ? 48.234 -8.330 27.314 1.00 15.83 46 VAL C O 1
ATOM 2596 N N . ARG C 1 47 ? 48.688 -8.994 29.414 1.00 17.44 47 ARG C N 1
ATOM 2597 C CA . ARG C 1 47 ? 48.097 -10.324 29.250 1.00 17.63 47 ARG C CA 1
ATOM 2598 C C . ARG C 1 47 ? 46.604 -10.302 29.588 1.00 17.66 47 ARG C C 1
ATOM 2599 O O . ARG C 1 47 ? 45.840 -11.170 29.160 1.00 17.44 47 ARG C O 1
ATOM 2607 N N . SER C 1 48 ? 46.201 -9.310 30.378 1.00 18.40 48 SER C N 1
ATOM 2608 C CA . SER C 1 48 ? 44.799 -9.141 30.766 1.00 17.94 48 SER C CA 1
ATOM 2609 C C . SER C 1 48 ? 44.675 -7.821 31.499 1.00 16.70 48 SER C C 1
ATOM 2610 O O . SER C 1 48 ? 45.675 -7.187 31.829 1.00 17.07 48 SER C O 1
ATOM 2613 N N . ALA C 1 49 ? 43.449 -7.403 31.770 1.00 16.59 49 ALA C N 1
ATOM 2614 C CA . ALA C 1 49 ? 43.277 -6.143 32.459 1.00 16.71 49 ALA C CA 1
ATOM 2615 C C . ALA C 1 49 ? 41.870 -5.950 32.975 1.00 16.55 49 ALA C C 1
ATOM 2616 O O . ALA C 1 49 ? 40.972 -6.740 32.695 1.00 17.62 49 ALA C O 1
ATOM 2618 N N . VAL C 1 50 ? 41.698 -4.893 33.756 1.00 16.85 50 VAL C N 1
ATOM 2619 C CA . VAL C 1 50 ? 40.400 -4.533 34.290 1.00 16.91 50 VAL C CA 1
ATOM 2620 C C . VAL C 1 50 ? 40.269 -3.022 34.129 1.00 16.64 50 VAL C C 1
ATOM 2621 O O . VAL C 1 50 ? 41.022 -2.264 34.720 1.00 17.29 50 VAL C O 1
ATOM 2625 N N . ILE C 1 51 ? 39.323 -2.597 33.302 1.00 18.01 51 ILE C N 1
ATOM 2626 C CA . ILE C 1 51 ? 39.100 -1.176 33.066 1.00 19.66 51 ILE C CA 1
ATOM 2627 C C . ILE C 1 51 ? 37.669 -0.840 33.460 1.00 20.73 51 ILE C C 1
ATOM 2628 O O . ILE C 1 51 ? 36.952 -1.680 33.998 1.00 19.63 51 ILE C O 1
ATOM 2633 N N . GLY C 1 52 ? 37.248 0.385 33.185 1.00 21.83 52 GLY C N 1
ATOM 2634 C CA . GLY C 1 52 ? 35.892 0.760 33.529 1.00 22.51 52 GLY C CA 1
ATOM 2635 C C . GLY C 1 52 ? 35.583 2.189 33.168 1.00 22.47 52 GLY C C 1
ATOM 2636 O O . GLY C 1 52 ? 36.475 2.953 32.796 1.00 22.66 52 GLY C O 1
ATOM 2637 N N . TYR C 1 53 ? 34.311 2.548 33.254 1.00 22.17 53 TYR C N 1
ATOM 2638 C CA . TYR C 1 53 ? 33.911 3.907 32.957 1.00 22.75 53 TYR C CA 1
ATOM 2639 C C . TYR C 1 53 ? 33.113 4.418 34.148 1.00 23.17 53 TYR C C 1
ATOM 2640 O O . TYR C 1 53 ? 32.648 3.632 34.976 1.00 24.62 53 TYR C O 1
ATOM 2649 N N . TYR C 1 54 ? 32.976 5.733 34.249 1.00 21.03 54 TYR C N 1
ATOM 2650 C CA . TYR C 1 54 ? 32.265 6.333 35.363 1.00 20.94 54 TYR C CA 1
ATOM 2651 C C . TYR C 1 54 ? 30.863 6.810 34.988 1.00 21.09 54 TYR C C 1
ATOM 2652 O O . TYR C 1 54 ? 30.690 7.643 34.089 1.00 20.50 54 TYR C O 1
ATOM 2661 N N . ASP C 1 55 ? 29.862 6.265 35.669 1.00 19.67 55 ASP C N 1
ATOM 2662 C CA . ASP C 1 55 ? 28.483 6.666 35.434 1.00 19.42 55 ASP C CA 1
ATOM 2663 C C . ASP C 1 55 ? 28.410 8.021 36.128 1.00 19.70 55 ASP C C 1
ATOM 2664 O O . ASP C 1 55 ? 28.526 8.103 37.351 1.00 19.14 55 ASP C O 1
ATOM 2669 N N . GLN C 1 56 ? 28.232 9.080 35.346 1.00 18.11 56 GLN C N 1
ATOM 2670 C CA . GLN C 1 56 ? 28.203 10.428 35.889 1.00 20.68 56 GLN C CA 1
ATOM 2671 C C . GLN C 1 56 ? 26.921 10.784 36.641 1.00 21.01 56 GLN C C 1
ATOM 2672 O O . GLN C 1 56 ? 26.862 11.801 37.320 1.00 18.78 56 GLN C O 1
ATOM 2678 N N . GLU C 1 57 ? 25.904 9.939 36.519 1.00 23.06 57 GLU C N 1
ATOM 2679 C CA . GLU C 1 57 ? 24.631 10.165 37.199 1.00 25.92 57 GLU C CA 1
ATOM 2680 C C . GLU C 1 57 ? 24.556 9.372 38.506 1.00 25.34 57 GLU C C 1
ATOM 2681 O O . GLU C 1 57 ? 24.274 9.933 39.563 1.00 24.25 57 GLU C O 1
ATOM 2687 N N . LYS C 1 58 ? 24.805 8.067 38.427 1.00 25.48 58 LYS C N 1
ATOM 2688 C CA . LYS C 1 58 ? 24.774 7.218 39.614 1.00 26.03 58 LYS C CA 1
ATOM 2689 C C . LYS C 1 58 ? 26.017 7.446 40.456 1.00 25.47 58 LYS C C 1
ATOM 2690 O O . LYS C 1 58 ? 26.096 6.990 41.595 1.00 25.73 58 LYS C O 1
ATOM 2696 N N . LYS C 1 59 ? 26.990 8.148 39.885 1.00 24.84 59 LYS C N 1
ATOM 2697 C CA . LYS C 1 59 ? 28.231 8.450 40.582 1.00 26.52 59 LYS C CA 1
ATOM 2698 C C . LYS C 1 59 ? 28.971 7.191 41.025 1.00 26.52 59 LYS C C 1
ATOM 2699 O O . LYS C 1 59 ? 29.381 7.073 42.180 1.00 23.52 59 LYS C O 1
ATOM 2705 N N . GLU C 1 60 ? 29.130 6.244 40.106 1.00 26.02 60 GLU C N 1
ATOM 2706 C CA . GLU C 1 60 ? 29.849 5.015 40.415 1.00 27.46 60 GLU C CA 1
ATOM 2707 C C . GLU C 1 60 ? 30.522 4.439 39.173 1.00 25.19 60 GLU C C 1
ATOM 2708 O O . GLU C 1 60 ? 30.072 4.656 38.045 1.00 23.98 60 GLU C O 1
ATOM 2714 N N . TYR C 1 61 ? 31.614 3.714 39.387 1.00 24.61 61 TYR C N 1
ATOM 2715 C CA . TYR C 1 61 ? 32.344 3.108 38.281 1.00 24.56 61 TYR C CA 1
ATOM 2716 C C . TYR C 1 61 ? 31.672 1.823 37.835 1.00 24.71 61 TYR C C 1
ATOM 2717 O O . TYR C 1 61 ? 30.987 1.158 38.615 1.00 24.80 61 TYR C O 1
ATOM 2726 N N . VAL C 1 62 ? 31.853 1.495 36.562 1.00 23.40 62 VAL C N 1
ATOM 2727 C CA . VAL C 1 62 ? 31.312 0.280 35.978 1.00 23.60 62 VAL C CA 1
ATOM 2728 C C . VAL C 1 62 ? 32.527 -0.346 35.316 1.00 24.09 62 VAL C C 1
ATOM 2729 O O . VAL C 1 62 ? 33.060 0.205 34.356 1.00 23.05 62 VAL C O 1
ATOM 2733 N N . LYS C 1 63 ? 32.983 -1.483 35.829 1.00 24.99 63 LYS C N 1
ATOM 2734 C CA . LYS C 1 63 ? 34.166 -2.098 35.255 1.00 26.13 63 LYS C CA 1
ATOM 2735 C C . LYS C 1 63 ? 33.937 -3.243 34.290 1.00 25.29 63 LYS C C 1
ATOM 2736 O O . LYS C 1 63 ? 32.878 -3.872 34.269 1.00 23.96 63 LYS C O 1
ATOM 2742 N N . LYS C 1 64 ? 34.955 -3.481 33.471 1.00 23.81 64 LYS C N 1
ATOM 2743 C CA . LYS C 1 64 ? 34.924 -4.519 32.461 1.00 23.82 64 LYS C CA 1
ATOM 2744 C C . LYS C 1 64 ? 36.193 -5.365 32.565 1.00 23.03 64 LYS C C 1
ATOM 2745 O O . LYS C 1 64 ? 37.293 -4.839 32.722 1.00 21.69 64 LYS C O 1
ATOM 2751 N N . GLU C 1 65 ? 36.032 -6.677 32.487 1.00 22.17 65 GLU C N 1
ATOM 2752 C CA . GLU C 1 65 ? 37.174 -7.573 32.569 1.00 22.99 65 GLU C CA 1
ATOM 2753 C C . GLU C 1 65 ? 37.579 -7.974 31.171 1.00 20.66 65 GLU C C 1
ATOM 2754 O O . GLU C 1 65 ? 36.729 -8.244 30.330 1.00 22.36 65 GLU C O 1
ATOM 2760 N N . LEU C 1 66 ? 38.881 -7.989 30.922 1.00 22.55 66 LEU C N 1
ATOM 2761 C CA . LEU C 1 66 ? 39.410 -8.377 29.620 1.00 24.47 66 LEU C CA 1
ATOM 2762 C C . LEU C 1 66 ? 40.489 -9.420 29.861 1.00 24.42 66 LEU C C 1
ATOM 2763 O O . LEU C 1 66 ? 41.598 -9.089 30.275 1.00 22.13 66 LEU C O 1
ATOM 2776 N N . GLU C 1 68 ? 42.199 -11.345 27.744 1.00 27.12 68 GLU C N 1
ATOM 2777 C CA . GLU C 1 68 ? 42.805 -11.638 26.458 1.00 28.71 68 GLU C CA 1
ATOM 2778 C C . GLU C 1 68 ? 43.980 -10.693 26.313 1.00 27.27 68 GLU C C 1
ATOM 2779 O O . GLU C 1 68 ? 43.935 -9.553 26.778 1.00 28.22 68 GLU C O 1
ATOM 2785 N N . PRO C 1 69 ? 45.062 -11.161 25.688 1.00 26.06 69 PRO C N 1
ATOM 2786 C CA . PRO C 1 69 ? 46.226 -10.293 25.511 1.00 25.00 69 PRO C CA 1
ATOM 2787 C C . PRO C 1 69 ? 45.875 -9.098 24.628 1.00 23.32 69 PRO C C 1
ATOM 2788 O O . PRO C 1 69 ? 45.207 -9.257 23.607 1.00 23.00 69 PRO C O 1
ATOM 2792 N N . LEU C 1 70 ? 46.309 -7.907 25.031 1.00 22.80 70 LEU C N 1
ATOM 2793 C CA . LEU C 1 70 ? 46.061 -6.696 24.249 1.00 22.31 70 LEU C CA 1
ATOM 2794 C C . LEU C 1 70 ? 47.287 -5.810 24.243 1.00 20.37 70 LEU C C 1
ATOM 2795 O O . LEU C 1 70 ? 48.126 -5.891 25.131 1.00 20.44 70 LEU C O 1
ATOM 2800 N N . GLU C 1 71 ? 47.378 -4.959 23.230 1.00 19.56 71 GLU C N 1
ATOM 2801 C CA . GLU C 1 71 ? 48.476 -4.015 23.131 1.00 19.90 71 GLU C CA 1
ATOM 2802 C C . GLU C 1 71 ? 48.044 -2.811 23.952 1.00 19.43 71 GLU C C 1
ATOM 2803 O O . GLU C 1 71 ? 46.854 -2.509 24.033 1.00 18.83 71 GLU C O 1
ATOM 2809 N N . ILE C 1 72 ? 49.000 -2.138 24.575 1.00 19.05 72 ILE C N 1
ATOM 2810 C CA . ILE C 1 72 ? 48.685 -0.928 25.313 1.00 18.27 72 ILE C CA 1
ATOM 2811 C C . ILE C 1 72 ? 48.766 0.102 24.194 1.00 18.75 72 ILE C C 1
ATOM 2812 O O . ILE C 1 72 ? 49.849 0.539 23.824 1.00 20.00 72 ILE C O 1
ATOM 2817 N N . LEU C 1 73 ? 47.623 0.454 23.625 1.00 20.91 73 LEU C N 1
ATOM 2818 C CA . LEU C 1 73 ? 47.592 1.416 22.531 1.00 20.18 73 LEU C CA 1
ATOM 2819 C C . LEU C 1 73 ? 47.914 2.819 23.027 1.00 22.26 73 LEU C C 1
ATOM 2820 O O . LEU C 1 73 ? 48.541 3.621 22.318 1.00 20.72 73 LEU C O 1
ATOM 2825 N N . SER C 1 74 ? 47.493 3.097 24.259 1.00 22.16 74 SER C N 1
ATOM 2826 C CA . SER C 1 74 ? 47.716 4.389 24.890 1.00 22.33 74 SER C CA 1
ATOM 2827 C C . SER C 1 74 ? 47.559 4.265 26.404 1.00 20.41 74 SER C C 1
ATOM 2828 O O . SER C 1 74 ? 46.620 3.640 26.892 1.00 19.98 74 SER C O 1
ATOM 2831 N N . LEU C 1 75 ? 48.495 4.848 27.138 1.00 18.54 75 LEU C N 1
ATOM 2832 C CA . LEU C 1 75 ? 48.439 4.828 28.590 1.00 19.40 75 LEU C CA 1
ATOM 2833 C C . LEU C 1 75 ? 48.952 6.178 29.067 1.00 17.45 75 LEU C C 1
ATOM 2834 O O . LEU C 1 75 ? 50.088 6.560 28.800 1.00 17.60 75 LEU C O 1
ATOM 2839 N N . SER C 1 76 ? 48.095 6.907 29.762 1.00 18.39 76 SER C N 1
ATOM 2840 C CA . SER C 1 76 ? 48.451 8.231 30.242 1.00 18.62 76 SER C CA 1
ATOM 2841 C C . SER C 1 76 ? 47.822 8.500 31.598 1.00 17.12 76 SER C C 1
ATOM 2842 O O . SER C 1 76 ? 46.781 7.947 31.926 1.00 15.15 76 SER C O 1
ATOM 2845 N N . GLY C 1 77 ? 48.452 9.357 32.388 1.00 18.73 77 GLY C N 1
ATOM 2846 C CA . GLY C 1 77 ? 47.889 9.656 33.689 1.00 20.03 77 GLY C CA 1
ATOM 2847 C C . GLY C 1 77 ? 48.781 10.502 34.562 1.00 20.39 77 GLY C C 1
ATOM 2848 O O . GLY C 1 77 ? 49.736 11.121 34.095 1.00 20.69 77 GLY C O 1
ATOM 2849 N N . ASN C 1 78 ? 48.475 10.527 35.849 1.00 20.43 78 ASN C N 1
ATOM 2850 C CA . ASN C 1 78 ? 49.256 11.330 36.762 1.00 18.38 78 ASN C CA 1
ATOM 2851 C C . ASN C 1 78 ? 49.378 10.694 38.139 1.00 17.57 78 ASN C C 1
ATOM 2852 O O . ASN C 1 78 ? 48.692 9.720 38.463 1.00 17.21 78 ASN C O 1
ATOM 2857 N N . VAL C 1 79 ? 50.271 11.261 38.939 1.00 16.63 79 VAL C N 1
ATOM 2858 C CA . VAL C 1 79 ? 50.499 10.813 40.306 1.00 18.80 79 VAL C CA 1
ATOM 2859 C C . VAL C 1 79 ? 50.148 11.966 41.231 1.00 19.98 79 VAL C C 1
ATOM 2860 O O . VAL C 1 79 ? 50.412 13.132 40.916 1.00 20.07 79 VAL C O 1
ATOM 2864 N N . SER C 1 80 ? 49.547 11.640 42.369 1.00 21.43 80 SER C N 1
ATOM 2865 C CA . SER C 1 80 ? 49.181 12.645 43.355 1.00 24.17 80 SER C CA 1
ATOM 2866 C C . SER C 1 80 ? 49.019 11.946 44.699 1.00 26.47 80 SER C C 1
ATOM 2867 O O . SER C 1 80 ? 49.195 10.730 44.792 1.00 25.10 80 SER C O 1
ATOM 2878 N N . LYS C 1 82 ? 46.942 10.538 47.922 1.00 34.14 82 LYS C N 1
ATOM 2879 C CA . LYS C 1 82 ? 45.656 10.026 48.377 1.00 36.41 82 LYS C CA 1
ATOM 2880 C C . LYS C 1 82 ? 45.927 9.084 49.550 1.00 37.51 82 LYS C C 1
ATOM 2881 O O . LYS C 1 82 ? 46.739 8.164 49.445 1.00 35.91 82 LYS C O 1
ATOM 2887 N N . ASP C 1 83 ? 45.253 9.320 50.668 1.00 39.88 83 ASP C N 1
ATOM 2888 C CA . ASP C 1 83 ? 45.432 8.482 51.848 1.00 42.37 83 ASP C CA 1
ATOM 2889 C C . ASP C 1 83 ? 46.900 8.379 52.262 1.00 42.77 83 ASP C C 1
ATOM 2890 O O . ASP C 1 83 ? 47.402 7.291 52.549 1.00 42.43 83 ASP C O 1
ATOM 2895 N N . SER C 1 84 ? 47.585 9.519 52.262 1.00 43.01 84 SER C N 1
ATOM 2896 C CA . SER C 1 84 ? 48.984 9.600 52.676 1.00 42.17 84 SER C CA 1
ATOM 2897 C C . SER C 1 84 ? 50.040 8.926 51.798 1.00 40.46 84 SER C C 1
ATOM 2898 O O . SER C 1 84 ? 51.164 8.715 52.246 1.00 40.01 84 SER C O 1
ATOM 2901 N N . LYS C 1 85 ? 49.708 8.597 50.556 1.00 38.25 85 LYS C N 1
ATOM 2902 C CA . LYS C 1 85 ? 50.696 7.956 49.697 1.00 36.81 85 LYS C CA 1
ATOM 2903 C C . LYS C 1 85 ? 50.457 8.182 48.205 1.00 34.29 85 LYS C C 1
ATOM 2904 O O . LYS C 1 85 ? 49.330 8.432 47.772 1.00 33.38 85 LYS C O 1
ATOM 2910 N N . PRO C 1 86 ? 51.526 8.103 47.396 1.00 32.42 86 PRO C N 1
ATOM 2911 C CA . PRO C 1 86 ? 51.386 8.307 45.949 1.00 30.73 86 PRO C CA 1
ATOM 2912 C C . PRO C 1 86 ? 50.282 7.449 45.337 1.00 29.80 86 PRO C C 1
ATOM 2913 O O . PRO C 1 86 ? 50.251 6.230 45.509 1.00 29.46 86 PRO C O 1
ATOM 2917 N N . PHE C 1 87 ? 49.367 8.103 44.630 1.00 26.92 87 PHE C N 1
ATOM 2918 C CA . PHE C 1 87 ? 48.242 7.419 44.015 1.00 25.23 87 PHE C CA 1
ATOM 2919 C C . PHE C 1 87 ? 48.205 7.636 42.503 1.00 24.92 87 PHE C C 1
ATOM 2920 O O . PHE C 1 87 ? 48.244 8.772 42.031 1.00 22.08 87 PHE C O 1
ATOM 2928 N N . CYS C 1 88 ? 48.120 6.545 41.749 1.00 23.26 88 CYS C N 1
ATOM 2929 C CA . CYS C 1 88 ? 48.085 6.630 40.294 1.00 22.53 88 CYS C CA 1
ATOM 2930 C C . CYS C 1 88 ? 46.673 6.719 39.731 1.00 21.21 88 CYS C C 1
ATOM 2931 O O . CYS C 1 88 ? 45.785 5.964 40.127 1.00 19.35 88 CYS C O 1
ATOM 2934 N N . HIS C 1 89 ? 46.476 7.661 38.812 1.00 18.68 89 HIS C N 1
ATOM 2935 C CA . HIS C 1 89 ? 45.205 7.825 38.126 1.00 18.01 89 HIS C CA 1
ATOM 2936 C C . HIS C 1 89 ? 45.611 7.632 36.680 1.00 17.21 89 HIS C C 1
ATOM 2937 O O . HIS C 1 89 ? 46.315 8.464 36.115 1.00 19.16 89 HIS C O 1
ATOM 2944 N N . ILE C 1 90 ? 45.175 6.532 36.084 1.00 17.77 90 ILE C N 1
ATOM 2945 C CA . ILE C 1 90 ? 45.569 6.225 34.717 1.00 16.61 90 ILE C CA 1
ATOM 2946 C C . ILE C 1 90 ? 44.429 5.824 33.805 1.00 15.85 90 ILE C C 1
ATOM 2947 O O . ILE C 1 90 ? 43.538 5.074 34.197 1.00 15.88 90 ILE C O 1
ATOM 2952 N N . HIS C 1 91 ? 44.469 6.325 32.576 1.00 14.14 91 HIS C N 1
ATOM 2953 C CA . HIS C 1 91 ? 43.468 5.975 31.584 1.00 15.90 91 HIS C CA 1
ATOM 2954 C C . HIS C 1 91 ? 44.187 5.257 30.450 1.00 16.53 91 HIS C C 1
ATOM 2955 O O . HIS C 1 91 ? 45.325 5.593 30.117 1.00 18.21 91 HIS C O 1
ATOM 2962 N N . VAL C 1 92 ? 43.534 4.261 29.865 1.00 16.62 92 VAL C N 1
ATOM 2963 C CA . VAL C 1 92 ? 44.154 3.513 28.785 1.00 16.57 92 VAL C CA 1
ATOM 2964 C C . VAL C 1 92 ? 43.248 3.180 27.631 1.00 17.92 92 VAL C C 1
ATOM 2965 O O . VAL C 1 92 ? 42.027 3.338 27.683 1.00 17.97 92 VAL C O 1
ATOM 2969 N N . LEU C 1 93 ? 43.900 2.706 26.579 1.00 17.46 93 LEU C N 1
ATOM 2970 C CA . LEU C 1 93 ? 43.264 2.240 25.368 1.00 16.52 93 LEU C CA 1
ATOM 2971 C C . LEU C 1 93 ? 44.041 0.951 25.104 1.00 15.94 93 LEU C C 1
ATOM 2972 O O . LEU C 1 93 ? 45.267 0.962 24.966 1.00 13.46 93 LEU C O 1
ATOM 2977 N N . LEU C 1 94 ? 43.329 -0.165 25.111 1.00 16.21 94 LEU C N 1
ATOM 2978 C CA . LEU C 1 94 ? 43.935 -1.473 24.886 1.00 18.78 94 LEU C CA 1
ATOM 2979 C C . LEU C 1 94 ? 43.217 -2.132 23.736 1.00 19.46 94 LEU C C 1
ATOM 2980 O O . LEU C 1 94 ? 42.029 -1.899 23.521 1.00 19.15 94 LEU C O 1
ATOM 2985 N N . GLY C 1 95 ? 43.934 -2.967 23.000 1.00 20.85 95 GLY C N 1
ATOM 2986 C CA . GLY C 1 95 ? 43.307 -3.653 21.891 1.00 22.19 95 GLY C CA 1
ATOM 2987 C C . GLY C 1 95 ? 44.280 -4.059 20.814 1.00 22.95 95 GLY C C 1
ATOM 2988 O O . GLY C 1 95 ? 45.486 -4.104 21.037 1.00 22.04 95 GLY C O 1
ATOM 2989 N N . LYS C 1 96 ? 43.736 -4.357 19.640 1.00 24.26 96 LYS C N 1
ATOM 2990 C CA . LYS C 1 96 ? 44.523 -4.763 18.489 1.00 27.45 96 LYS C CA 1
ATOM 2991 C C . LYS C 1 96 ? 43.656 -4.566 17.257 1.00 28.49 96 LYS C C 1
ATOM 2992 O O . LYS C 1 96 ? 42.475 -4.924 17.256 1.00 26.24 96 LYS C O 1
ATOM 2998 N N . ASP C 1 97 ? 44.247 -3.984 16.217 1.00 30.46 97 ASP C N 1
ATOM 2999 C CA . ASP C 1 97 ? 43.534 -3.705 14.978 1.00 31.61 97 ASP C CA 1
ATOM 3000 C C . ASP C 1 97 ? 42.311 -2.853 15.284 1.00 31.83 97 ASP C C 1
ATOM 3001 O O . ASP C 1 97 ? 42.420 -1.826 15.949 1.00 30.39 97 ASP C O 1
ATOM 3006 N N . GLY C 1 98 ? 41.150 -3.286 14.804 1.00 31.11 98 GLY C N 1
ATOM 3007 C CA . GLY C 1 98 ? 39.930 -2.542 15.044 1.00 30.98 98 GLY C CA 1
ATOM 3008 C C . GLY C 1 98 ? 39.265 -2.873 16.368 1.00 31.08 98 GLY C C 1
ATOM 3009 O O . GLY C 1 98 ? 38.208 -2.326 16.680 1.00 30.51 98 GLY C O 1
ATOM 3010 N N . GLU C 1 99 ? 39.865 -3.778 17.141 1.00 31.40 99 GLU C N 1
ATOM 3011 C CA . GLU C 1 99 ? 39.312 -4.149 18.444 1.00 31.05 99 GLU C CA 1
ATOM 3012 C C . GLU C 1 99 ? 39.932 -3.231 19.488 1.00 30.30 99 GLU C C 1
ATOM 3013 O O . GLU C 1 99 ? 41.072 -3.433 19.907 1.00 28.75 99 GLU C O 1
ATOM 3019 N N . VAL C 1 100 ? 39.185 -2.213 19.900 1.00 29.25 100 VAL C N 1
ATOM 3020 C CA . VAL C 1 100 ? 39.706 -1.271 20.880 1.00 28.10 100 VAL C CA 1
ATOM 3021 C C . VAL C 1 100 ? 38.787 -1.069 22.074 1.00 27.92 100 VAL C C 1
ATOM 3022 O O . VAL C 1 100 ? 37.574 -0.920 21.925 1.00 25.81 100 VAL C O 1
ATOM 3026 N N . TYR C 1 101 ? 39.392 -1.067 23.258 1.00 26.60 101 TYR C N 1
ATOM 3027 C CA . TYR C 1 101 ? 38.677 -0.877 24.519 1.00 25.91 101 TYR C CA 1
ATOM 3028 C C . TYR C 1 101 ? 39.353 0.289 25.215 1.00 24.13 101 TYR C C 1
ATOM 3029 O O . TYR C 1 101 ? 40.559 0.486 25.066 1.00 23.82 101 TYR C O 1
ATOM 3038 N N . GLY C 1 102 ? 38.592 1.067 25.973 1.00 21.15 102 GLY C N 1
ATOM 3039 C CA . GLY C 1 102 ? 39.200 2.188 26.663 1.00 19.91 102 GLY C CA 1
ATOM 3040 C C . GLY C 1 102 ? 38.512 2.535 27.965 1.00 19.61 102 GLY C C 1
ATOM 3041 O O . GLY C 1 102 ? 37.345 2.204 28.159 1.00 18.04 102 GLY C O 1
ATOM 3042 N N . GLY C 1 103 ? 39.235 3.198 28.861 1.00 20.11 103 GLY C N 1
ATOM 3043 C CA . GLY C 1 103 ? 38.639 3.591 30.120 1.00 18.83 103 GLY C CA 1
ATOM 3044 C C . GLY C 1 103 ? 39.609 3.837 31.249 1.00 19.52 103 GLY C C 1
ATOM 3045 O O . GLY C 1 103 ? 40.824 3.926 31.053 1.00 21.51 103 GLY C O 1
ATOM 3046 N N . HIS C 1 104 ? 39.044 3.959 32.444 1.00 19.08 104 HIS C N 1
ATOM 3047 C CA . HIS C 1 104 ? 39.799 4.175 33.669 1.00 17.75 104 HIS C CA 1
ATOM 3048 C C . HIS C 1 104 ? 40.489 2.837 33.955 1.00 16.28 104 HIS C C 1
ATOM 3049 O O . HIS C 1 104 ? 39.840 1.795 33.973 1.00 18.83 104 HIS C O 1
ATOM 3056 N N . LEU C 1 105 ? 41.796 2.856 34.178 1.00 16.12 105 LEU C N 1
ATOM 3057 C CA . LEU C 1 105 ? 42.512 1.610 34.436 1.00 16.82 105 LEU C CA 1
ATOM 3058 C C . LEU C 1 105 ? 42.477 1.214 35.908 1.00 17.65 105 LEU C C 1
ATOM 3059 O O . LEU C 1 105 ? 42.742 2.036 36.784 1.00 16.88 105 LEU C O 1
ATOM 3064 N N . PHE C 1 106 ? 42.151 -0.047 36.170 1.00 20.12 106 PHE C N 1
ATOM 3065 C CA . PHE C 1 106 ? 42.105 -0.566 37.537 1.00 21.03 106 PHE C CA 1
ATOM 3066 C C . PHE C 1 106 ? 43.267 -1.521 37.763 1.00 19.78 106 PHE C C 1
ATOM 3067 O O . PHE C 1 106 ? 43.955 -1.451 38.782 1.00 21.20 106 PHE C O 1
ATOM 3075 N N . SER C 1 107 ? 43.490 -2.415 36.808 1.00 19.19 107 SER C N 1
ATOM 3076 C CA . SER C 1 107 ? 44.595 -3.363 36.923 1.00 17.72 107 SER C CA 1
ATOM 3077 C C . SER C 1 107 ? 44.935 -3.953 35.565 1.00 17.34 107 SER C C 1
ATOM 3078 O O . SER C 1 107 ? 44.099 -3.993 34.663 1.00 16.92 107 SER C O 1
ATOM 3081 N N . ALA C 1 108 ? 46.173 -4.405 35.423 1.00 17.93 108 ALA C N 1
ATOM 3082 C CA . ALA C 1 108 ? 46.610 -5.016 34.179 1.00 17.49 108 ALA C CA 1
ATOM 3083 C C . ALA C 1 108 ? 47.856 -5.847 34.419 1.00 18.24 108 ALA C C 1
ATOM 3084 O O . ALA C 1 108 ? 48.805 -5.397 35.055 1.00 18.51 108 ALA C O 1
ATOM 3086 N N . GLU C 1 109 ? 47.836 -7.075 33.920 1.00 18.03 109 GLU C N 1
ATOM 3087 C CA . GLU C 1 109 ? 48.977 -7.961 34.049 1.00 18.31 109 GLU C CA 1
ATOM 3088 C C . GLU C 1 109 ? 49.919 -7.647 32.891 1.00 17.40 109 GLU C C 1
ATOM 3089 O O . GLU C 1 109 ? 49.551 -7.770 31.728 1.00 16.58 109 GLU C O 1
ATOM 3095 N N . VAL C 1 110 ? 51.136 -7.241 33.221 1.00 16.82 110 VAL C N 1
ATOM 3096 C CA . VAL C 1 110 ? 52.133 -6.887 32.221 1.00 18.08 110 VAL C CA 1
ATOM 3097 C C . VAL C 1 110 ? 52.722 -8.039 31.389 1.00 20.02 110 VAL C C 1
ATOM 3098 O O . VAL C 1 110 ? 53.032 -9.111 31.925 1.00 20.56 110 VAL C O 1
ATOM 3102 N N . PHE C 1 111 ? 52.867 -7.808 30.082 1.00 18.33 111 PHE C N 1
ATOM 3103 C CA . PHE C 1 111 ? 53.511 -8.775 29.193 1.00 18.02 111 PHE C CA 1
ATOM 3104 C C . PHE C 1 111 ? 54.881 -8.125 29.004 1.00 18.91 111 PHE C C 1
ATOM 3105 O O . PHE C 1 111 ? 55.918 -8.712 29.312 1.00 19.21 111 PHE C O 1
ATOM 3113 N N . ALA C 1 112 ? 54.856 -6.887 28.509 1.00 19.56 112 ALA C N 1
ATOM 3114 C CA . ALA C 1 112 ? 56.048 -6.060 28.311 1.00 20.19 112 ALA C CA 1
ATOM 3115 C C . ALA C 1 112 ? 55.549 -4.624 28.383 1.00 20.94 112 ALA C C 1
ATOM 3116 O O . ALA C 1 112 ? 54.660 -4.229 27.624 1.00 22.66 112 ALA C O 1
ATOM 3118 N N . CYS C 1 113 ? 56.113 -3.845 29.298 1.00 21.16 113 CYS C N 1
ATOM 3119 C CA . CYS C 1 113 ? 55.685 -2.466 29.462 1.00 20.66 113 CYS C CA 1
ATOM 3120 C C . CYS C 1 113 ? 56.838 -1.509 29.734 1.00 20.26 113 CYS C C 1
ATOM 3121 O O . CYS C 1 113 ? 57.671 -1.757 30.600 1.00 21.02 113 CYS C O 1
ATOM 3124 N N . GLU C 1 114 ? 56.871 -0.415 28.978 1.00 19.82 114 GLU C N 1
ATOM 3125 C CA . GLU C 1 114 ? 57.898 0.608 29.109 1.00 19.11 114 GLU C CA 1
ATOM 3126 C C . GLU C 1 114 ? 57.172 1.875 29.531 1.00 18.90 114 GLU C C 1
ATOM 3127 O O . GLU C 1 114 ? 56.362 2.423 28.782 1.00 17.53 114 GLU C O 1
ATOM 3133 N N . VAL C 1 115 ? 57.472 2.321 30.744 1.00 18.14 115 VAL C N 1
ATOM 3134 C CA . VAL C 1 115 ? 56.827 3.481 31.337 1.00 18.27 115 VAL C CA 1
ATOM 3135 C C . VAL C 1 115 ? 57.730 4.698 31.457 1.00 17.67 115 VAL C C 1
ATOM 3136 O O . VAL C 1 115 ? 58.885 4.590 31.863 1.00 16.85 115 VAL C O 1
ATOM 3140 N N . PHE C 1 116 ? 57.196 5.859 31.095 1.00 17.22 116 PHE C N 1
ATOM 3141 C CA . PHE C 1 116 ? 57.948 7.092 31.230 1.00 16.74 116 PHE C CA 1
ATOM 3142 C C . PHE C 1 116 ? 57.344 7.820 32.413 1.00 15.83 116 PHE C C 1
ATOM 3143 O O . PHE C 1 116 ? 56.130 8.016 32.478 1.00 14.83 116 PHE C O 1
ATOM 3151 N N . VAL C 1 117 ? 58.181 8.218 33.352 1.00 14.38 117 VAL C N 1
ATOM 3152 C CA . VAL C 1 117 ? 57.686 8.936 34.509 1.00 17.69 117 VAL C CA 1
ATOM 3153 C C . VAL C 1 117 ? 58.388 10.273 34.605 1.00 16.60 117 VAL C C 1
ATOM 3154 O O . VAL C 1 117 ? 59.613 10.350 34.557 1.00 19.93 117 VAL C O 1
ATOM 3158 N N . LEU C 1 118 ? 57.600 11.330 34.728 1.00 18.49 118 LEU C N 1
ATOM 3159 C CA . LEU C 1 118 ? 58.138 12.676 34.840 1.00 16.89 118 LEU C CA 1
ATOM 3160 C C . LEU C 1 118 ? 57.728 13.211 36.205 1.00 17.80 118 LEU C C 1
ATOM 3161 O O . LEU C 1 118 ? 56.604 13.691 36.381 1.00 15.72 118 LEU C O 1
ATOM 3166 N N . PRO C 1 119 ? 58.621 13.098 37.202 1.00 18.41 119 PRO C N 1
ATOM 3167 C CA . PRO C 1 119 ? 58.286 13.598 38.537 1.00 19.45 119 PRO C CA 1
ATOM 3168 C C . PRO C 1 119 ? 58.087 15.104 38.498 1.00 19.28 119 PRO C C 1
ATOM 3169 O O . PRO C 1 119 ? 58.711 15.807 37.696 1.00 17.59 119 PRO C O 1
ATOM 3173 N N . LEU C 1 120 ? 57.205 15.591 39.359 1.00 18.51 120 LEU C N 1
ATOM 3174 C CA . LEU C 1 120 ? 56.923 17.014 39.429 1.00 18.18 120 LEU C CA 1
ATOM 3175 C C . LEU C 1 120 ? 57.255 17.498 40.836 1.00 17.82 120 LEU C C 1
ATOM 3176 O O . LEU C 1 120 ? 56.639 17.077 41.818 1.00 18.36 120 LEU C O 1
ATOM 3181 N N . SER C 1 121 ? 58.252 18.366 40.920 1.00 16.75 121 SER C N 1
ATOM 3182 C CA . SER C 1 121 ? 58.703 18.926 42.184 1.00 16.78 121 SER C CA 1
ATOM 3183 C C . SER C 1 121 ? 57.861 20.145 42.578 1.00 17.15 121 SER C C 1
ATOM 3184 O O . SER C 1 121 ? 57.943 21.203 41.950 1.00 16.15 121 SER C O 1
ATOM 3187 N N . GLY C 1 122 ? 57.057 19.987 43.623 1.00 15.98 122 GLY C N 1
ATOM 3188 C CA . GLY C 1 122 ? 56.207 21.067 44.089 1.00 17.26 122 GLY C CA 1
ATOM 3189 C C . GLY C 1 122 ? 55.168 20.488 45.022 1.00 20.35 122 GLY C C 1
ATOM 3190 O O . GLY C 1 122 ? 55.258 19.317 45.403 1.00 18.96 122 GLY C O 1
ATOM 3191 N N . GLU C 1 123 ? 54.179 21.288 45.401 1.00 22.79 123 GLU C N 1
ATOM 3192 C CA . GLU C 1 123 ? 53.147 20.784 46.296 1.00 24.60 123 GLU C CA 1
ATOM 3193 C C . GLU C 1 123 ? 52.307 19.747 45.572 1.00 24.40 123 GLU C C 1
ATOM 3194 O O . GLU C 1 123 ? 51.670 20.042 44.565 1.00 24.30 123 GLU C O 1
ATOM 3200 N N . ALA C 1 124 ? 52.330 18.521 46.083 1.00 24.20 124 ALA C N 1
ATOM 3201 C CA . ALA C 1 124 ? 51.562 17.435 45.494 1.00 24.82 124 ALA C CA 1
ATOM 3202 C C . ALA C 1 124 ? 50.076 17.629 45.782 1.00 24.59 124 ALA C C 1
ATOM 3203 O O . ALA C 1 124 ? 49.680 17.872 46.925 1.00 25.59 124 ALA C O 1
ATOM 3205 N N . PRO C 1 125 ? 49.231 17.547 44.744 1.00 25.07 125 PRO C N 1
ATOM 3206 C CA . PRO C 1 125 ? 47.802 17.724 44.998 1.00 25.05 125 PRO C CA 1
ATOM 3207 C C . PRO C 1 125 ? 47.248 16.531 45.777 1.00 25.89 125 PRO C C 1
ATOM 3208 O O . PRO C 1 125 ? 47.696 15.393 45.596 1.00 25.51 125 PRO C O 1
ATOM 3212 N N . GLU C 1 126 ? 46.288 16.809 46.653 1.00 25.06 126 GLU C N 1
ATOM 3213 C CA . GLU C 1 126 ? 45.665 15.785 47.480 1.00 26.29 126 GLU C CA 1
ATOM 3214 C C . GLU C 1 126 ? 44.256 15.510 46.974 1.00 25.37 126 GLU C C 1
ATOM 3215 O O . GLU C 1 126 ? 43.513 16.440 46.653 1.00 26.01 126 GLU C O 1
ATOM 3221 N N . ARG C 1 127 ? 43.890 14.236 46.904 1.00 24.72 127 ARG C N 1
ATOM 3222 C CA . ARG C 1 127 ? 42.564 13.854 46.432 1.00 26.84 127 ARG C CA 1
ATOM 3223 C C . ARG C 1 127 ? 41.560 13.741 47.575 1.00 27.70 127 ARG C C 1
ATOM 3224 O O . ARG C 1 127 ? 41.728 12.930 48.484 1.00 28.76 127 ARG C O 1
ATOM 3232 N N . ALA C 1 128 ? 40.520 14.567 47.525 1.00 28.45 128 ALA C N 1
ATOM 3233 C CA . ALA C 1 128 ? 39.476 14.551 48.549 1.00 28.14 128 ALA C CA 1
ATOM 3234 C C . ALA C 1 128 ? 38.127 14.335 47.866 1.00 27.91 128 ALA C C 1
ATOM 3235 O O . ALA C 1 128 ? 37.962 14.661 46.686 1.00 26.67 128 ALA C O 1
ATOM 3237 N N . PHE C 1 129 ? 37.167 13.781 48.600 1.00 28.52 129 PHE C N 1
ATOM 3238 C CA . PHE C 1 129 ? 35.852 13.531 48.024 1.00 28.08 129 PHE C CA 1
ATOM 3239 C C . PHE C 1 129 ? 35.192 14.823 47.543 1.00 28.54 129 PHE C C 1
ATOM 3240 O O . PHE C 1 129 ? 35.134 15.819 48.271 1.00 26.49 129 PHE C O 1
ATOM 3248 N N . ASP C 1 130 ? 34.698 14.786 46.310 1.00 28.21 130 ASP C N 1
ATOM 3249 C CA . ASP C 1 130 ? 34.031 15.924 45.703 1.00 28.91 130 ASP C CA 1
ATOM 3250 C C . ASP C 1 130 ? 32.555 15.580 45.514 1.00 28.43 130 ASP C C 1
ATOM 3251 O O . ASP C 1 130 ? 32.215 14.650 44.786 1.00 27.02 130 ASP C O 1
ATOM 3256 N N . GLU C 1 131 ? 31.686 16.338 46.173 1.00 29.84 131 GLU C N 1
ATOM 3257 C CA . GLU C 1 131 ? 30.241 16.116 46.113 1.00 31.05 131 GLU C CA 1
ATOM 3258 C C . GLU C 1 131 ? 29.687 16.131 44.689 1.00 29.43 131 GLU C C 1
ATOM 3259 O O . GLU C 1 131 ? 28.972 15.216 44.269 1.00 30.17 131 GLU C O 1
ATOM 3265 N N . GLN C 1 132 ? 30.033 17.181 43.954 1.00 28.53 132 GLN C N 1
ATOM 3266 C CA . GLN C 1 132 ? 29.580 17.382 42.582 1.00 25.73 132 GLN C CA 1
ATOM 3267 C C . GLN C 1 132 ? 29.722 16.179 41.652 1.00 24.25 132 GLN C C 1
ATOM 3268 O O . GLN C 1 132 ? 28.765 15.793 40.978 1.00 24.19 132 GLN C O 1
ATOM 3274 N N . THR C 1 133 ? 30.911 15.586 41.614 1.00 22.21 133 THR C N 1
ATOM 3275 C CA . THR C 1 133 ? 31.165 14.445 40.730 1.00 20.69 133 THR C CA 1
ATOM 3276 C C . THR C 1 133 ? 31.109 13.080 41.406 1.00 20.53 133 THR C C 1
ATOM 3277 O O . THR C 1 133 ? 30.849 12.067 40.753 1.00 19.05 133 THR C O 1
ATOM 3281 N N . GLY C 1 134 ? 31.366 13.051 42.708 1.00 21.98 134 GLY C N 1
ATOM 3282 C CA . GLY C 1 134 ? 31.361 11.792 43.429 1.00 22.37 134 GLY C CA 1
ATOM 3283 C C . GLY C 1 134 ? 32.731 11.141 43.370 1.00 24.24 134 GLY C C 1
ATOM 3284 O O . GLY C 1 134 ? 32.922 10.032 43.872 1.00 22.28 134 GLY C O 1
ATOM 3285 N N . LEU C 1 135 ? 33.681 11.827 42.734 1.00 26.03 135 LEU C N 1
ATOM 3286 C CA . LEU C 1 135 ? 35.052 11.329 42.616 1.00 27.10 135 LEU C CA 1
ATOM 3287 C C . LEU C 1 135 ? 35.912 11.937 43.710 1.00 27.16 135 LEU C C 1
ATOM 3288 O O . LEU C 1 135 ? 35.443 12.726 44.530 1.00 27.38 135 LEU C O 1
ATOM 3293 N N . PHE C 1 136 ? 37.185 11.562 43.704 1.00 27.66 136 PHE C N 1
ATOM 3294 C CA . PHE C 1 136 ? 38.148 12.098 44.646 1.00 29.18 136 PHE C CA 1
ATOM 3295 C C . PHE C 1 136 ? 39.064 12.992 43.827 1.00 29.17 136 PHE C C 1
ATOM 3296 O O . PHE C 1 136 ? 40.036 12.528 43.231 1.00 28.84 136 PHE C O 1
ATOM 3304 N N . LEU C 1 137 ? 38.724 14.277 43.789 1.00 29.37 137 LEU C N 1
ATOM 3305 C CA . LEU C 1 137 ? 39.476 15.262 43.020 1.00 30.07 137 LEU C CA 1
ATOM 3306 C C . LEU C 1 137 ? 40.470 16.038 43.865 1.00 29.85 137 LEU C C 1
ATOM 3307 O O . LEU C 1 137 ? 40.400 16.034 45.093 1.00 31.73 137 LEU C O 1
ATOM 3312 N N . TRP C 1 138 ? 41.405 16.702 43.197 1.00 30.71 138 TRP C N 1
ATOM 3313 C CA . TRP C 1 138 ? 42.431 17.469 43.886 1.00 31.69 138 TRP C CA 1
ATOM 3314 C C . TRP C 1 138 ? 41.859 18.661 44.639 1.00 36.38 138 TRP C C 1
ATOM 3315 O O . TRP C 1 138 ? 40.997 19.383 44.137 1.00 36.10 138 TRP C O 1
ATOM 3326 N N . LEU C 1 139 ? 42.355 18.869 45.851 1.00 40.91 139 LEU C N 1
ATOM 3327 C CA . LEU C 1 139 ? 41.885 19.966 46.673 1.00 46.88 139 LEU C CA 1
ATOM 3328 C C . LEU C 1 139 ? 42.984 20.990 46.872 1.00 49.52 139 LEU C C 1
ATOM 3329 O O . LEU C 1 139 ? 42.894 22.118 46.389 1.00 49.83 139 LEU C O 1
ATOM 3334 N N . GLU C 1 140 ? 44.028 20.584 47.584 1.00 53.42 140 GLU C N 1
ATOM 3335 C CA . GLU C 1 140 ? 45.150 21.467 47.866 1.00 56.80 140 GLU C CA 1
ATOM 3336 C C . GLU C 1 140 ? 46.405 20.629 48.092 1.00 57.40 140 GLU C C 1
ATOM 3337 O O . GLU C 1 140 ? 47.029 20.768 49.166 1.00 58.33 140 GLU C O 1
#